Protein AF-A0A7V6M519-F1 (afdb_monomer_lite)

Sequence (469 aa):
MSTIDNIIKVLGYDQSEFLFYRNDFLSKRENNNLSLHAYRVIRELNPYAVYCVENKPFVLFFEYEYNSREYLKTLFKKIWNAQIPVVIISFEGHIGIYNGCSLNTEDHELLHVESVSNEFLSDTSIFSFWNISSPRFWHIYAKKFSTPTLDTVMLNNIKYITNVLKRSPCAPFAVQIILRLIFIRFLIDRGVDLNYKKFNSDIAKSRDYLLEVMESKDELYSLFSHLKRKFNGNLFELYKDIKSGKSECDILDSSSLAVLRDFMSGELVLDTGQYSLFPLYDFNIIPIELISAIYERFLGEVKQKEDKAFYTPPYLVDYVLDQTIKPHLKNNLTCTVLDPACGSGIFLVQTARNLIENSLYEEENIIYDDLLVNIVTNNIFGIDKNSEAIDVAIFSIYLTVLDYKDPKTLKDFKLPMLKGKNFFVCDFFSEEVDYLLRDKHFDFIIGNPPWGRVDDGLHIEYCKKNSLP

Secondary structure (DSSP, 8-state):
--HHHHHHHHTT-TT-TTEEETTHHHH-GGG----HHHHHHHHHH--SEEEEETTEEEEEEEE--S--HHHHHHHHHHHHHHT-SEEEEEETTEEEEEEEEEEETTTTEEEEEEEEEGGG--TTSTT-HHHHT-HHHHHHHHHHHSSPPHHHHHHHHHHHHHHHHTTSTTGGGHHHHHHHHHHHHHHHHTT----STT--S-HHHHHHHHHHHTT-HHHHHHHHHHHHHHHBTTTTPPPB-TTT--BHHHH--HHHHHHHHHHHHT-B-TTT-SB-STTT--TTTS-HHHHHHHHHHHHHHHHTTTT-PPP--HHHHHHHHHHTHHHHHTT-S---EEETT-TT-HHHHHHHHHHHHHHHHHTTT---HHHHHHHHHHHEEEEES-HHHHHHHHHHHHHHHHHTS-TTGGGS--BPP-BTTTEEES-TTSHHHHHHHTT---SEE------S--SSSHHHHHHHHHT--

pLDDT: mean 85.84, std 11.96, range [45.28, 98.31]

Foldseek 3Di:
DDPQVVLCVQLPNPPDLQKDALVNLVPDPVSAPAFPLQSLLCPVLRFRMFGDDPSHTAEGEHEDDVDPLVVQLVSLLSLLLQQHAWYWYDDVQKIWIFGSQAADPVSSHGQTDDMGGPVPGHNPDQPRPVLVPDPVNCVVCVVRNVPDGPLNLVLVLLLVLLVVCCPALLVVCSLLLLLVLVVQLLLLLLQFQLVPDPGGSPSVSNLVVVLVQLQALVSVLVSLVSVCVQAPEDSSPWDADPPVRDTSSNRCDNVSSVSSSCSSVQQDDPPDGDGGCNVSHRSSNHDLLSLLQSQQVSVCVVPVVPFQRDRDDLVNLVVVCVVPVLVVLVPDLAFAEEAAAQQLNSNLLVRLSSSQVSNCVVPVNDDDLVSSQCRCQQHAAYEHQDPSSLSNNLSSSVSSSCSSDNSHVSRRHYHDYCELRRYDNDNSLDPVVCVNCVPPDGPYYDHDHRDDDDPDDSVVVVCVVVVHD

Structure (mmCIF, N/CA/C/O backbone):
data_AF-A0A7V6M519-F1
#
_entry.id   AF-A0A7V6M519-F1
#
loop_
_atom_site.group_PDB
_atom_site.id
_atom_site.type_symbol
_atom_site.label_atom_id
_atom_site.label_alt_id
_atom_site.label_comp_id
_atom_site.label_asym_id
_atom_site.label_entity_id
_atom_site.label_seq_id
_atom_site.pdbx_PDB_ins_code
_atom_site.Cartn_x
_atom_site.Cartn_y
_atom_site.Cartn_z
_atom_site.occupancy
_atom_site.B_iso_or_equiv
_atom_site.auth_seq_id
_atom_site.auth_comp_id
_atom_site.auth_asym_id
_atom_site.auth_atom_id
_atom_site.pdbx_PDB_model_num
ATOM 1 N N . MET A 1 1 ? 15.648 3.338 -36.620 1.00 45.28 1 MET A N 1
ATOM 2 C CA . MET A 1 1 ? 15.006 2.678 -35.465 1.00 45.28 1 MET A CA 1
ATOM 3 C C . MET A 1 1 ? 15.945 2.843 -34.296 1.00 45.28 1 MET A C 1
ATOM 5 O O . MET A 1 1 ? 17.148 2.786 -34.533 1.00 45.28 1 MET A O 1
ATOM 9 N N . SER A 1 2 ? 15.424 3.155 -33.110 1.00 58.47 2 SER A N 1
ATOM 10 C CA . SER A 1 2 ? 16.269 3.287 -31.917 1.00 58.47 2 SER A CA 1
ATOM 11 C C . SER A 1 2 ? 17.000 1.966 -31.646 1.00 58.47 2 SER A C 1
ATOM 13 O O . SER A 1 2 ? 16.556 0.903 -32.097 1.00 58.47 2 SER A O 1
ATOM 15 N N . THR A 1 3 ? 18.129 2.011 -30.937 1.00 81.44 3 THR A N 1
ATOM 16 C CA . THR A 1 3 ? 18.890 0.798 -30.588 1.00 81.44 3 THR A CA 1
ATOM 17 C C . THR A 1 3 ? 18.015 -0.163 -29.780 1.00 81.44 3 THR A C 1
ATOM 19 O O . THR A 1 3 ? 18.052 -1.377 -29.984 1.00 81.44 3 THR A O 1
ATOM 22 N N . ILE A 1 4 ? 17.162 0.397 -28.920 1.00 90.88 4 ILE A N 1
ATOM 23 C CA . ILE A 1 4 ? 16.279 -0.352 -28.034 1.00 90.88 4 ILE A CA 1
ATOM 24 C C . ILE A 1 4 ? 15.069 -0.985 -28.739 1.00 90.88 4 ILE A C 1
ATOM 26 O O . ILE A 1 4 ? 14.688 -2.091 -28.364 1.00 90.88 4 ILE A O 1
ATOM 30 N N . ASP A 1 5 ? 14.525 -0.383 -29.805 1.00 91.38 5 ASP A N 1
ATOM 31 C CA . ASP A 1 5 ? 13.475 -1.014 -30.631 1.00 91.38 5 ASP A CA 1
ATOM 32 C C . ASP A 1 5 ? 13.937 -2.361 -31.188 1.00 91.38 5 ASP A C 1
ATOM 34 O O . ASP A 1 5 ? 13.224 -3.366 -31.130 1.00 91.38 5 ASP A O 1
ATOM 38 N N . ASN A 1 6 ? 15.162 -2.383 -31.719 1.00 90.88 6 ASN A N 1
ATOM 39 C CA . ASN A 1 6 ? 15.754 -3.604 -32.245 1.00 90.88 6 ASN A CA 1
ATOM 40 C C . ASN A 1 6 ? 15.974 -4.632 -31.137 1.00 90.88 6 ASN A C 1
ATOM 42 O O . ASN A 1 6 ? 15.706 -5.805 -31.359 1.00 90.88 6 ASN A O 1
ATOM 46 N N . ILE A 1 7 ? 16.415 -4.213 -29.949 1.00 93.62 7 ILE A N 1
ATOM 47 C CA . ILE A 1 7 ? 16.590 -5.115 -28.803 1.00 93.62 7 ILE A CA 1
ATOM 48 C C . ILE A 1 7 ? 15.257 -5.757 -28.406 1.00 93.62 7 ILE A C 1
ATOM 50 O O . ILE A 1 7 ? 15.192 -6.976 -28.271 1.00 93.62 7 ILE A O 1
ATOM 54 N N . ILE A 1 8 ? 14.190 -4.966 -28.265 1.00 95.44 8 ILE A N 1
ATOM 55 C CA . ILE A 1 8 ? 12.846 -5.455 -27.916 1.00 95.44 8 ILE A CA 1
ATOM 56 C C . ILE A 1 8 ? 12.369 -6.496 -28.936 1.00 95.44 8 ILE A C 1
ATOM 58 O O . ILE A 1 8 ? 11.890 -7.567 -28.555 1.00 95.44 8 ILE A O 1
ATOM 62 N N . LYS A 1 9 ? 12.557 -6.205 -30.227 1.00 94.69 9 LYS A N 1
ATOM 63 C CA . LYS A 1 9 ? 12.204 -7.107 -31.324 1.00 94.69 9 LYS A CA 1
ATOM 64 C C . LYS A 1 9 ? 13.035 -8.387 -31.334 1.00 94.69 9 LYS A C 1
ATOM 66 O O . LYS A 1 9 ? 12.495 -9.479 -31.460 1.00 94.69 9 LYS A O 1
ATOM 71 N N . VAL A 1 10 ? 14.351 -8.271 -31.180 1.00 94.06 10 VAL A N 1
ATOM 72 C CA . VAL A 1 10 ? 15.265 -9.421 -31.163 1.00 94.06 10 VAL A CA 1
ATOM 73 C C . VAL A 1 10 ? 14.981 -10.327 -29.966 1.00 94.06 10 VAL A C 1
ATOM 75 O O . VAL A 1 10 ? 15.022 -11.543 -30.106 1.00 94.06 10 VAL A O 1
ATOM 78 N N . LEU A 1 11 ? 14.625 -9.759 -28.813 1.00 95.44 11 LEU A N 1
ATOM 79 C CA . LEU A 1 11 ? 14.205 -10.515 -27.634 1.00 95.44 11 LEU A CA 1
ATOM 80 C C . LEU A 1 11 ? 12.778 -11.093 -27.747 1.00 95.44 11 LEU A C 1
ATOM 82 O O . LEU A 1 11 ? 12.359 -11.830 -26.853 1.00 95.44 11 LEU A O 1
ATOM 86 N N . GLY A 1 12 ? 12.041 -10.786 -28.820 1.00 94.56 12 GLY A N 1
ATOM 87 C CA . GLY A 1 12 ? 10.735 -11.368 -29.141 1.00 94.56 12 GLY A CA 1
ATOM 88 C C . GLY A 1 12 ? 9.536 -10.746 -28.423 1.00 94.56 12 GLY A C 1
ATOM 89 O O . GLY A 1 12 ? 8.484 -11.375 -28.362 1.00 94.56 12 GLY A O 1
ATOM 90 N N . TYR A 1 13 ? 9.670 -9.544 -27.856 1.00 95.00 13 TYR A N 1
ATOM 91 C CA . TYR A 1 13 ? 8.570 -8.882 -27.139 1.00 95.00 13 TYR A CA 1
ATOM 92 C C . TYR A 1 13 ? 7.627 -8.095 -28.060 1.00 95.00 13 TYR A C 1
ATOM 94 O O . TYR A 1 13 ? 6.477 -7.870 -27.690 1.00 95.00 13 TYR A O 1
ATOM 102 N N . ASP A 1 14 ? 8.088 -7.675 -29.242 1.00 93.12 14 ASP A N 1
ATOM 103 C CA . ASP A 1 14 ? 7.371 -6.774 -30.164 1.00 93.12 14 ASP A CA 1
ATOM 104 C C . ASP A 1 14 ? 6.068 -7.358 -30.731 1.00 93.12 14 ASP A C 1
ATOM 106 O O . ASP A 1 14 ? 5.222 -6.619 -31.225 1.00 93.12 14 ASP A O 1
ATOM 110 N N . GLN A 1 15 ? 5.904 -8.679 -30.659 1.00 89.31 15 GLN A N 1
ATOM 111 C CA . GLN A 1 15 ? 4.703 -9.384 -31.114 1.00 89.31 15 GLN A CA 1
ATOM 112 C C . GLN A 1 15 ? 3.636 -9.535 -30.018 1.00 89.31 15 GLN A C 1
ATOM 114 O O . GLN A 1 15 ? 2.552 -10.049 -30.285 1.00 89.31 15 GLN A O 1
ATOM 119 N N . SER A 1 16 ? 3.933 -9.140 -28.777 1.00 89.69 16 SER A N 1
ATOM 120 C CA . SER A 1 16 ? 3.002 -9.278 -27.659 1.00 89.69 16 SER A CA 1
ATOM 121 C C . SER A 1 16 ? 2.022 -8.109 -27.589 1.00 89.69 16 SER A C 1
ATOM 123 O O . SER A 1 16 ? 2.436 -6.958 -27.485 1.00 89.69 16 SER A O 1
ATOM 125 N N . GLU A 1 17 ? 0.725 -8.408 -27.489 1.00 88.12 17 GLU A N 1
ATOM 126 C CA . GLU A 1 17 ? -0.331 -7.417 -27.214 1.00 88.12 17 GLU A CA 1
ATOM 127 C C . GLU A 1 17 ? -0.212 -6.776 -25.815 1.00 88.12 17 GLU A C 1
ATOM 129 O O . GLU A 1 17 ? -0.827 -5.751 -25.542 1.00 88.12 17 GLU A O 1
ATOM 134 N N . PHE A 1 18 ? 0.595 -7.366 -24.925 1.00 89.12 18 PHE A N 1
ATOM 135 C CA . PHE A 1 18 ? 0.881 -6.845 -23.581 1.00 89.12 18 PHE A CA 1
ATOM 136 C C . PHE A 1 18 ? 2.185 -6.039 -23.496 1.00 89.12 18 PHE A C 1
ATOM 138 O O . PHE A 1 18 ? 2.638 -5.717 -22.392 1.00 89.12 18 PHE A O 1
ATOM 145 N N . LEU A 1 19 ? 2.835 -5.772 -24.633 1.00 91.94 19 LEU A N 1
ATOM 146 C CA . LEU A 1 19 ? 3.932 -4.817 -24.713 1.00 91.94 19 LEU A CA 1
ATOM 147 C C . LEU A 1 19 ? 3.367 -3.446 -25.076 1.00 91.94 19 LEU A C 1
ATOM 149 O O . LEU A 1 19 ? 2.680 -3.286 -26.078 1.00 91.94 19 LEU A O 1
ATOM 153 N N . PHE A 1 20 ? 3.735 -2.449 -24.288 1.00 90.62 20 PHE A N 1
ATOM 154 C CA . PHE A 1 20 ? 3.328 -1.073 -24.503 1.00 90.62 20 PHE A CA 1
ATOM 155 C C . PHE A 1 20 ? 4.572 -0.187 -24.586 1.00 90.62 20 PHE A C 1
ATOM 157 O O . PHE A 1 20 ? 5.527 -0.358 -23.822 1.00 90.62 20 PHE A O 1
ATOM 164 N N . TYR A 1 21 ? 4.567 0.779 -25.493 1.00 91.38 21 TYR A N 1
ATOM 165 C CA . TYR A 1 21 ? 5.622 1.767 -25.681 1.00 91.38 21 TYR A CA 1
ATOM 166 C C . TYR A 1 21 ? 5.268 3.081 -24.996 1.00 91.38 21 TYR A C 1
ATOM 168 O O . TYR A 1 21 ? 4.105 3.381 -24.736 1.00 91.38 21 TYR A O 1
ATOM 176 N N . ARG A 1 22 ? 6.279 3.922 -24.743 1.00 88.00 22 ARG A N 1
ATOM 177 C CA . ARG A 1 22 ? 6.134 5.214 -24.048 1.00 88.00 22 ARG A CA 1
ATOM 178 C C . ARG A 1 22 ? 4.928 6.038 -24.514 1.00 88.00 22 ARG A C 1
ATOM 180 O O . ARG A 1 22 ? 4.220 6.611 -23.691 1.00 88.00 22 ARG A O 1
ATOM 187 N N . ASN A 1 23 ? 4.689 6.092 -25.822 1.00 82.94 23 ASN A N 1
ATOM 188 C CA . ASN A 1 23 ? 3.603 6.878 -26.409 1.00 82.94 23 ASN A CA 1
ATOM 189 C C . ASN A 1 23 ? 2.205 6.311 -26.110 1.00 82.94 23 ASN A C 1
ATOM 191 O O . ASN A 1 23 ? 1.239 7.079 -26.056 1.00 82.94 23 ASN A O 1
ATOM 195 N N . ASP A 1 24 ? 2.092 5.011 -25.846 1.00 77.75 24 ASP A N 1
ATOM 196 C CA . ASP A 1 24 ? 0.826 4.357 -25.509 1.00 77.75 24 ASP A CA 1
ATOM 197 C C . ASP A 1 24 ? 0.328 4.837 -24.138 1.00 77.75 24 ASP A C 1
ATOM 199 O O . ASP A 1 24 ? -0.847 5.150 -23.972 1.00 77.75 24 ASP A O 1
ATOM 203 N N . PHE A 1 25 ? 1.235 5.047 -23.175 1.00 69.94 25 PHE A N 1
ATOM 204 C CA . PHE A 1 25 ? 0.888 5.603 -21.854 1.00 69.94 25 PHE A CA 1
ATOM 205 C C . PHE A 1 25 ? 0.784 7.130 -21.815 1.00 69.94 25 PHE A C 1
ATOM 207 O O . PHE A 1 25 ? 0.470 7.695 -20.770 1.00 69.94 25 PHE A O 1
ATOM 214 N N . LEU A 1 26 ? 1.123 7.827 -22.899 1.00 64.88 26 LEU A N 1
ATOM 215 C CA . LEU A 1 26 ? 0.974 9.283 -22.978 1.00 64.88 26 LEU A CA 1
ATOM 216 C C . LEU A 1 26 ? -0.351 9.685 -23.628 1.00 64.88 26 LEU A C 1
ATOM 218 O O . LEU A 1 26 ? -0.817 10.799 -23.396 1.00 64.88 26 LEU A O 1
ATOM 222 N N . SER A 1 27 ? -0.945 8.800 -24.434 1.00 55.75 27 SER A N 1
ATOM 223 C CA . SER A 1 27 ? -2.024 9.161 -25.352 1.00 55.75 27 SER A CA 1
ATOM 224 C C . SER A 1 27 ? -3.431 8.782 -24.886 1.00 55.75 27 SER A C 1
ATOM 226 O O . SER A 1 27 ? -4.336 9.534 -25.239 1.00 55.75 27 SER A O 1
ATOM 228 N N . LYS A 1 28 ? -3.644 7.716 -24.086 1.00 53.03 28 LYS A N 1
ATOM 229 C CA . LYS A 1 28 ? -4.928 7.398 -23.406 1.00 53.03 28 LYS A CA 1
ATOM 230 C C . LYS A 1 28 ? -4.828 6.160 -22.499 1.00 53.03 28 LYS A C 1
ATOM 232 O O . LYS A 1 28 ? -4.177 5.186 -22.848 1.00 53.03 28 LYS A O 1
ATOM 237 N N . ARG A 1 29 ? -5.553 6.164 -21.371 1.00 62.12 29 ARG A N 1
ATOM 238 C CA . ARG A 1 29 ? -5.680 5.014 -20.448 1.00 62.12 29 ARG A CA 1
ATOM 239 C C . ARG A 1 29 ? -6.484 3.848 -21.046 1.00 62.12 29 ARG A C 1
ATOM 241 O O . ARG A 1 29 ? -6.218 2.700 -20.717 1.00 62.12 29 ARG A O 1
ATOM 248 N N . GLU A 1 30 ? -7.441 4.153 -21.924 1.00 54.56 30 GLU A N 1
ATOM 249 C CA . GLU A 1 30 ? -8.464 3.225 -22.444 1.00 54.56 30 GLU A CA 1
ATOM 250 C C . GLU A 1 30 ? -7.902 1.967 -23.135 1.00 54.56 30 GLU A C 1
ATOM 252 O O . GLU A 1 30 ? -8.600 0.962 -23.207 1.00 54.56 30 GLU A O 1
ATOM 257 N N . ASN A 1 31 ? -6.644 1.990 -23.589 1.00 50.59 31 ASN A N 1
ATOM 258 C CA . ASN A 1 31 ? -6.024 0.873 -24.311 1.00 50.59 31 ASN A CA 1
ATOM 259 C C . ASN A 1 31 ? -5.240 -0.105 -23.423 1.00 50.59 31 ASN A C 1
ATOM 261 O O . ASN A 1 31 ? -4.806 -1.148 -23.909 1.00 50.59 31 ASN A O 1
ATOM 265 N N . ASN A 1 32 ? -5.055 0.204 -22.134 1.00 59.25 32 ASN A N 1
ATOM 266 C CA . ASN A 1 32 ? -4.179 -0.566 -21.256 1.00 59.25 32 ASN A CA 1
ATOM 267 C C . ASN A 1 32 ? -4.974 -1.008 -20.019 1.00 59.25 32 ASN A C 1
ATOM 269 O O . ASN A 1 32 ? -5.391 -0.174 -19.220 1.00 59.25 32 ASN A O 1
ATOM 273 N N . ASN A 1 33 ? -5.122 -2.317 -19.797 1.00 68.62 33 ASN A N 1
ATOM 274 C CA . ASN A 1 33 ? -5.804 -2.901 -18.625 1.00 68.62 33 ASN A CA 1
ATOM 275 C C . ASN A 1 33 ? -5.082 -2.649 -17.274 1.00 68.62 33 ASN A C 1
ATOM 277 O O . ASN A 1 33 ? -5.329 -3.341 -16.288 1.00 68.62 33 ASN A O 1
ATOM 281 N N . LEU A 1 34 ? -4.153 -1.691 -17.220 1.00 76.69 34 LEU A N 1
ATOM 282 C CA . LEU A 1 34 ? -3.378 -1.328 -16.039 1.00 76.69 34 LEU A CA 1
ATOM 283 C C . LEU A 1 34 ? -4.250 -0.597 -15.008 1.00 76.69 34 LEU A C 1
ATOM 285 O O . LEU A 1 34 ? -5.045 0.287 -15.345 1.00 76.69 34 LEU A O 1
ATOM 289 N N . SER A 1 35 ? -4.018 -0.884 -13.725 1.00 77.88 35 SER A N 1
ATOM 290 C CA . SER A 1 35 ? -4.582 -0.072 -12.641 1.00 77.88 35 SER A CA 1
ATOM 291 C C . SER A 1 35 ? -4.096 1.377 -12.735 1.00 77.88 35 SER A C 1
ATOM 293 O O . SER A 1 35 ? -3.001 1.654 -13.241 1.00 77.88 35 SER A O 1
ATOM 295 N N . LEU A 1 36 ? -4.881 2.323 -12.208 1.00 79.12 36 LEU A N 1
ATOM 296 C CA . LEU A 1 36 ? -4.493 3.741 -12.216 1.00 79.12 36 LEU A CA 1
ATOM 297 C C . LEU A 1 36 ? -3.142 3.972 -11.513 1.00 79.12 36 LEU A C 1
ATOM 299 O O . LEU A 1 36 ? -2.328 4.785 -11.959 1.00 79.12 36 LEU A O 1
ATOM 303 N N . HIS A 1 37 ? -2.892 3.215 -10.444 1.00 80.75 37 HIS A N 1
ATOM 304 C CA . HIS A 1 37 ? -1.622 3.208 -9.727 1.00 80.75 37 HIS A CA 1
ATOM 305 C C . HIS A 1 37 ? -0.456 2.820 -10.642 1.00 80.75 37 HIS A C 1
ATOM 307 O O . HIS A 1 37 ? 0.492 3.589 -10.796 1.00 80.75 37 HIS A O 1
ATOM 313 N N . ALA A 1 38 ? -0.544 1.651 -11.288 1.00 84.19 38 ALA A N 1
ATOM 314 C CA . ALA A 1 38 ? 0.506 1.144 -12.168 1.00 84.19 38 ALA A CA 1
ATOM 315 C C . ALA A 1 38 ? 0.773 2.110 -13.329 1.00 84.19 38 ALA A C 1
ATOM 317 O O . ALA A 1 38 ? 1.925 2.390 -13.655 1.00 84.19 38 ALA A O 1
ATOM 318 N N . TYR A 1 39 ? -0.288 2.685 -13.897 1.00 83.44 39 TYR A N 1
ATOM 319 C CA . TYR A 1 39 ? -0.182 3.708 -14.930 1.00 83.44 39 TYR A CA 1
ATOM 320 C C . TYR A 1 39 ? 0.581 4.953 -14.446 1.00 83.44 39 TYR A C 1
ATOM 322 O O . TYR A 1 39 ? 1.499 5.416 -15.125 1.00 83.44 39 TYR A O 1
ATOM 330 N N . ARG A 1 40 ? 0.260 5.482 -13.255 1.00 85.12 40 ARG A N 1
ATOM 331 C CA . ARG A 1 40 ? 0.984 6.623 -12.667 1.00 85.12 40 ARG A CA 1
ATOM 332 C C . ARG A 1 40 ? 2.457 6.294 -12.438 1.00 85.12 40 ARG A C 1
ATOM 334 O O . ARG A 1 40 ? 3.311 7.094 -12.810 1.00 85.12 40 ARG A O 1
ATOM 341 N N . VAL A 1 41 ? 2.748 5.128 -11.862 1.00 89.06 41 VAL A N 1
ATOM 342 C CA . VAL A 1 41 ? 4.120 4.677 -11.599 1.00 89.06 41 VAL A CA 1
ATOM 343 C C . VAL A 1 41 ? 4.916 4.563 -12.899 1.00 89.06 41 VAL A C 1
ATOM 345 O O . VAL A 1 41 ? 6.016 5.097 -12.981 1.00 89.06 41 VAL A O 1
ATOM 348 N N . ILE A 1 42 ? 4.356 3.959 -13.952 1.00 90.19 42 ILE A N 1
ATOM 349 C CA . ILE A 1 42 ? 5.024 3.874 -15.261 1.00 90.19 42 ILE A CA 1
ATOM 350 C C . ILE A 1 42 ? 5.320 5.269 -15.821 1.00 90.19 42 ILE A C 1
ATOM 352 O O . ILE A 1 42 ? 6.421 5.499 -16.316 1.00 90.19 42 ILE A O 1
ATOM 356 N N . ARG A 1 43 ? 4.387 6.224 -15.708 1.00 87.50 43 ARG A N 1
ATOM 357 C CA . ARG A 1 43 ? 4.622 7.609 -16.153 1.00 87.50 43 ARG A CA 1
ATOM 358 C C . ARG A 1 43 ? 5.727 8.307 -15.362 1.00 87.50 43 ARG A C 1
ATOM 360 O O . ARG A 1 43 ? 6.506 9.046 -15.954 1.00 87.50 43 ARG A O 1
ATOM 367 N N . GLU A 1 44 ? 5.804 8.058 -14.058 1.00 88.81 44 GLU A N 1
ATOM 368 C CA . GLU A 1 44 ? 6.846 8.596 -13.174 1.00 88.81 44 GLU A CA 1
ATOM 369 C C . GLU A 1 44 ? 8.234 8.002 -13.479 1.00 88.81 44 GLU A C 1
ATOM 371 O O . GLU A 1 44 ? 9.247 8.701 -13.404 1.00 88.81 44 GLU A O 1
ATOM 376 N N . LEU A 1 45 ? 8.287 6.715 -13.841 1.00 92.06 45 LEU A N 1
ATOM 377 C CA . LEU A 1 45 ? 9.511 6.016 -14.243 1.00 92.06 45 LEU A CA 1
ATOM 378 C C . LEU A 1 45 ? 9.948 6.362 -15.673 1.00 92.06 45 LEU A C 1
ATOM 380 O O . LEU A 1 45 ? 11.142 6.372 -15.960 1.00 92.06 45 LEU A O 1
ATOM 384 N N . ASN A 1 46 ? 8.992 6.655 -16.557 1.00 91.25 46 ASN A N 1
ATOM 385 C CA . ASN A 1 46 ? 9.188 7.006 -17.964 1.00 91.25 46 ASN A CA 1
ATOM 386 C C . ASN A 1 46 ? 10.061 6.007 -18.773 1.00 91.25 46 ASN A C 1
ATOM 388 O O . ASN A 1 46 ? 11.002 6.422 -19.469 1.00 91.25 46 ASN A O 1
ATOM 392 N N . PRO A 1 47 ? 9.774 4.689 -18.724 1.00 93.88 47 PRO A N 1
ATOM 393 C CA . PRO A 1 47 ? 10.498 3.708 -19.526 1.00 93.88 47 PRO A CA 1
ATOM 394 C C . PRO A 1 47 ? 10.288 3.950 -21.027 1.00 93.88 47 PRO A C 1
ATOM 396 O O . PRO A 1 47 ? 9.387 4.677 -21.454 1.00 93.88 47 PRO A O 1
ATOM 399 N N . TYR A 1 48 ? 11.143 3.343 -21.844 1.00 93.94 48 TYR A N 1
ATOM 400 C CA . TYR A 1 48 ? 10.953 3.278 -23.291 1.00 93.94 48 TYR A CA 1
ATOM 401 C C . TYR A 1 48 ? 9.748 2.396 -23.646 1.00 93.94 48 TYR A C 1
ATOM 403 O O . TYR A 1 48 ? 8.896 2.785 -24.444 1.00 93.94 48 TYR A O 1
ATOM 411 N N . ALA A 1 49 ? 9.662 1.232 -23.002 1.00 94.44 49 ALA A N 1
ATOM 412 C CA . ALA A 1 49 ? 8.553 0.296 -23.113 1.00 94.44 49 ALA A CA 1
ATOM 413 C C . ALA A 1 49 ? 8.368 -0.473 -21.798 1.00 94.44 49 ALA A C 1
ATOM 415 O O . ALA A 1 49 ? 9.302 -0.595 -20.998 1.00 94.44 49 ALA A O 1
ATOM 416 N N . VAL A 1 50 ? 7.171 -1.013 -21.585 1.00 94.50 50 VAL A N 1
ATOM 417 C CA . VAL A 1 50 ? 6.883 -1.961 -20.506 1.00 94.50 50 VAL A CA 1
ATOM 418 C C . VAL A 1 50 ? 6.137 -3.166 -21.057 1.00 94.50 50 VAL A C 1
ATOM 420 O O . VAL A 1 50 ? 5.180 -3.030 -21.813 1.00 94.50 50 VAL A O 1
ATOM 423 N N . TYR A 1 51 ? 6.583 -4.351 -20.656 1.00 94.00 51 TYR A N 1
ATOM 424 C CA . TYR A 1 51 ? 5.848 -5.591 -20.858 1.00 94.00 51 TYR A CA 1
ATOM 425 C C . TYR A 1 51 ? 5.087 -5.946 -19.583 1.00 94.00 51 TYR A C 1
ATOM 427 O O . TYR A 1 51 ? 5.657 -5.926 -18.483 1.00 94.00 51 TYR A O 1
ATOM 435 N N . CYS A 1 52 ? 3.808 -6.274 -19.735 1.00 91.19 52 CYS A N 1
ATOM 436 C CA . CYS A 1 52 ? 2.909 -6.579 -18.632 1.00 91.19 52 CYS A CA 1
ATOM 437 C C . CYS A 1 52 ? 2.536 -8.065 -18.582 1.00 91.19 52 CYS A C 1
ATOM 439 O O . CYS A 1 52 ? 2.338 -8.707 -19.607 1.00 91.19 52 CYS A O 1
ATOM 441 N N . VAL A 1 53 ? 2.383 -8.594 -17.369 1.00 87.50 53 VAL A N 1
ATOM 442 C CA . VAL A 1 53 ? 1.853 -9.938 -17.094 1.00 87.50 53 VAL A CA 1
ATOM 443 C C . VAL A 1 53 ? 0.668 -9.775 -16.155 1.00 87.50 53 VAL A C 1
ATOM 445 O O . VAL A 1 53 ? 0.786 -9.065 -15.160 1.00 87.50 53 VAL A O 1
ATOM 448 N N . GLU A 1 54 ? -0.481 -10.371 -16.488 1.00 80.38 54 GLU A N 1
ATOM 449 C CA . GLU A 1 54 ? -1.725 -10.238 -15.701 1.00 80.38 54 GLU A CA 1
ATOM 450 C C . GLU A 1 54 ? -2.070 -8.770 -15.384 1.00 80.38 54 GLU A C 1
ATOM 452 O O . GLU A 1 54 ? -2.451 -8.414 -14.270 1.00 80.38 54 GLU A O 1
ATOM 457 N N . ASN A 1 55 ? -1.891 -7.889 -16.377 1.00 79.00 55 ASN A N 1
ATOM 458 C CA . ASN A 1 55 ? -2.113 -6.444 -16.258 1.00 79.00 55 ASN A CA 1
ATOM 459 C C . ASN A 1 55 ? -1.251 -5.744 -15.188 1.00 79.00 55 ASN A C 1
ATOM 461 O O . ASN A 1 55 ? -1.601 -4.665 -14.703 1.00 79.00 55 ASN A O 1
ATOM 465 N N . LYS A 1 56 ? -0.106 -6.331 -14.827 1.00 86.25 56 LYS A N 1
ATOM 466 C CA . LYS A 1 56 ? 0.895 -5.732 -13.940 1.00 86.25 56 LYS A CA 1
ATOM 467 C C . LYS A 1 56 ? 2.213 -5.532 -14.697 1.00 86.25 56 LYS A C 1
ATOM 469 O O . LYS A 1 56 ? 2.599 -6.402 -15.479 1.00 86.25 56 LYS A O 1
ATOM 474 N N . PRO A 1 57 ? 2.919 -4.405 -14.499 1.00 91.75 57 PRO A N 1
ATOM 475 C CA . PRO A 1 57 ? 4.249 -4.191 -15.070 1.00 91.75 57 PRO A CA 1
ATOM 476 C C . PRO A 1 57 ? 5.212 -5.306 -14.651 1.00 91.75 57 PRO A C 1
ATOM 478 O O . PRO A 1 57 ? 5.318 -5.606 -13.463 1.00 91.75 57 PRO A O 1
ATOM 481 N N . PHE A 1 58 ? 5.914 -5.908 -15.612 1.00 93.06 58 PHE A N 1
ATOM 482 C CA . PHE A 1 58 ? 6.805 -7.039 -15.346 1.00 93.06 58 PHE A CA 1
ATOM 483 C C . PHE A 1 58 ? 8.237 -6.812 -15.842 1.00 93.06 58 PHE A C 1
ATOM 485 O O . PHE A 1 58 ? 9.182 -7.018 -15.079 1.00 93.06 58 PHE A O 1
ATOM 492 N N . VAL A 1 59 ? 8.397 -6.343 -17.087 1.00 96.19 59 VAL A N 1
ATOM 493 C CA . VAL A 1 59 ? 9.702 -5.954 -17.651 1.00 96.19 59 VAL A CA 1
ATOM 494 C C . VAL A 1 59 ? 9.676 -4.488 -18.051 1.00 96.19 59 VAL A C 1
ATOM 496 O O . VAL A 1 59 ? 8.803 -4.079 -18.814 1.00 96.19 59 VAL A O 1
ATOM 499 N N . LEU A 1 60 ? 10.643 -3.707 -17.575 1.00 96.88 60 LEU A N 1
ATOM 500 C CA . LEU A 1 60 ? 10.871 -2.333 -18.019 1.00 96.88 60 LEU A CA 1
ATOM 501 C C . LEU A 1 60 ? 12.062 -2.261 -18.967 1.00 96.88 60 LEU A C 1
ATOM 503 O O . LEU A 1 60 ? 13.122 -2.807 -18.668 1.00 96.88 60 LEU A O 1
ATOM 507 N N . PHE A 1 61 ? 11.904 -1.518 -20.058 1.00 96.19 61 PHE A N 1
ATOM 508 C CA . PHE A 1 61 ? 12.964 -1.251 -21.024 1.00 96.19 61 PHE A CA 1
ATOM 509 C C . PHE A 1 61 ? 13.390 0.214 -20.936 1.00 96.19 61 PHE A C 1
ATOM 511 O O . PHE A 1 61 ? 12.552 1.109 -21.043 1.00 96.19 61 PHE A O 1
ATOM 518 N N . PHE A 1 62 ? 14.686 0.470 -20.771 1.00 94.44 62 PHE A N 1
ATOM 519 C CA . PHE A 1 62 ? 15.270 1.814 -20.757 1.00 94.44 62 PHE A CA 1
ATOM 520 C C . PHE A 1 62 ? 16.439 1.910 -21.731 1.00 94.44 62 PHE A C 1
ATOM 522 O O . PHE A 1 62 ? 17.208 0.964 -21.879 1.00 94.44 62 PHE A O 1
ATOM 529 N N . GLU A 1 63 ? 16.611 3.070 -22.357 1.00 90.62 63 GLU A N 1
ATOM 530 C CA . GLU A 1 63 ? 17.801 3.388 -23.147 1.00 90.62 63 GLU A CA 1
ATOM 531 C C . GLU A 1 63 ? 18.685 4.337 -22.335 1.00 90.62 63 GLU A C 1
ATOM 533 O O . GLU A 1 63 ? 18.215 5.349 -21.808 1.00 90.62 63 GLU A O 1
ATOM 538 N N . TYR A 1 64 ? 19.959 3.981 -22.168 1.00 85.31 64 TYR A N 1
ATOM 539 C CA . TYR A 1 64 ? 20.907 4.814 -21.445 1.00 85.31 64 TYR A CA 1
ATOM 540 C C . TYR A 1 64 ? 21.434 5.930 -22.353 1.00 85.31 64 TYR A C 1
ATOM 542 O O . TYR A 1 64 ? 22.407 5.764 -23.085 1.00 85.31 64 TYR A O 1
ATOM 550 N N . GLU A 1 65 ? 20.795 7.093 -22.291 1.00 72.94 65 GLU A N 1
ATOM 551 C CA . GLU A 1 65 ? 21.183 8.277 -23.064 1.00 72.94 65 GLU A CA 1
ATOM 552 C C . GLU A 1 65 ? 22.187 9.145 -22.288 1.00 72.94 65 GLU A C 1
ATOM 554 O O . GLU A 1 65 ? 21.762 10.095 -21.649 1.00 72.94 65 GLU A O 1
ATOM 559 N N . TYR A 1 66 ? 23.493 8.818 -22.278 1.00 61.09 66 TYR A N 1
ATOM 560 C CA . TYR A 1 66 ? 24.597 9.608 -21.661 1.00 61.09 66 TYR A CA 1
ATOM 561 C C . TYR A 1 66 ? 24.260 10.357 -20.348 1.00 61.09 66 TYR A C 1
ATOM 563 O O . TYR A 1 66 ? 24.820 11.415 -20.046 1.00 61.09 66 TYR A O 1
ATOM 571 N N . ASN A 1 67 ? 23.336 9.815 -19.556 1.00 63.25 67 ASN A N 1
ATOM 572 C CA . ASN A 1 67 ? 22.832 10.474 -18.368 1.00 63.25 67 ASN A CA 1
ATOM 573 C C . ASN A 1 67 ? 23.900 10.381 -17.278 1.00 63.25 67 ASN A C 1
ATOM 575 O O . ASN A 1 67 ? 24.753 9.494 -17.290 1.00 63.25 67 ASN A O 1
ATOM 579 N N . SER A 1 68 ? 23.895 11.304 -16.319 1.00 75.06 68 SER A N 1
ATOM 580 C CA . SER A 1 68 ? 24.835 11.207 -15.202 1.00 75.06 68 SER A CA 1
ATOM 581 C C . SER A 1 68 ? 24.564 9.928 -14.398 1.00 75.06 68 SER A C 1
ATOM 583 O O . SER A 1 68 ? 23.422 9.482 -14.275 1.00 75.06 68 SER A O 1
ATOM 585 N N . ARG A 1 69 ? 25.602 9.350 -13.780 1.00 80.81 69 ARG A N 1
ATOM 586 C CA . ARG A 1 69 ? 25.449 8.228 -12.831 1.00 80.81 69 ARG A CA 1
ATOM 587 C C . ARG A 1 69 ? 24.405 8.530 -11.741 1.00 80.81 69 ARG A C 1
ATOM 589 O O . ARG A 1 69 ? 23.730 7.628 -11.261 1.00 80.81 69 ARG A O 1
ATOM 596 N N . GLU A 1 70 ? 24.237 9.805 -11.405 1.00 83.38 70 GLU A N 1
ATOM 597 C CA . GLU A 1 70 ? 23.242 10.298 -10.451 1.00 83.38 70 GLU A CA 1
ATOM 598 C C . GLU A 1 70 ? 21.790 10.081 -10.912 1.00 83.38 70 GLU A C 1
ATOM 600 O O . GLU A 1 70 ? 20.919 9.722 -10.115 1.00 83.38 70 GLU A O 1
ATOM 605 N N . TYR A 1 71 ? 21.526 10.230 -12.213 1.00 85.62 71 TYR A N 1
ATOM 606 C CA . TYR A 1 71 ? 20.219 9.921 -12.786 1.00 85.62 71 TYR A CA 1
ATOM 607 C C . TYR A 1 71 ? 19.883 8.434 -12.630 1.00 85.62 71 TYR A C 1
ATOM 609 O O . TYR A 1 71 ? 18.781 8.106 -12.194 1.00 85.62 71 TYR A O 1
ATOM 617 N N . LEU A 1 72 ? 20.838 7.535 -12.913 1.00 87.62 72 LEU A N 1
ATOM 618 C CA . LEU A 1 72 ? 20.629 6.092 -12.745 1.00 87.62 72 LEU A CA 1
ATOM 619 C C . LEU A 1 72 ? 20.336 5.717 -11.296 1.00 87.62 72 LEU A C 1
ATOM 621 O O . LEU A 1 72 ? 19.400 4.963 -11.059 1.00 87.62 72 LEU A O 1
ATOM 625 N N . LYS A 1 73 ? 21.067 6.280 -10.328 1.00 88.06 73 LYS A N 1
ATOM 626 C CA . LYS A 1 73 ? 20.788 6.058 -8.899 1.00 88.06 73 LYS A CA 1
ATOM 627 C C . LYS A 1 73 ? 19.364 6.468 -8.528 1.00 88.06 73 LYS A C 1
ATOM 629 O O . LYS A 1 73 ? 18.647 5.731 -7.851 1.00 88.06 73 LYS A O 1
ATOM 634 N N . THR A 1 74 ? 18.930 7.628 -9.021 1.00 88.12 74 THR A N 1
ATOM 635 C CA . THR A 1 74 ? 17.564 8.121 -8.805 1.00 88.12 74 THR A CA 1
ATOM 636 C C . THR A 1 74 ? 16.530 7.189 -9.443 1.00 88.12 74 THR A C 1
ATOM 638 O O . THR A 1 74 ? 15.545 6.833 -8.796 1.00 88.12 74 THR A O 1
ATOM 641 N N . LEU A 1 75 ? 16.756 6.753 -10.684 1.00 91.50 75 LEU A N 1
ATOM 642 C CA . LEU A 1 75 ? 15.869 5.837 -11.398 1.00 91.50 75 LEU A CA 1
ATOM 643 C C . LEU A 1 75 ? 15.787 4.469 -10.707 1.00 91.50 75 LEU A C 1
ATOM 645 O O . LEU A 1 75 ? 14.692 3.973 -10.467 1.00 91.50 75 LEU A O 1
ATOM 649 N N . PHE A 1 76 ? 16.922 3.883 -10.334 1.00 91.81 76 PHE A N 1
ATOM 650 C CA . PHE A 1 76 ? 17.005 2.600 -9.635 1.00 91.81 76 PHE A CA 1
ATOM 651 C C . PHE A 1 76 ? 16.268 2.603 -8.311 1.00 91.81 76 PHE A C 1
ATOM 653 O O . PHE A 1 76 ? 15.491 1.689 -8.041 1.00 91.81 76 PHE A O 1
ATOM 660 N N . LYS A 1 77 ? 16.416 3.672 -7.532 1.00 88.69 77 LYS A N 1
ATOM 661 C CA . LYS A 1 77 ? 15.611 3.880 -6.334 1.00 88.69 77 LYS A CA 1
ATOM 662 C C . LYS A 1 77 ? 14.115 3.904 -6.652 1.00 88.69 77 LYS A C 1
ATOM 664 O O . LYS A 1 77 ? 13.350 3.229 -5.969 1.00 88.69 77 LYS A O 1
ATOM 669 N N . LYS A 1 78 ? 13.672 4.642 -7.676 1.00 91.38 78 LYS A N 1
ATOM 670 C CA . LYS A 1 78 ? 12.248 4.677 -8.055 1.00 91.38 78 LYS A CA 1
ATOM 671 C C . LYS A 1 78 ? 11.737 3.306 -8.511 1.00 91.38 78 LYS A C 1
ATOM 673 O O . LYS A 1 78 ? 10.664 2.896 -8.085 1.00 91.38 78 LYS A O 1
ATOM 678 N N . ILE A 1 79 ? 12.504 2.575 -9.320 1.00 92.94 79 ILE A N 1
ATOM 679 C CA . ILE A 1 79 ? 12.129 1.225 -9.769 1.00 92.94 79 ILE A CA 1
ATOM 680 C C . ILE A 1 79 ? 12.039 0.263 -8.582 1.00 92.94 79 ILE A C 1
ATOM 682 O O . ILE A 1 79 ? 11.074 -0.493 -8.481 1.00 92.94 79 ILE A O 1
ATOM 686 N N . TRP A 1 80 ? 12.988 0.346 -7.648 1.00 90.56 80 TRP A N 1
ATOM 687 C CA . TRP A 1 80 ? 12.928 -0.415 -6.408 1.00 90.56 80 TRP A CA 1
ATOM 688 C C . TRP A 1 80 ? 11.667 -0.092 -5.605 1.00 90.56 80 TRP A C 1
ATOM 690 O O . TRP A 1 80 ? 10.995 -1.009 -5.155 1.00 90.56 80 TRP A O 1
ATOM 700 N N . ASN A 1 81 ? 11.248 1.171 -5.510 1.00 89.06 81 ASN A N 1
ATOM 701 C CA . ASN A 1 81 ? 9.962 1.506 -4.884 1.00 89.06 81 ASN A CA 1
ATOM 702 C C . ASN A 1 81 ? 8.753 0.913 -5.615 1.00 89.06 81 ASN A C 1
ATOM 704 O O . ASN A 1 81 ? 7.785 0.524 -4.967 1.00 89.06 81 ASN A O 1
ATOM 708 N N . ALA A 1 82 ? 8.821 0.812 -6.943 1.00 90.00 82 ALA A N 1
ATOM 709 C CA . ALA A 1 82 ? 7.758 0.241 -7.765 1.00 90.00 82 ALA A CA 1
ATOM 710 C C . ALA A 1 82 ? 7.678 -1.293 -7.672 1.00 90.00 82 ALA A C 1
ATOM 712 O O . ALA A 1 82 ? 6.650 -1.861 -8.035 1.00 90.00 82 ALA A O 1
ATOM 713 N N . GLN A 1 83 ? 8.747 -1.955 -7.205 1.00 88.69 83 GLN A N 1
ATOM 714 C CA . GLN A 1 83 ? 8.854 -3.417 -7.099 1.00 88.69 83 GLN A CA 1
ATOM 715 C C . GLN A 1 83 ? 8.557 -4.135 -8.431 1.00 88.69 83 GLN A C 1
ATOM 717 O O . GLN A 1 83 ? 7.895 -5.173 -8.462 1.00 88.69 83 GLN A O 1
ATOM 722 N N . ILE A 1 84 ? 9.043 -3.575 -9.546 1.00 91.38 84 ILE A N 1
ATOM 723 C CA . ILE A 1 84 ? 8.872 -4.172 -10.877 1.00 91.38 84 ILE A CA 1
ATOM 724 C C . ILE A 1 84 ? 10.016 -5.169 -11.126 1.00 91.38 84 ILE A C 1
ATOM 726 O O . ILE A 1 84 ? 11.174 -4.752 -11.077 1.00 91.38 84 ILE A O 1
ATOM 730 N N . PRO A 1 85 ? 9.741 -6.464 -11.389 1.00 92.25 85 PRO A N 1
ATOM 731 C CA . PRO A 1 85 ? 10.753 -7.517 -11.290 1.00 92.25 85 PRO A CA 1
ATOM 732 C C . PRO A 1 85 ? 11.973 -7.354 -12.194 1.00 92.25 85 PRO A C 1
ATOM 734 O O . PRO A 1 85 ? 13.102 -7.439 -11.711 1.00 92.25 85 PRO A O 1
ATOM 737 N N . VAL A 1 86 ? 11.779 -7.145 -13.497 1.00 95.62 86 VAL A N 1
ATOM 738 C CA . VAL A 1 86 ? 12.876 -7.174 -14.472 1.00 95.62 86 VAL A CA 1
ATOM 739 C C . VAL A 1 86 ? 13.084 -5.793 -15.072 1.00 95.62 86 VAL A C 1
ATOM 741 O O . VAL A 1 86 ? 12.150 -5.155 -15.555 1.00 95.62 86 VAL A O 1
ATOM 744 N N . VAL A 1 87 ? 14.338 -5.351 -15.097 1.00 96.94 87 VAL A N 1
ATOM 745 C CA . VAL A 1 87 ? 14.743 -4.112 -15.764 1.00 96.94 87 VAL A CA 1
ATOM 746 C C . VAL A 1 87 ? 15.812 -4.436 -16.789 1.00 96.94 87 VAL A C 1
ATOM 748 O O . VAL A 1 87 ? 16.837 -5.026 -16.449 1.00 96.94 87 VAL A O 1
ATOM 751 N N . ILE A 1 88 ? 15.582 -4.030 -18.031 1.00 96.75 88 ILE A N 1
ATOM 752 C CA . ILE A 1 88 ? 16.531 -4.155 -19.132 1.00 96.75 88 ILE A CA 1
ATOM 753 C C . ILE A 1 88 ? 16.936 -2.748 -19.558 1.00 96.75 88 ILE A C 1
ATOM 755 O O . ILE A 1 88 ? 16.099 -1.942 -19.964 1.00 96.75 88 ILE A O 1
ATOM 759 N N . ILE A 1 89 ? 18.229 -2.452 -19.459 1.00 94.81 89 ILE A N 1
ATOM 760 C CA . ILE A 1 89 ? 18.798 -1.172 -19.878 1.00 94.81 89 ILE A CA 1
ATOM 761 C C . ILE A 1 89 ? 19.716 -1.416 -21.066 1.00 94.81 89 ILE A C 1
ATOM 763 O O . ILE A 1 89 ? 20.658 -2.202 -20.977 1.00 94.81 89 ILE A O 1
ATOM 767 N N . SER A 1 90 ? 19.444 -0.733 -22.172 1.00 93.56 90 SER A N 1
ATOM 768 C CA . SER A 1 90 ? 20.316 -0.708 -23.340 1.00 93.56 90 SER A CA 1
ATOM 769 C C . SER A 1 90 ? 21.449 0.288 -23.122 1.00 93.56 90 SER A C 1
ATOM 771 O O . SER A 1 90 ? 21.198 1.476 -22.916 1.00 93.56 90 SER A O 1
ATOM 773 N N . PHE A 1 91 ? 22.683 -0.192 -23.225 1.00 90.88 91 PHE A N 1
ATOM 774 C CA . PHE A 1 91 ? 23.907 0.602 -23.252 1.00 90.88 91 PHE A CA 1
ATOM 775 C C . PHE A 1 91 ? 24.550 0.530 -24.643 1.00 90.88 91 PHE A C 1
ATOM 777 O O . PHE A 1 91 ? 24.090 -0.184 -25.539 1.00 90.88 91 PHE A O 1
ATOM 784 N N . GLU A 1 92 ? 25.653 1.252 -24.834 1.00 88.44 92 GLU A N 1
ATOM 785 C CA . GLU A 1 92 ? 26.453 1.121 -26.048 1.00 88.44 92 GLU A CA 1
ATOM 786 C C . GLU A 1 92 ? 27.040 -0.304 -26.137 1.00 88.44 92 GLU A C 1
ATOM 788 O O . GLU A 1 92 ? 27.796 -0.753 -25.271 1.00 88.44 92 GLU A O 1
ATOM 793 N N . GLY A 1 93 ? 26.624 -1.049 -27.165 1.00 88.69 93 GLY A N 1
ATOM 794 C CA . GLY A 1 93 ? 27.123 -2.391 -27.489 1.00 88.69 93 GLY A CA 1
ATOM 795 C C . GLY A 1 93 ? 26.574 -3.558 -26.659 1.00 88.69 93 GLY A C 1
ATOM 796 O O . GLY A 1 93 ? 26.842 -4.706 -27.006 1.00 88.69 93 GLY A O 1
ATOM 797 N N . HIS A 1 94 ? 25.798 -3.322 -25.600 1.00 92.69 94 HIS A N 1
ATOM 798 C CA . HIS A 1 94 ? 25.252 -4.396 -24.763 1.00 92.69 94 HIS A CA 1
ATOM 799 C C . HIS A 1 94 ? 23.978 -3.977 -24.022 1.00 92.69 94 HIS A C 1
ATOM 801 O O . HIS A 1 94 ? 23.681 -2.791 -23.888 1.00 92.69 94 HIS A O 1
ATOM 807 N N . ILE A 1 95 ? 23.270 -4.959 -23.467 1.00 95.06 95 ILE A N 1
ATOM 808 C CA . ILE A 1 95 ? 22.203 -4.747 -22.487 1.00 95.06 95 ILE A CA 1
ATOM 809 C C . ILE A 1 95 ? 22.660 -5.163 -21.091 1.00 95.06 95 ILE A C 1
ATOM 811 O O . ILE A 1 95 ? 23.393 -6.144 -20.936 1.00 95.06 95 ILE A O 1
ATOM 815 N N . GLY A 1 96 ? 22.201 -4.435 -20.076 1.00 95.19 96 GLY A N 1
ATOM 816 C CA . GLY A 1 96 ? 22.277 -4.829 -18.672 1.00 95.19 96 GLY A CA 1
ATOM 817 C C . GLY A 1 96 ? 20.903 -5.249 -18.160 1.00 95.19 96 GLY A C 1
ATOM 818 O O . GLY A 1 96 ? 19.906 -4.573 -18.420 1.00 95.19 96 GLY A O 1
ATOM 819 N N . ILE A 1 97 ? 20.855 -6.360 -17.430 1.00 96.06 97 ILE A N 1
ATOM 820 C CA . ILE A 1 97 ? 19.639 -6.923 -16.844 1.00 96.06 97 ILE A CA 1
ATOM 821 C C . ILE A 1 97 ? 19.752 -6.822 -15.329 1.00 96.06 97 ILE A C 1
ATOM 823 O O . ILE A 1 97 ? 20.743 -7.265 -14.745 1.00 96.06 97 ILE A O 1
ATOM 827 N N . TYR A 1 98 ? 18.727 -6.272 -14.690 1.00 95.44 98 TYR A N 1
ATOM 828 C CA . TYR A 1 98 ? 18.701 -6.019 -13.254 1.00 95.44 98 TYR A CA 1
ATOM 829 C C . TYR A 1 98 ? 17.424 -6.570 -12.622 1.00 95.44 98 TYR A C 1
ATOM 831 O O . TYR A 1 98 ? 16.362 -6.605 -13.249 1.00 95.44 98 TYR A O 1
ATOM 839 N N . ASN A 1 99 ? 17.534 -6.968 -11.357 1.00 94.31 99 ASN A N 1
ATOM 840 C CA . ASN A 1 99 ? 16.395 -7.278 -10.506 1.00 94.31 99 ASN A CA 1
ATOM 841 C C . ASN A 1 99 ? 15.873 -5.967 -9.902 1.00 94.31 99 ASN A C 1
ATOM 843 O O . ASN A 1 99 ? 16.494 -5.400 -9.003 1.00 94.31 99 ASN A O 1
ATOM 847 N N . GLY A 1 100 ? 14.726 -5.497 -10.390 1.00 92.81 100 GLY A N 1
ATOM 848 C CA . GLY A 1 100 ? 14.102 -4.256 -9.935 1.00 92.81 100 GLY A CA 1
ATOM 849 C C . GLY A 1 100 ? 13.477 -4.333 -8.545 1.00 92.81 100 GLY A C 1
ATOM 850 O O . GLY A 1 100 ? 13.148 -3.297 -7.981 1.00 92.81 100 GLY A O 1
ATOM 851 N N . CYS A 1 101 ? 13.376 -5.515 -7.935 1.00 90.00 101 CYS A N 1
ATOM 852 C CA . CYS A 1 101 ? 12.884 -5.669 -6.565 1.00 90.00 101 CYS A CA 1
ATOM 853 C C . CYS A 1 101 ? 13.995 -5.597 -5.504 1.00 90.00 101 CYS A C 1
ATOM 855 O O . CYS A 1 101 ? 13.686 -5.547 -4.313 1.00 90.00 101 CYS A O 1
ATOM 857 N N . SER A 1 102 ? 15.269 -5.555 -5.911 1.00 88.31 102 SER A N 1
ATOM 858 C CA . SER A 1 102 ? 16.429 -5.634 -5.019 1.00 88.31 102 SER A CA 1
ATOM 859 C C . SER A 1 102 ? 17.406 -4.490 -5.268 1.00 88.31 102 SER A C 1
ATOM 861 O O . SER A 1 102 ? 17.950 -4.363 -6.362 1.00 88.31 102 SER A O 1
ATOM 863 N N . LEU A 1 103 ? 17.691 -3.706 -4.230 1.00 86.06 103 LEU A N 1
ATOM 864 C CA . LEU A 1 103 ? 18.583 -2.547 -4.290 1.00 86.06 103 LEU A CA 1
ATOM 865 C C . LEU A 1 103 ? 19.769 -2.737 -3.338 1.00 86.06 103 LEU A C 1
ATOM 867 O O . LEU A 1 103 ? 19.575 -3.059 -2.167 1.00 86.06 103 LEU A O 1
ATOM 871 N N . ASN A 1 104 ? 20.988 -2.504 -3.827 1.00 82.25 104 ASN A N 1
ATOM 872 C CA . ASN A 1 104 ? 22.144 -2.285 -2.966 1.00 82.25 104 ASN A CA 1
ATOM 873 C C . ASN A 1 104 ? 22.065 -0.858 -2.405 1.00 82.25 104 ASN A C 1
ATOM 875 O O . ASN A 1 104 ? 22.157 0.121 -3.149 1.00 82.25 104 ASN A O 1
ATOM 879 N N . THR A 1 105 ? 21.879 -0.749 -1.093 1.00 73.69 105 THR A N 1
ATOM 880 C CA . THR A 1 105 ? 21.691 0.520 -0.382 1.00 73.69 105 THR A CA 1
ATOM 881 C C . THR A 1 105 ? 22.960 1.365 -0.292 1.00 73.69 105 THR A C 1
ATOM 883 O O . THR A 1 105 ? 22.852 2.581 -0.159 1.00 73.69 105 THR A O 1
ATOM 886 N N . GLU A 1 106 ? 24.149 0.768 -0.402 1.00 75.25 106 GLU A N 1
ATOM 887 C CA . GLU A 1 106 ? 25.417 1.509 -0.371 1.00 75.25 106 GLU A CA 1
ATOM 888 C C . GLU A 1 106 ? 25.614 2.277 -1.682 1.00 75.25 106 GLU A C 1
ATOM 890 O O . GLU A 1 106 ? 25.759 3.502 -1.701 1.00 75.25 106 GLU A O 1
ATOM 895 N N . ASP A 1 107 ? 25.511 1.567 -2.804 1.00 79.00 107 ASP A N 1
ATOM 896 C CA . ASP A 1 107 ? 25.788 2.128 -4.128 1.00 79.00 107 ASP A CA 1
ATOM 897 C C . ASP A 1 107 ? 24.561 2.766 -4.797 1.00 79.00 107 ASP A C 1
ATOM 899 O O . ASP A 1 107 ? 24.713 3.531 -5.754 1.00 79.00 107 ASP A O 1
ATOM 903 N N . HIS A 1 108 ? 23.359 2.518 -4.261 1.00 82.38 108 HIS A N 1
ATOM 904 C CA . HIS A 1 108 ? 22.066 2.903 -4.844 1.00 82.38 108 HIS A CA 1
ATOM 905 C C . HIS A 1 108 ? 21.845 2.295 -6.236 1.00 82.38 108 HIS A C 1
ATOM 907 O O . HIS A 1 108 ? 21.263 2.915 -7.129 1.00 82.38 108 HIS A O 1
ATOM 913 N N . GLU A 1 109 ? 22.323 1.066 -6.418 1.00 88.25 109 GLU A N 1
ATOM 914 C CA . GLU A 1 109 ? 22.232 0.323 -7.670 1.00 88.25 109 GLU A CA 1
ATOM 915 C C . GLU A 1 109 ? 21.327 -0.897 -7.501 1.00 88.25 109 GLU A C 1
ATOM 917 O O . GLU A 1 109 ? 21.360 -1.582 -6.474 1.00 88.25 109 GLU A O 1
ATOM 922 N N . LEU A 1 110 ? 20.480 -1.160 -8.500 1.00 90.88 110 LEU A N 1
ATOM 923 C CA . LEU A 1 110 ? 19.715 -2.404 -8.537 1.00 90.88 110 LEU A CA 1
ATOM 924 C C . LEU A 1 110 ? 20.672 -3.592 -8.626 1.00 90.88 110 LEU A C 1
ATOM 926 O O . LEU A 1 110 ? 21.746 -3.494 -9.224 1.00 90.88 110 LEU A O 1
ATOM 930 N N . LEU A 1 111 ? 20.265 -4.735 -8.077 1.00 91.38 111 LEU A N 1
ATOM 931 C CA . LEU A 1 111 ? 21.051 -5.957 -8.187 1.00 91.38 111 LEU A CA 1
ATOM 932 C C . LEU A 1 111 ? 21.202 -6.338 -9.665 1.00 91.38 111 LEU A C 1
ATOM 934 O O . LEU A 1 111 ? 20.236 -6.730 -10.325 1.00 91.38 111 LEU A O 1
ATOM 938 N N . HIS A 1 112 ? 22.428 -6.232 -10.173 1.00 93.38 112 HIS A N 1
ATOM 939 C CA . HIS A 1 112 ? 22.781 -6.688 -11.511 1.00 93.38 112 HIS A CA 1
ATOM 940 C C . HIS A 1 112 ? 22.644 -8.209 -11.600 1.00 93.38 112 HIS A C 1
ATOM 942 O O . HIS A 1 112 ? 23.105 -8.954 -10.731 1.00 93.38 112 HIS A O 1
ATOM 948 N N . VAL A 1 113 ? 21.964 -8.665 -12.646 1.00 93.69 113 VAL A N 1
ATOM 949 C CA . VAL A 1 113 ? 21.682 -10.078 -12.883 1.00 93.69 113 VAL A CA 1
ATOM 950 C C . VAL A 1 113 ? 22.633 -10.611 -13.939 1.00 93.69 113 VAL A C 1
ATOM 952 O O . VAL A 1 113 ? 23.341 -11.570 -13.650 1.00 93.69 113 VAL A O 1
ATOM 955 N N . GLU A 1 114 ? 22.646 -10.021 -15.133 1.00 92.94 114 GLU A N 1
ATOM 956 C CA . GLU A 1 114 ? 23.478 -10.433 -16.270 1.00 92.94 114 GLU A CA 1
ATOM 957 C C . GLU A 1 114 ? 23.684 -9.262 -17.245 1.00 92.94 114 GLU A C 1
ATOM 959 O O . GLU A 1 114 ? 22.914 -8.300 -17.247 1.00 92.94 114 GLU A O 1
ATOM 964 N N . SER A 1 115 ? 24.696 -9.362 -18.109 1.00 94.38 115 SER A N 1
ATOM 965 C CA . SER A 1 115 ? 24.866 -8.475 -19.269 1.00 94.38 115 SER A CA 1
ATOM 966 C C . SER A 1 115 ? 25.039 -9.298 -20.540 1.00 94.38 115 SER A C 1
ATOM 968 O O . SER A 1 115 ? 25.722 -10.321 -20.526 1.00 94.38 115 SER A O 1
ATOM 970 N N . VAL A 1 116 ? 24.449 -8.847 -21.647 1.00 93.00 116 VAL A N 1
ATOM 971 C CA . VAL A 1 116 ? 24.509 -9.552 -22.937 1.00 93.00 116 VAL A CA 1
ATOM 972 C C . VAL A 1 116 ? 24.928 -8.579 -24.031 1.00 93.00 116 VAL A C 1
ATOM 974 O O . VAL A 1 116 ? 24.328 -7.517 -24.172 1.00 93.00 116 VAL A O 1
ATOM 977 N N . SER A 1 117 ? 25.963 -8.930 -24.799 1.00 92.19 117 SER A N 1
ATOM 978 C CA . SER A 1 117 ? 26.400 -8.125 -25.950 1.00 92.19 117 SER A CA 1
ATOM 979 C C . SER A 1 117 ? 25.334 -8.121 -27.041 1.00 92.19 117 SER A C 1
ATOM 981 O O . SER A 1 117 ? 24.753 -9.167 -27.340 1.00 92.19 117 SER A O 1
ATOM 983 N N . ASN A 1 118 ? 25.131 -6.967 -27.678 1.00 89.12 118 ASN A N 1
ATOM 984 C CA . ASN A 1 118 ? 24.121 -6.788 -28.721 1.00 89.12 118 ASN A CA 1
ATOM 985 C C . ASN A 1 118 ? 24.347 -7.720 -29.924 1.00 89.12 118 ASN A C 1
ATOM 987 O O . ASN A 1 118 ? 23.386 -8.117 -30.575 1.00 89.12 118 ASN A O 1
ATOM 991 N N . GLU A 1 119 ? 25.596 -8.111 -30.190 1.00 87.81 119 GLU A N 1
ATOM 992 C CA . GLU A 1 119 ? 25.966 -9.032 -31.277 1.00 87.81 119 GLU A CA 1
ATOM 993 C C . GLU A 1 119 ? 25.456 -10.466 -31.069 1.00 87.81 119 GLU A C 1
ATOM 995 O O . GLU A 1 119 ? 25.300 -11.210 -32.035 1.00 87.81 119 GLU A O 1
ATOM 1000 N N . PHE A 1 120 ? 25.195 -10.858 -29.819 1.00 88.81 120 PHE A N 1
ATOM 1001 C CA . PHE A 1 120 ? 24.739 -12.204 -29.459 1.00 88.81 120 PHE A CA 1
ATOM 1002 C C . PHE A 1 120 ? 23.255 -12.256 -29.089 1.00 88.81 120 PHE A C 1
ATOM 1004 O O . PHE A 1 120 ? 22.773 -13.312 -28.676 1.00 88.81 120 PHE A O 1
ATOM 1011 N N . LEU A 1 121 ? 22.533 -11.137 -29.209 1.00 91.50 121 LEU A N 1
ATOM 1012 C CA . LEU A 1 121 ? 21.113 -11.100 -28.889 1.00 91.50 121 LEU A CA 1
ATOM 1013 C C . LEU A 1 121 ? 20.294 -11.879 -29.922 1.00 91.50 121 LEU A C 1
ATOM 1015 O O . LEU A 1 121 ? 20.494 -11.779 -31.132 1.00 91.50 121 LEU A O 1
ATOM 1019 N N . SER A 1 122 ? 19.335 -12.640 -29.409 1.00 90.62 122 SER A N 1
ATOM 1020 C CA . SER A 1 122 ? 18.381 -13.453 -30.161 1.00 90.62 122 SER A CA 1
ATOM 1021 C C . SER A 1 122 ? 17.118 -13.698 -29.330 1.00 90.62 122 SER A C 1
ATOM 1023 O O . SER A 1 122 ? 17.083 -13.437 -28.125 1.00 90.62 122 SER A O 1
ATOM 1025 N N . ASP A 1 123 ? 16.110 -14.305 -29.943 1.00 88.31 123 ASP A N 1
ATOM 1026 C CA . ASP A 1 123 ? 14.873 -14.741 -29.288 1.00 88.31 123 ASP A CA 1
ATOM 1027 C C . ASP A 1 123 ? 15.087 -15.897 -28.290 1.00 88.31 123 ASP A C 1
ATOM 1029 O O . ASP A 1 123 ? 14.236 -16.167 -27.440 1.00 88.31 123 ASP A O 1
ATOM 1033 N N . THR A 1 124 ? 16.252 -16.547 -28.329 1.00 88.81 124 THR A N 1
ATOM 1034 C CA . THR A 1 124 ? 16.692 -17.559 -27.356 1.00 88.81 124 THR A CA 1
ATOM 1035 C C . THR A 1 124 ? 17.573 -16.992 -26.243 1.00 88.81 124 THR A C 1
ATOM 1037 O O . THR A 1 124 ? 18.005 -17.746 -25.369 1.00 88.81 124 THR A O 1
ATOM 1040 N N . SER A 1 125 ? 17.888 -15.695 -26.277 1.00 90.12 125 SER A N 1
ATOM 1041 C CA . SER A 1 125 ? 18.711 -15.050 -25.252 1.00 90.12 125 SER A CA 1
ATOM 1042 C C . SER A 1 125 ? 18.049 -15.104 -23.879 1.00 90.12 125 SER A C 1
ATOM 1044 O O . SER A 1 125 ? 16.827 -15.175 -23.747 1.00 90.12 125 SER A O 1
ATOM 1046 N N . ILE A 1 126 ? 18.856 -15.064 -22.823 1.00 88.50 126 ILE A N 1
ATOM 1047 C CA . ILE A 1 126 ? 18.341 -14.962 -21.455 1.00 88.50 126 ILE A CA 1
ATOM 1048 C C . ILE A 1 126 ? 17.426 -13.734 -21.328 1.00 88.50 126 ILE A C 1
ATOM 1050 O O . ILE A 1 126 ? 17.691 -12.695 -21.926 1.00 88.50 126 ILE A O 1
ATOM 1054 N N . PHE A 1 127 ? 16.334 -13.867 -20.576 1.00 92.00 127 PHE A N 1
ATOM 1055 C CA . PHE A 1 127 ? 15.287 -12.843 -20.461 1.00 92.00 127 PHE A CA 1
ATOM 1056 C C . PHE A 1 127 ? 14.587 -12.443 -21.779 1.00 92.00 127 PHE A C 1
ATOM 1058 O O . PHE A 1 127 ? 13.857 -11.451 -21.798 1.00 92.00 127 PHE A O 1
ATOM 1065 N N . SER A 1 128 ? 14.733 -13.216 -22.862 1.00 94.25 128 SER A N 1
ATOM 1066 C CA . SER A 1 128 ? 13.821 -13.128 -24.009 1.00 94.25 128 SER A CA 1
ATOM 1067 C C . SER A 1 128 ? 12.392 -13.490 -23.603 1.00 94.25 128 SER A C 1
ATOM 1069 O O . SER A 1 128 ? 12.187 -14.178 -22.596 1.00 94.25 128 SER A O 1
ATOM 1071 N N . PHE A 1 129 ? 11.414 -13.072 -24.407 1.00 93.81 129 PHE A N 1
ATOM 1072 C CA . PHE A 1 129 ? 9.995 -13.355 -24.188 1.00 93.81 129 PHE A CA 1
ATOM 1073 C C . PHE A 1 129 ? 9.746 -14.844 -23.885 1.00 93.81 129 PHE A C 1
ATOM 1075 O O . PHE A 1 129 ? 9.163 -15.194 -22.861 1.00 93.81 129 PHE A O 1
ATOM 1082 N N . TRP A 1 130 ? 10.293 -15.744 -24.706 1.00 91.25 130 TRP A N 1
ATOM 1083 C CA . TRP A 1 130 ? 10.111 -17.190 -24.540 1.00 91.25 130 TRP A CA 1
ATOM 1084 C C . TRP A 1 130 ? 10.732 -17.746 -23.259 1.00 91.25 130 TRP A C 1
ATOM 1086 O O . TRP A 1 130 ? 10.169 -18.642 -22.627 1.00 91.25 130 TRP A O 1
ATOM 1096 N N . ASN A 1 131 ? 11.893 -17.222 -22.864 1.00 92.38 131 ASN A N 1
ATOM 1097 C CA . ASN A 1 131 ? 12.574 -17.672 -21.660 1.00 92.38 131 ASN A CA 1
ATOM 1098 C C . ASN A 1 131 ? 11.857 -17.183 -20.400 1.00 92.38 131 ASN A C 1
ATOM 1100 O O . ASN A 1 131 ? 11.632 -17.989 -19.498 1.00 92.38 131 ASN A O 1
ATOM 1104 N N . ILE A 1 132 ? 11.435 -15.914 -20.337 1.00 91.25 132 ILE A N 1
ATOM 1105 C CA . ILE A 1 132 ? 10.729 -15.396 -19.153 1.00 91.25 132 ILE A CA 1
ATOM 1106 C C . ILE A 1 132 ? 9.359 -16.053 -18.946 1.00 91.25 132 ILE A C 1
ATOM 1108 O O . ILE A 1 132 ? 8.904 -16.155 -17.810 1.00 91.25 132 ILE A O 1
ATOM 1112 N N . SER A 1 133 ? 8.719 -16.551 -20.004 1.00 87.12 133 SER A N 1
ATOM 1113 C CA . SER A 1 133 ? 7.458 -17.295 -19.904 1.00 87.12 133 SER A CA 1
ATOM 1114 C C . SER A 1 133 ? 7.643 -18.740 -19.421 1.00 87.12 133 SER A C 1
ATOM 1116 O O . SER A 1 133 ? 6.662 -19.438 -19.173 1.00 87.12 133 SER A O 1
ATOM 1118 N N . SER A 1 134 ? 8.885 -19.217 -19.275 1.00 89.19 134 SER A N 1
ATOM 1119 C CA . SER A 1 134 ? 9.191 -20.586 -18.862 1.00 89.19 134 SER A CA 1
ATOM 1120 C C . SER A 1 134 ? 9.396 -20.702 -17.344 1.00 89.19 134 SER A C 1
ATOM 1122 O O . SER A 1 134 ? 10.326 -20.104 -16.799 1.00 89.19 134 SER A O 1
ATOM 1124 N N . PRO A 1 135 ? 8.646 -21.563 -16.629 1.00 88.00 135 PRO A N 1
ATOM 1125 C CA . PRO A 1 135 ? 8.891 -21.816 -15.205 1.00 88.00 135 PRO A CA 1
ATOM 1126 C C . PRO A 1 135 ? 10.310 -22.329 -14.910 1.00 88.00 135 PRO A C 1
ATOM 1128 O O . PRO A 1 135 ? 10.893 -22.031 -13.867 1.00 88.00 135 PRO A O 1
ATOM 1131 N N . ARG A 1 136 ? 10.904 -23.081 -15.849 1.00 88.81 136 ARG A N 1
ATOM 1132 C CA . ARG A 1 136 ? 12.272 -23.605 -15.716 1.00 88.81 136 ARG A CA 1
ATOM 1133 C C . ARG A 1 136 ? 13.308 -22.483 -15.669 1.00 88.81 136 ARG A C 1
ATOM 1135 O O . ARG A 1 136 ? 14.288 -22.606 -14.939 1.00 88.81 136 ARG A O 1
ATOM 1142 N N . PHE A 1 137 ? 13.096 -21.411 -16.429 1.00 90.62 137 PHE A N 1
ATOM 1143 C CA . PHE A 1 137 ? 13.970 -20.242 -16.415 1.00 90.62 137 PHE A CA 1
ATOM 1144 C C . PHE A 1 137 ? 14.002 -19.611 -15.020 1.00 90.62 137 PHE A C 1
ATOM 1146 O O . PHE A 1 137 ? 15.074 -19.424 -14.445 1.00 90.62 137 PHE A O 1
ATOM 1153 N N . TRP A 1 138 ? 12.830 -19.402 -14.417 1.00 89.88 138 TRP A N 1
ATOM 1154 C CA . TRP A 1 138 ? 12.730 -18.847 -13.067 1.00 89.88 138 TRP A CA 1
ATOM 1155 C C . TRP A 1 138 ? 13.339 -19.746 -11.997 1.00 89.88 138 TRP A C 1
ATOM 1157 O O . TRP A 1 138 ? 13.901 -19.231 -11.038 1.00 89.88 138 TRP A O 1
ATOM 1167 N N . HIS A 1 139 ? 13.335 -21.069 -12.174 1.00 88.44 139 HIS A N 1
ATOM 1168 C CA . HIS A 1 139 ? 14.046 -21.968 -11.262 1.00 88.44 139 HIS A CA 1
ATOM 1169 C C . HIS A 1 139 ? 15.569 -21.733 -11.264 1.00 88.44 139 HIS A C 1
ATOM 1171 O O . HIS A 1 139 ? 16.204 -21.793 -10.214 1.00 88.44 139 HIS A O 1
ATOM 1177 N N . ILE A 1 140 ? 16.156 -21.416 -12.425 1.00 87.25 140 ILE A N 1
ATOM 1178 C CA . ILE A 1 140 ? 17.594 -21.128 -12.567 1.00 87.25 140 ILE A CA 1
ATOM 1179 C C . ILE A 1 140 ? 17.945 -19.786 -11.911 1.00 87.25 140 ILE A C 1
ATOM 1181 O O . ILE A 1 140 ? 18.947 -19.680 -11.202 1.00 87.25 140 ILE A O 1
ATOM 1185 N N . TYR A 1 141 ? 17.108 -18.767 -12.115 1.00 86.44 141 TYR A N 1
ATOM 1186 C CA . TYR A 1 141 ? 17.350 -17.410 -11.615 1.00 86.44 141 TYR A CA 1
ATOM 1187 C C . TYR A 1 141 ? 16.751 -17.130 -10.233 1.00 86.44 141 TYR A C 1
ATOM 1189 O O . TYR A 1 141 ? 16.968 -16.042 -9.698 1.00 86.44 141 TYR A O 1
ATOM 1197 N N . ALA A 1 142 ? 16.078 -18.108 -9.617 1.00 84.50 142 ALA A N 1
ATOM 1198 C CA . ALA A 1 142 ? 15.362 -17.953 -8.352 1.00 84.50 142 ALA A CA 1
ATOM 1199 C C . ALA A 1 142 ? 16.214 -17.254 -7.289 1.00 84.50 142 ALA A C 1
ATOM 1201 O O . ALA A 1 142 ? 15.766 -16.283 -6.697 1.00 84.50 142 ALA A O 1
ATOM 1202 N N . LYS A 1 143 ? 17.480 -17.662 -7.122 1.00 84.19 143 LYS A N 1
ATOM 1203 C CA . LYS A 1 143 ? 18.390 -17.077 -6.123 1.00 84.19 143 LYS A CA 1
ATOM 1204 C C . LYS A 1 143 ? 18.680 -15.585 -6.349 1.00 84.19 143 LYS A C 1
ATOM 1206 O O . LYS A 1 143 ? 18.817 -14.846 -5.380 1.00 84.19 143 LYS A O 1
ATOM 1211 N N . LYS A 1 144 ? 18.804 -15.143 -7.608 1.00 84.56 144 LYS A N 1
ATOM 1212 C CA . LYS A 1 144 ? 19.060 -13.729 -7.954 1.00 84.56 144 LYS A CA 1
ATOM 1213 C C . LYS A 1 144 ? 17.793 -12.868 -7.822 1.00 84.56 144 LYS A C 1
ATOM 1215 O O . LYS A 1 144 ? 17.907 -11.657 -7.674 1.00 84.56 144 LYS A O 1
ATOM 1220 N N . PHE A 1 145 ? 16.611 -13.487 -7.841 1.00 83.94 145 PHE A N 1
ATOM 1221 C CA . PHE A 1 145 ? 15.310 -12.820 -7.689 1.00 83.94 145 PHE A CA 1
ATOM 1222 C C . PHE A 1 145 ? 14.648 -13.038 -6.320 1.00 83.94 145 PHE A C 1
ATOM 1224 O O . PHE A 1 145 ? 13.617 -12.439 -6.042 1.00 83.94 145 PHE A O 1
ATOM 1231 N N . SER A 1 146 ? 15.255 -13.843 -5.446 1.00 74.25 146 SER A N 1
ATOM 1232 C CA . SER A 1 146 ? 14.799 -14.099 -4.076 1.00 74.25 146 SER A CA 1
ATOM 1233 C C . SER A 1 146 ? 15.510 -13.240 -3.026 1.00 74.25 146 SER A C 1
ATOM 1235 O O . SER A 1 146 ? 15.436 -13.548 -1.837 1.00 74.25 146 SER A O 1
ATOM 1237 N N . THR A 1 147 ? 16.291 -12.238 -3.437 1.00 67.69 147 THR A N 1
ATOM 1238 C CA . THR A 1 147 ? 16.947 -11.307 -2.510 1.00 67.69 147 THR A CA 1
ATOM 1239 C C . THR A 1 147 ? 15.915 -10.446 -1.775 1.00 67.69 147 THR A C 1
ATOM 1241 O O . THR A 1 147 ? 14.794 -10.308 -2.269 1.00 67.69 147 THR A O 1
ATOM 1244 N N . PRO A 1 148 ? 16.250 -9.895 -0.586 1.00 64.81 148 PRO A N 1
ATOM 1245 C CA . PRO A 1 148 ? 15.292 -9.138 0.212 1.00 64.81 148 PRO A CA 1
ATOM 1246 C C . PRO A 1 148 ? 14.644 -8.021 -0.606 1.00 64.81 148 PRO A C 1
ATOM 1248 O O . PRO A 1 148 ? 15.318 -7.126 -1.118 1.00 64.81 148 PRO A O 1
ATOM 1251 N N . THR A 1 149 ? 13.327 -8.107 -0.726 1.00 69.94 149 THR A N 1
ATOM 1252 C CA . THR A 1 149 ? 12.482 -7.129 -1.403 1.00 69.94 149 THR A CA 1
ATOM 1253 C C . THR A 1 149 ? 12.240 -5.924 -0.500 1.00 69.94 149 THR A C 1
ATOM 1255 O O . THR A 1 149 ? 12.534 -5.942 0.704 1.00 69.94 149 THR A O 1
ATOM 1258 N N . LEU A 1 150 ? 11.659 -4.867 -1.068 1.00 73.75 150 LEU A N 1
ATOM 1259 C CA . LEU A 1 150 ? 11.274 -3.679 -0.307 1.00 73.75 150 LEU A CA 1
ATOM 1260 C C . LEU A 1 150 ? 10.344 -4.029 0.861 1.00 73.75 150 LEU A C 1
ATOM 1262 O O . LEU A 1 150 ? 10.489 -3.475 1.951 1.00 73.75 150 LEU A O 1
ATOM 1266 N N . ASP A 1 151 ? 9.453 -5.007 0.656 1.00 71.38 151 ASP A N 1
ATOM 1267 C CA . ASP A 1 151 ? 8.541 -5.498 1.689 1.00 71.38 151 ASP A CA 1
ATOM 1268 C C . ASP A 1 151 ? 9.270 -5.975 2.943 1.00 71.38 151 ASP A C 1
ATOM 1270 O O . ASP A 1 151 ? 8.842 -5.673 4.052 1.00 71.38 151 ASP A O 1
ATOM 1274 N N . THR A 1 152 ? 10.398 -6.666 2.784 1.00 73.31 152 THR A N 1
ATOM 1275 C CA . THR A 1 152 ? 11.073 -7.349 3.888 1.00 73.31 152 THR A CA 1
ATOM 1276 C C . THR A 1 152 ? 11.837 -6.336 4.719 1.00 73.31 152 THR A C 1
ATOM 1278 O O . THR A 1 152 ? 11.809 -6.374 5.948 1.00 73.31 152 THR A O 1
ATOM 1281 N N . VAL A 1 153 ? 12.475 -5.381 4.047 1.00 74.00 153 VAL A N 1
ATOM 1282 C CA . VAL A 1 153 ? 13.223 -4.319 4.711 1.00 74.00 153 VAL A CA 1
ATOM 1283 C C . VAL A 1 153 ? 12.279 -3.360 5.443 1.00 74.00 153 VAL A C 1
ATOM 1285 O O . VAL A 1 153 ? 12.494 -3.046 6.616 1.00 74.00 153 VAL A O 1
ATOM 1288 N N . MET A 1 154 ? 11.193 -2.930 4.795 1.00 76.00 154 MET A N 1
ATOM 1289 C CA . MET A 1 154 ? 10.190 -2.067 5.421 1.00 76.00 154 MET A CA 1
ATOM 1290 C C . MET A 1 154 ? 9.477 -2.781 6.579 1.00 76.00 154 MET A C 1
ATOM 1292 O O . MET A 1 154 ? 9.283 -2.174 7.634 1.00 76.00 154 MET A O 1
ATOM 1296 N N . LEU A 1 155 ? 9.167 -4.075 6.430 1.00 76.62 155 LEU A N 1
ATOM 1297 C CA . LEU A 1 155 ? 8.618 -4.919 7.494 1.00 76.62 155 LEU A CA 1
ATOM 1298 C C . LEU A 1 155 ? 9.533 -4.978 8.713 1.00 76.62 155 LEU A C 1
ATOM 1300 O O . LEU A 1 155 ? 9.060 -4.754 9.824 1.00 76.62 155 LEU A O 1
ATOM 1304 N N . ASN A 1 156 ? 10.825 -5.245 8.526 1.00 77.31 156 ASN A N 1
ATOM 1305 C CA . ASN A 1 156 ? 11.777 -5.323 9.634 1.00 77.31 156 ASN A CA 1
ATOM 1306 C C . ASN A 1 156 ? 11.867 -3.995 10.394 1.00 77.31 156 ASN A C 1
ATOM 1308 O O . ASN A 1 156 ? 11.835 -3.991 11.625 1.00 77.31 156 ASN A O 1
ATOM 1312 N N . ASN A 1 157 ? 11.877 -2.870 9.675 1.00 77.88 157 ASN A N 1
ATOM 1313 C CA . ASN A 1 157 ? 11.904 -1.547 10.292 1.00 77.88 157 ASN A CA 1
ATOM 1314 C C . ASN A 1 157 ? 10.619 -1.254 11.073 1.00 77.88 157 ASN A C 1
ATOM 1316 O O . ASN A 1 157 ? 10.699 -0.877 12.241 1.00 77.88 157 ASN A O 1
ATOM 1320 N N . ILE A 1 158 ? 9.442 -1.472 10.466 1.00 80.75 158 ILE A N 1
ATOM 1321 C CA . ILE A 1 158 ? 8.139 -1.286 11.129 1.00 80.75 158 ILE A CA 1
ATOM 1322 C C . ILE A 1 158 ? 8.023 -2.203 12.351 1.00 80.75 158 ILE A C 1
ATOM 1324 O O . ILE A 1 158 ? 7.566 -1.777 13.415 1.00 80.75 158 ILE A O 1
ATOM 1328 N N . LYS A 1 159 ? 8.497 -3.445 12.240 1.00 80.19 159 LYS A N 1
ATOM 1329 C CA . LYS A 1 159 ? 8.541 -4.405 13.342 1.00 80.19 159 LYS A CA 1
ATOM 1330 C C . LYS A 1 159 ? 9.429 -3.921 14.477 1.00 80.19 159 LYS A C 1
ATOM 1332 O O . LYS A 1 159 ? 9.019 -3.976 15.637 1.00 80.19 159 LYS A O 1
ATOM 1337 N N . TYR A 1 160 ? 10.626 -3.438 14.160 1.00 82.81 160 TYR A N 1
ATOM 1338 C CA . TYR A 1 160 ? 11.552 -2.904 15.148 1.00 82.81 160 TYR A CA 1
ATOM 1339 C C . TYR A 1 160 ? 10.934 -1.725 15.906 1.00 82.81 160 TYR A C 1
ATOM 1341 O O . TYR A 1 160 ? 10.815 -1.791 17.132 1.00 82.81 160 TYR A O 1
ATOM 1349 N N . ILE A 1 161 ? 10.485 -0.679 15.197 1.00 85.50 161 ILE A N 1
ATOM 1350 C CA . ILE A 1 161 ? 9.936 0.525 15.842 1.00 85.50 161 ILE A CA 1
ATOM 1351 C C . ILE A 1 161 ? 8.707 0.172 16.675 1.00 85.50 161 ILE A C 1
ATOM 1353 O O . ILE A 1 161 ? 8.603 0.591 17.825 1.00 85.50 161 ILE A O 1
ATOM 1357 N N . THR A 1 162 ? 7.816 -0.675 16.154 1.00 85.44 162 THR A N 1
ATOM 1358 C CA . THR A 1 162 ? 6.622 -1.073 16.899 1.00 85.44 162 THR A CA 1
ATOM 1359 C C . THR A 1 162 ? 6.996 -1.822 18.175 1.00 85.44 162 THR A C 1
ATOM 1361 O O . THR A 1 162 ? 6.444 -1.524 19.229 1.00 85.44 162 THR A O 1
ATOM 1364 N N . ASN A 1 163 ? 7.971 -2.736 18.129 1.00 86.06 163 ASN A N 1
ATOM 1365 C CA . ASN A 1 163 ? 8.444 -3.445 19.321 1.00 86.06 163 ASN A CA 1
ATOM 1366 C C . ASN A 1 163 ? 9.050 -2.506 20.372 1.00 86.06 163 ASN A C 1
ATOM 1368 O O . ASN A 1 163 ? 8.845 -2.724 21.567 1.00 86.06 163 ASN A O 1
ATOM 1372 N N . VAL A 1 164 ? 9.779 -1.471 19.945 1.00 89.50 164 VAL A N 1
ATOM 1373 C CA . VAL A 1 164 ? 10.314 -0.446 20.851 1.00 89.50 164 VAL A CA 1
ATOM 1374 C C . VAL A 1 164 ? 9.174 0.327 21.515 1.00 89.50 164 VAL A C 1
ATOM 1376 O O . VAL A 1 164 ? 9.111 0.387 22.742 1.00 89.50 164 VAL A O 1
ATOM 1379 N N . LEU A 1 165 ? 8.223 0.840 20.731 1.00 91.75 165 LEU A N 1
ATOM 1380 C CA . LEU A 1 165 ? 7.091 1.618 21.248 1.00 91.75 165 LEU A CA 1
ATOM 1381 C C . LEU A 1 165 ? 6.152 0.783 22.130 1.00 91.75 165 LEU A C 1
ATOM 1383 O O . LEU A 1 165 ? 5.616 1.276 23.117 1.00 91.75 165 LEU A O 1
ATOM 1387 N N . LYS A 1 166 ? 5.978 -0.509 21.829 1.00 90.56 166 LYS A N 1
ATOM 1388 C CA . LYS A 1 166 ? 5.177 -1.435 22.647 1.00 90.56 166 LYS A CA 1
ATOM 1389 C C . LYS A 1 166 ? 5.777 -1.713 24.025 1.00 90.56 166 LYS A C 1
ATOM 1391 O O . LYS A 1 166 ? 5.070 -2.204 24.899 1.00 90.56 166 LYS A O 1
ATOM 1396 N N . ARG A 1 167 ? 7.056 -1.391 24.232 1.00 93.56 167 ARG A N 1
ATOM 1397 C CA . ARG A 1 167 ? 7.748 -1.488 25.526 1.00 93.56 167 ARG A CA 1
ATOM 1398 C C . ARG A 1 167 ? 7.859 -0.142 26.245 1.00 93.56 167 ARG A C 1
ATOM 1400 O O . ARG A 1 167 ? 8.481 -0.082 27.302 1.00 93.56 167 ARG A O 1
ATOM 1407 N N . SER A 1 168 ? 7.275 0.919 25.693 1.00 95.00 168 SER A N 1
ATOM 1408 C CA . SER A 1 168 ? 7.281 2.258 26.278 1.00 95.00 168 SER A CA 1
ATOM 1409 C C . SER A 1 168 ? 5.885 2.665 26.774 1.00 95.00 168 SER A C 1
ATOM 1411 O O . SER A 1 168 ? 4.897 1.971 26.507 1.00 95.00 168 SER A O 1
ATOM 1413 N N . PRO A 1 169 ? 5.754 3.786 27.507 1.00 95.50 169 PRO A N 1
ATOM 1414 C CA . PRO A 1 169 ? 4.459 4.259 27.998 1.00 95.50 169 PRO A CA 1
ATOM 1415 C C . PRO A 1 169 ? 3.416 4.521 26.897 1.00 95.50 169 PRO A C 1
ATOM 1417 O O . PRO A 1 169 ? 2.221 4.473 27.181 1.00 95.50 169 PRO A O 1
ATOM 1420 N N . CYS A 1 170 ? 3.835 4.748 25.645 1.00 94.31 170 CYS A N 1
ATOM 1421 C CA . CYS A 1 170 ? 2.928 4.980 24.516 1.00 94.31 170 CYS A CA 1
ATOM 1422 C C . CYS A 1 170 ? 2.408 3.697 23.837 1.00 94.31 170 CYS A C 1
ATOM 1424 O O . CYS A 1 170 ? 1.696 3.785 22.836 1.00 94.31 170 CYS A O 1
ATOM 1426 N N . ALA A 1 171 ? 2.705 2.510 24.386 1.00 92.94 171 ALA A N 1
ATOM 1427 C CA . ALA A 1 171 ? 2.294 1.212 23.845 1.00 92.94 171 ALA A CA 1
ATOM 1428 C C . ALA A 1 171 ? 0.821 1.109 23.380 1.00 92.94 171 ALA A C 1
ATOM 1430 O O . ALA A 1 171 ? 0.598 0.491 22.329 1.00 92.94 171 ALA A O 1
ATOM 1431 N N . PRO A 1 172 ? -0.180 1.705 24.069 1.00 91.81 172 PRO A N 1
ATOM 1432 C CA . PRO A 1 172 ? -1.574 1.670 23.614 1.00 91.81 172 PRO A CA 1
ATOM 1433 C C . PRO A 1 172 ? -1.810 2.330 22.248 1.00 91.81 172 PRO A C 1
ATOM 1435 O O . PRO A 1 172 ? -2.718 1.926 21.532 1.00 91.81 172 PRO A O 1
ATOM 1438 N N . PHE A 1 173 ? -0.977 3.304 21.868 1.00 92.81 173 PHE A N 1
ATOM 1439 C CA . PHE A 1 173 ? -1.124 4.096 20.640 1.00 92.81 173 PHE A CA 1
ATOM 1440 C C . PHE A 1 173 ? 0.007 3.857 19.632 1.00 92.81 173 PHE A C 1
ATOM 1442 O O . PHE A 1 173 ? 0.032 4.492 18.582 1.00 92.81 173 PHE A O 1
ATOM 1449 N N . ALA A 1 174 ? 0.935 2.935 19.916 1.00 91.31 174 ALA A N 1
ATOM 1450 C CA . ALA A 1 174 ? 2.126 2.687 19.101 1.00 91.31 174 ALA A CA 1
ATOM 1451 C C . ALA A 1 174 ? 1.807 2.492 17.606 1.00 91.31 174 ALA A C 1
ATOM 1453 O O . ALA A 1 174 ? 2.358 3.193 16.760 1.00 91.31 174 ALA A O 1
ATOM 1454 N N . VAL A 1 175 ? 0.876 1.585 17.283 1.00 88.75 175 VAL A N 1
ATOM 1455 C CA . VAL A 1 175 ? 0.469 1.311 15.894 1.00 88.75 175 VAL A CA 1
ATOM 1456 C C . VAL A 1 175 ? -0.172 2.548 15.261 1.00 88.75 175 VAL A C 1
ATOM 1458 O O . VAL A 1 175 ? 0.206 2.939 14.161 1.00 88.75 175 VAL A O 1
ATOM 1461 N N . GLN A 1 176 ? -1.080 3.217 15.974 1.00 91.81 176 GLN A N 1
ATOM 1462 C CA . GLN A 1 176 ? -1.789 4.397 15.472 1.00 91.81 176 GLN A CA 1
ATOM 1463 C C . GLN A 1 176 ? -0.840 5.563 15.170 1.00 91.81 176 GLN A C 1
ATOM 1465 O O . GLN A 1 176 ? -0.981 6.212 14.135 1.00 91.81 176 GLN A O 1
ATOM 1470 N N . ILE A 1 177 ? 0.161 5.808 16.022 1.00 94.00 177 ILE A N 1
ATOM 1471 C CA . ILE A 1 177 ? 1.168 6.852 15.794 1.00 94.00 177 ILE A CA 1
ATOM 1472 C C . ILE A 1 177 ? 1.979 6.548 14.529 1.00 94.00 177 ILE A C 1
ATOM 1474 O O . ILE A 1 177 ? 2.160 7.440 13.700 1.00 94.00 177 ILE A O 1
ATOM 1478 N N . ILE A 1 178 ? 2.414 5.297 14.335 1.00 90.75 178 ILE A N 1
ATOM 1479 C CA . ILE A 1 178 ? 3.152 4.903 13.127 1.00 90.75 178 ILE A CA 1
ATOM 1480 C C . ILE A 1 178 ? 2.272 5.088 11.881 1.00 90.75 178 ILE A C 1
ATOM 1482 O O . ILE A 1 178 ? 2.720 5.706 10.917 1.00 90.75 178 ILE A O 1
ATOM 1486 N N . LEU A 1 179 ? 1.012 4.634 11.908 1.00 90.69 179 LEU A N 1
ATOM 1487 C CA . LEU A 1 179 ? 0.083 4.792 10.781 1.00 90.69 179 LEU A CA 1
ATOM 1488 C C . LEU A 1 179 ? -0.148 6.269 10.428 1.00 90.69 179 LEU A C 1
ATOM 1490 O O . LEU A 1 179 ? -0.128 6.629 9.252 1.00 90.69 179 LEU A O 1
ATOM 1494 N N . ARG A 1 180 ? -0.306 7.149 11.427 1.00 94.31 180 ARG A N 1
ATOM 1495 C CA . ARG A 1 180 ? -0.437 8.602 11.213 1.00 94.31 180 ARG A CA 1
ATOM 1496 C C . ARG A 1 180 ? 0.792 9.184 10.526 1.00 94.31 180 ARG A C 1
ATOM 1498 O O . ARG A 1 180 ? 0.650 9.974 9.599 1.00 94.31 180 ARG A O 1
ATOM 1505 N N . LEU A 1 181 ? 1.990 8.798 10.960 1.00 92.94 181 LEU A N 1
ATOM 1506 C CA . LEU A 1 181 ? 3.230 9.301 10.374 1.00 92.94 181 LEU A CA 1
ATOM 1507 C C . LEU A 1 181 ? 3.440 8.786 8.942 1.00 92.94 181 LEU A C 1
ATOM 1509 O O . LEU A 1 181 ? 3.791 9.571 8.064 1.00 92.94 181 LEU A O 1
ATOM 1513 N N . ILE A 1 182 ? 3.151 7.507 8.677 1.00 89.00 182 ILE A N 1
ATOM 1514 C CA . ILE A 1 182 ? 3.184 6.949 7.316 1.00 89.00 182 ILE A CA 1
ATOM 1515 C C . ILE A 1 182 ? 2.168 7.668 6.422 1.00 89.00 182 ILE A C 1
ATOM 1517 O O . ILE A 1 182 ? 2.495 8.031 5.296 1.00 89.00 182 ILE A O 1
ATOM 1521 N N . PHE A 1 183 ? 0.960 7.939 6.919 1.00 91.06 183 PHE A N 1
ATOM 1522 C CA . PHE A 1 183 ? -0.050 8.693 6.176 1.00 91.06 183 PHE A CA 1
ATOM 1523 C C . PHE A 1 183 ? 0.408 10.116 5.841 1.00 91.06 183 PHE A C 1
ATOM 1525 O O . PHE A 1 183 ? 0.247 10.580 4.715 1.00 91.06 183 PHE A O 1
ATOM 1532 N N . ILE A 1 184 ? 1.007 10.815 6.809 1.00 93.62 184 ILE A N 1
ATOM 1533 C CA . ILE A 1 184 ? 1.577 12.148 6.589 1.00 93.62 184 ILE A CA 1
ATOM 1534 C C . ILE A 1 184 ? 2.659 12.085 5.516 1.00 93.62 184 ILE A C 1
ATOM 1536 O O . ILE A 1 184 ? 2.664 12.914 4.607 1.00 93.62 184 ILE A O 1
ATOM 1540 N N . ARG A 1 185 ? 3.538 11.081 5.581 1.00 90.00 185 ARG A N 1
ATOM 1541 C CA . ARG A 1 185 ? 4.571 10.888 4.570 1.00 90.00 185 ARG A CA 1
ATOM 1542 C C . ARG A 1 185 ? 3.976 10.601 3.193 1.00 90.00 185 ARG A C 1
ATOM 1544 O O . ARG A 1 185 ? 4.427 11.199 2.225 1.00 90.00 185 ARG A O 1
ATOM 1551 N N . PHE A 1 186 ? 2.937 9.773 3.109 1.00 88.81 186 PHE A N 1
ATOM 1552 C CA . PHE A 1 186 ? 2.203 9.517 1.869 1.00 88.81 186 PHE A CA 1
ATOM 1553 C C . PHE A 1 186 ? 1.655 10.807 1.244 1.00 88.81 186 PHE A C 1
ATOM 1555 O O . PHE A 1 186 ? 1.813 11.027 0.045 1.00 88.81 186 PHE A O 1
ATOM 1562 N N . LEU A 1 187 ? 1.064 11.697 2.047 1.00 90.50 187 LEU A N 1
ATOM 1563 C CA . LEU A 1 187 ? 0.591 12.994 1.557 1.00 90.50 187 LEU A CA 1
ATOM 1564 C C . LEU A 1 187 ? 1.748 13.882 1.072 1.00 90.50 187 LEU A C 1
ATOM 1566 O O . LEU A 1 187 ? 1.671 14.446 -0.019 1.00 90.50 187 LEU A O 1
ATOM 1570 N N . ILE A 1 188 ? 2.822 13.987 1.859 1.00 92.19 188 ILE A N 1
ATOM 1571 C CA . ILE A 1 188 ? 3.996 14.805 1.520 1.00 92.19 188 ILE A CA 1
ATOM 1572 C C . ILE A 1 188 ? 4.654 14.315 0.228 1.00 92.19 188 ILE A C 1
ATOM 1574 O 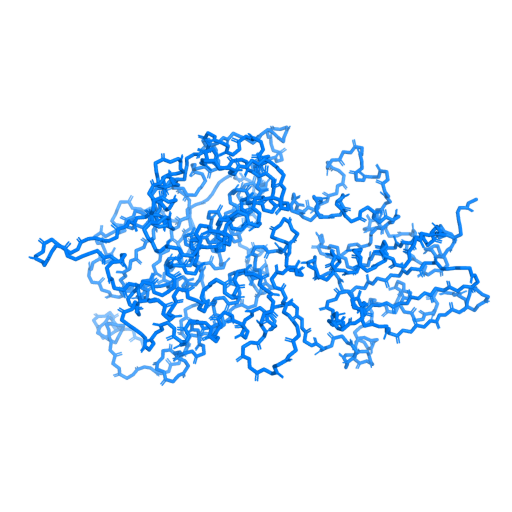O . ILE A 1 188 ? 4.943 15.124 -0.646 1.00 92.19 188 ILE A O 1
ATOM 1578 N N . ASP A 1 189 ? 4.850 13.006 0.079 1.00 88.69 189 ASP A N 1
ATOM 1579 C CA . ASP A 1 189 ? 5.530 12.398 -1.071 1.00 88.69 189 ASP A CA 1
ATOM 1580 C C . ASP A 1 189 ? 4.733 12.542 -2.370 1.00 88.69 189 ASP A C 1
ATOM 1582 O O . ASP A 1 189 ? 5.301 12.570 -3.457 1.00 88.69 189 ASP A O 1
ATOM 1586 N N . ARG A 1 190 ? 3.417 12.726 -2.259 1.00 86.12 190 ARG A N 1
ATOM 1587 C CA . ARG A 1 190 ? 2.540 13.077 -3.379 1.00 86.12 190 ARG A CA 1
ATOM 1588 C C . ARG A 1 190 ? 2.504 14.579 -3.683 1.00 86.12 190 ARG A C 1
ATOM 1590 O O . ARG A 1 190 ? 1.779 14.999 -4.580 1.00 86.12 190 ARG A O 1
ATOM 1597 N N . GLY A 1 191 ? 3.247 15.402 -2.944 1.00 89.56 191 GLY A N 1
ATOM 1598 C CA . GLY A 1 191 ? 3.260 16.858 -3.105 1.00 89.56 191 GLY A CA 1
ATOM 1599 C C . GLY A 1 191 ? 1.993 17.547 -2.588 1.00 89.56 191 GLY A C 1
ATOM 1600 O O . GLY A 1 191 ? 1.651 18.636 -3.056 1.00 89.56 191 GLY A O 1
ATOM 1601 N N . VAL A 1 192 ? 1.270 16.927 -1.647 1.00 90.75 192 VAL A N 1
ATOM 1602 C CA . VAL A 1 192 ? 0.081 17.529 -1.030 1.00 90.75 192 VAL A CA 1
ATOM 1603 C C . VAL A 1 192 ? 0.507 18.612 -0.045 1.00 90.75 192 VAL A C 1
ATOM 1605 O O . VAL A 1 192 ? 1.187 18.348 0.945 1.00 90.75 192 VAL A O 1
ATOM 1608 N N . ASP A 1 193 ? 0.015 19.831 -0.252 1.00 91.31 193 ASP A N 1
ATOM 1609 C CA . ASP A 1 193 ? 0.125 20.883 0.752 1.00 91.31 193 ASP A CA 1
ATOM 1610 C C . ASP A 1 193 ? -0.804 20.583 1.946 1.00 91.31 193 ASP A C 1
ATOM 1612 O O . ASP A 1 193 ? -2.042 20.624 1.853 1.00 91.31 193 ASP A O 1
ATOM 1616 N N . LEU A 1 194 ? -0.204 20.304 3.108 1.00 92.44 194 LEU A N 1
ATOM 1617 C CA . LEU A 1 194 ? -0.929 20.044 4.354 1.00 92.44 194 LEU A CA 1
ATOM 1618 C C . LEU A 1 194 ? -1.640 21.296 4.893 1.00 92.44 194 LEU A C 1
ATOM 1620 O O . LEU A 1 194 ? -2.562 21.163 5.704 1.00 92.44 194 LEU A O 1
ATOM 1624 N N . ASN A 1 195 ? -1.336 22.485 4.366 1.00 91.81 195 ASN A N 1
ATOM 1625 C CA . ASN A 1 195 ? -1.869 23.780 4.783 1.00 91.81 195 ASN A CA 1
ATOM 1626 C C . ASN A 1 195 ? -1.655 24.004 6.288 1.00 91.81 195 ASN A C 1
ATOM 1628 O O . ASN A 1 195 ? -2.577 24.364 7.022 1.00 91.81 195 ASN A O 1
ATOM 1632 N N . TYR A 1 196 ? -0.450 23.675 6.754 1.00 94.19 196 TYR A N 1
ATOM 1633 C CA . TYR A 1 196 ? -0.033 23.778 8.147 1.00 94.19 196 TYR A CA 1
ATOM 1634 C C . TYR A 1 196 ? 1.364 24.388 8.211 1.00 94.19 196 TYR A C 1
ATOM 1636 O O . TYR A 1 196 ? 2.347 23.758 7.823 1.00 94.19 196 TYR A O 1
ATOM 1644 N N . LYS A 1 197 ? 1.455 25.613 8.733 1.00 95.44 197 LYS A N 1
ATOM 1645 C CA . LYS A 1 197 ? 2.725 26.322 8.945 1.00 95.44 197 LYS A CA 1
ATOM 1646 C C . LYS A 1 197 ? 3.606 26.324 7.680 1.00 95.44 197 LYS A C 1
ATOM 1648 O O . LYS A 1 197 ? 3.222 26.964 6.709 1.00 95.44 197 LYS A O 1
ATOM 1653 N N . LYS A 1 198 ? 4.773 25.658 7.694 1.00 95.50 198 LYS A N 1
ATOM 1654 C CA . LYS A 1 198 ? 5.733 25.648 6.573 1.00 95.50 198 LYS A CA 1
ATOM 1655 C C . LYS A 1 198 ? 5.504 24.524 5.546 1.00 95.50 198 LYS A C 1
ATOM 1657 O O . LYS A 1 198 ? 6.190 24.527 4.523 1.00 95.50 198 LYS A O 1
ATOM 1662 N N . PHE A 1 199 ? 4.581 23.584 5.782 1.00 95.19 199 PHE A N 1
ATOM 1663 C CA . PHE A 1 199 ? 4.257 22.559 4.780 1.00 95.19 199 PHE A CA 1
ATOM 1664 C C . PHE A 1 199 ? 3.725 23.211 3.505 1.00 95.19 199 PHE A C 1
ATOM 1666 O O . PHE A 1 199 ? 2.971 24.178 3.568 1.00 95.19 199 PHE A O 1
ATOM 1673 N N . ASN A 1 200 ? 4.153 22.685 2.361 1.00 92.50 200 ASN A N 1
ATOM 1674 C CA . ASN A 1 200 ? 3.753 23.136 1.033 1.00 92.50 200 ASN A CA 1
ATOM 1675 C C . ASN A 1 200 ? 3.975 21.999 0.009 1.00 92.50 200 ASN A C 1
ATOM 1677 O O . ASN A 1 200 ? 4.329 20.883 0.388 1.00 92.50 200 ASN A O 1
ATOM 1681 N N . SER A 1 201 ? 3.764 22.257 -1.283 1.00 91.06 201 SER A N 1
ATOM 1682 C CA . SER A 1 201 ? 3.887 21.234 -2.335 1.00 91.06 201 SER A CA 1
ATOM 1683 C C . SER A 1 201 ? 5.329 20.826 -2.687 1.00 91.06 201 SER A C 1
ATOM 1685 O O . SER A 1 201 ? 5.519 19.899 -3.471 1.00 91.06 201 SER A O 1
ATOM 1687 N N . ASP A 1 202 ? 6.349 21.490 -2.133 1.00 93.88 202 ASP A N 1
ATOM 1688 C CA . ASP A 1 202 ? 7.755 21.090 -2.250 1.00 93.88 202 ASP A CA 1
ATOM 1689 C C . ASP A 1 202 ? 8.031 19.887 -1.336 1.00 93.88 202 ASP A C 1
ATOM 1691 O O . ASP A 1 202 ? 8.079 20.007 -0.108 1.00 93.88 202 ASP A O 1
ATOM 1695 N N . ILE A 1 203 ? 8.197 18.714 -1.952 1.00 91.19 203 ILE A N 1
ATOM 1696 C CA . ILE A 1 203 ? 8.340 17.429 -1.257 1.00 91.19 203 ILE A CA 1
ATOM 1697 C C . ILE A 1 203 ? 9.550 17.444 -0.316 1.00 91.19 203 ILE A C 1
ATOM 1699 O O . ILE A 1 203 ? 9.433 17.027 0.834 1.00 91.19 203 ILE A O 1
ATOM 1703 N N . ALA A 1 204 ? 10.705 17.934 -0.778 1.00 90.69 204 ALA A N 1
ATOM 1704 C CA . ALA A 1 204 ? 11.939 17.913 0.004 1.00 90.69 204 ALA A CA 1
ATOM 1705 C C . ALA A 1 204 ? 11.815 18.804 1.246 1.00 90.69 204 ALA A C 1
ATOM 1707 O O . ALA A 1 204 ? 12.004 18.332 2.364 1.00 90.69 204 ALA A O 1
ATOM 1708 N N . LYS A 1 205 ? 11.371 20.055 1.070 1.00 94.75 205 LYS A N 1
ATOM 1709 C CA . LYS A 1 205 ? 11.185 20.981 2.200 1.00 94.75 205 LYS A CA 1
ATOM 1710 C C . LYS A 1 205 ? 10.131 20.498 3.187 1.00 94.75 205 LYS A C 1
ATOM 1712 O O . LYS A 1 205 ? 10.284 20.687 4.389 1.00 94.75 205 LYS A O 1
ATOM 1717 N N . SER A 1 206 ? 9.051 19.896 2.695 1.00 95.06 206 SER A N 1
ATOM 1718 C CA . SER A 1 206 ? 8.006 19.344 3.555 1.00 95.06 206 SER A CA 1
ATOM 1719 C C . SER A 1 206 ? 8.492 18.121 4.338 1.00 95.06 206 SER A C 1
ATOM 1721 O O . SER A 1 206 ? 8.118 17.971 5.499 1.00 95.06 206 SER A O 1
ATOM 1723 N N . ARG A 1 207 ? 9.357 17.274 3.761 1.00 92.56 207 ARG A N 1
ATOM 1724 C CA . ARG A 1 207 ? 10.015 16.174 4.490 1.00 92.56 207 ARG A CA 1
ATOM 1725 C C . ARG A 1 207 ? 10.913 16.704 5.606 1.00 92.56 207 ARG A C 1
ATOM 1727 O O . ARG A 1 207 ? 10.764 16.260 6.740 1.00 92.56 207 ARG A O 1
ATOM 1734 N N . ASP A 1 208 ? 11.761 17.685 5.311 1.00 93.44 208 ASP A N 1
ATOM 1735 C CA . ASP A 1 208 ? 12.643 18.301 6.311 1.00 93.44 208 ASP A CA 1
ATOM 1736 C C . ASP A 1 208 ? 11.826 18.951 7.435 1.00 93.44 208 ASP A C 1
ATOM 1738 O O . ASP A 1 208 ? 12.090 18.749 8.621 1.00 93.44 208 ASP A O 1
ATOM 1742 N N . TYR A 1 209 ? 10.754 19.660 7.072 1.00 96.88 209 TYR A N 1
ATOM 1743 C CA . TYR A 1 209 ? 9.885 20.305 8.049 1.00 96.88 209 TYR A CA 1
ATOM 1744 C C . TYR A 1 209 ? 9.119 19.313 8.933 1.00 96.88 209 TYR A C 1
ATOM 1746 O O . TYR A 1 209 ? 8.861 19.608 10.100 1.00 96.88 209 TYR A O 1
ATOM 1754 N N . LEU A 1 210 ? 8.777 18.123 8.427 1.00 96.31 210 LEU A N 1
ATOM 1755 C CA . LEU A 1 210 ? 8.215 17.067 9.269 1.00 96.31 210 LEU A CA 1
ATOM 1756 C C . LEU A 1 210 ? 9.198 16.665 10.376 1.00 96.31 210 LEU A C 1
ATOM 1758 O O . LEU A 1 210 ? 8.777 16.510 11.521 1.00 96.31 210 LEU A O 1
ATOM 1762 N N . LEU A 1 211 ? 10.491 16.549 10.064 1.00 94.69 211 LEU A N 1
ATOM 1763 C CA . LEU A 1 211 ? 11.515 16.220 11.059 1.00 94.69 211 LEU A CA 1
ATOM 1764 C C . LEU A 1 211 ? 11.679 17.328 12.105 1.00 94.69 211 LEU A C 1
ATOM 1766 O O . LEU A 1 211 ? 11.826 16.997 13.280 1.00 94.69 211 LEU A O 1
ATOM 1770 N N . GLU A 1 212 ? 11.581 18.605 11.707 1.00 96.94 212 GLU A N 1
ATOM 1771 C CA . GLU A 1 212 ? 11.532 19.747 12.642 1.00 96.94 212 GLU A CA 1
ATOM 1772 C C . GLU A 1 212 ? 10.317 19.641 13.583 1.00 96.94 212 GLU A C 1
ATOM 1774 O O . GLU A 1 212 ? 10.437 19.794 14.797 1.00 96.94 212 GLU A O 1
ATOM 1779 N N . VAL A 1 213 ? 9.128 19.345 13.044 1.00 97.69 213 VAL A N 1
ATOM 1780 C CA . VAL A 1 213 ? 7.895 19.191 13.842 1.00 97.69 213 VAL A CA 1
ATOM 1781 C C . VAL A 1 213 ? 8.025 18.054 14.859 1.00 97.69 213 VAL A C 1
ATOM 1783 O O . VAL A 1 213 ? 7.533 18.170 15.980 1.00 97.69 213 VAL A O 1
ATOM 1786 N N . MET A 1 214 ? 8.708 16.969 14.495 1.00 96.88 214 MET A N 1
ATOM 1787 C CA . MET A 1 214 ? 8.918 15.803 15.357 1.00 96.88 214 MET A CA 1
ATOM 1788 C C . MET A 1 214 ? 9.955 16.021 16.469 1.00 96.88 214 MET A C 1
ATOM 1790 O O . MET A 1 214 ? 10.142 15.129 17.291 1.00 96.88 214 MET A O 1
ATOM 1794 N N . GLU A 1 215 ? 10.600 17.187 16.558 1.00 95.94 215 GLU A N 1
ATOM 1795 C CA . GLU A 1 215 ? 11.449 17.539 17.709 1.00 95.94 215 GLU A CA 1
ATOM 1796 C C . GLU A 1 215 ? 10.625 17.836 18.971 1.00 95.94 215 GLU A C 1
ATOM 1798 O O . GLU A 1 215 ? 11.138 17.768 20.088 1.00 95.94 215 GLU A O 1
ATOM 1803 N N . SER A 1 216 ? 9.330 18.126 18.810 1.00 96.81 216 SER A N 1
ATOM 1804 C CA . SER A 1 216 ? 8.405 18.393 19.907 1.00 96.81 216 SER A CA 1
ATOM 1805 C C . SER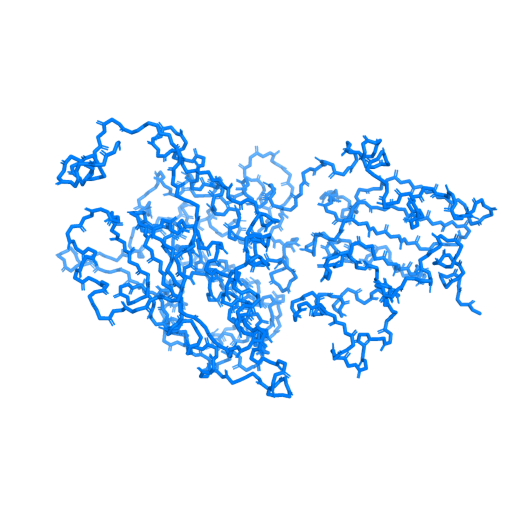 A 1 216 ? 7.132 17.570 19.760 1.00 96.81 216 SER A C 1
ATOM 1807 O O . SER A 1 216 ? 6.415 17.658 18.762 1.00 96.81 216 SER A O 1
ATOM 1809 N N . LYS A 1 217 ? 6.791 16.804 20.802 1.00 96.44 217 LYS A N 1
ATOM 1810 C CA . LYS A 1 217 ? 5.522 16.070 20.827 1.00 96.44 217 LYS A CA 1
ATOM 1811 C C . LYS A 1 217 ? 4.319 17.011 20.733 1.00 96.44 217 LYS A C 1
ATOM 1813 O O . LYS A 1 217 ? 3.365 16.689 20.038 1.00 96.44 217 LYS A O 1
ATOM 1818 N N . ASP A 1 218 ? 4.378 18.193 21.343 1.00 97.19 218 ASP A N 1
ATOM 1819 C CA . ASP A 1 218 ? 3.270 19.154 21.300 1.00 97.19 218 ASP A CA 1
ATOM 1820 C C . ASP A 1 218 ? 3.029 19.679 19.879 1.00 97.19 218 ASP A C 1
ATOM 1822 O O . ASP A 1 218 ? 1.884 19.824 19.440 1.00 97.19 218 ASP A O 1
ATOM 1826 N N . GLU A 1 219 ? 4.103 19.912 19.123 1.00 97.88 219 GLU A N 1
ATOM 1827 C CA . GLU A 1 219 ? 4.026 20.309 17.716 1.00 97.88 219 GLU A CA 1
ATOM 1828 C C . GLU A 1 219 ? 3.507 19.173 16.830 1.00 97.88 219 GLU A C 1
ATOM 1830 O O . GLU A 1 219 ? 2.611 19.390 16.008 1.00 97.88 219 GLU A O 1
ATOM 1835 N N . LEU A 1 220 ? 3.991 17.948 17.048 1.00 98.12 220 LEU A N 1
ATOM 1836 C CA . LEU A 1 220 ? 3.510 16.759 16.346 1.00 98.12 220 LEU A CA 1
A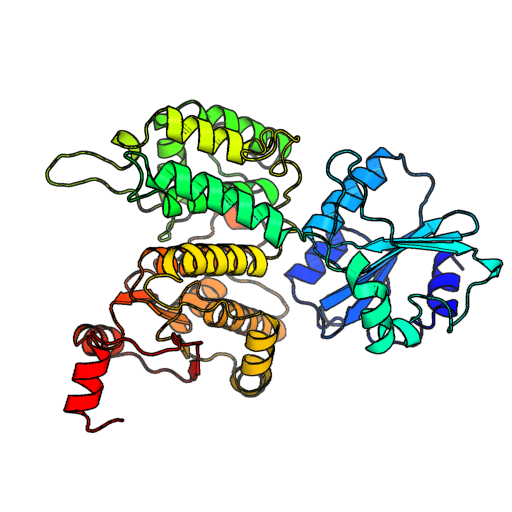TOM 1837 C C . LEU A 1 220 ? 2.008 16.523 16.577 1.00 98.12 220 LEU A C 1
ATOM 1839 O O . LEU A 1 220 ? 1.251 16.301 15.629 1.00 98.12 220 LEU A O 1
ATOM 1843 N N . TYR A 1 221 ? 1.540 16.628 17.819 1.00 97.69 221 TYR A N 1
ATOM 1844 C CA . TYR A 1 221 ? 0.123 16.466 18.148 1.00 97.69 221 TYR A CA 1
ATOM 1845 C C . TYR A 1 221 ? -0.742 17.647 17.689 1.00 97.69 221 TYR A C 1
ATOM 1847 O O . TYR A 1 221 ? -1.922 17.465 17.365 1.00 97.69 221 TYR A O 1
ATOM 1855 N N . SER A 1 222 ? -0.164 18.845 17.571 1.00 97.94 222 SER A N 1
ATOM 1856 C CA . SER A 1 222 ? -0.816 19.986 16.918 1.00 97.94 222 SER A CA 1
ATOM 1857 C C . SER A 1 222 ? -1.015 19.738 15.420 1.00 97.94 222 SER A C 1
ATOM 1859 O O . SER A 1 222 ? -2.095 20.016 14.890 1.00 97.94 222 SER A O 1
ATOM 1861 N N . LEU A 1 223 ? -0.025 19.137 14.749 1.00 98.06 223 LEU A N 1
ATOM 1862 C CA . LEU A 1 223 ? -0.158 18.681 13.365 1.00 98.06 223 LEU A CA 1
ATOM 1863 C C . LEU A 1 223 ? -1.245 17.602 13.240 1.00 98.06 223 LEU A C 1
ATOM 1865 O O . LEU A 1 223 ? -2.119 17.727 12.382 1.00 98.06 223 LEU A O 1
ATOM 1869 N N . PHE A 1 224 ? -1.266 16.587 14.110 1.00 97.62 224 PHE A N 1
ATOM 1870 C CA . PHE A 1 224 ? -2.326 15.568 14.093 1.00 97.62 224 PHE A CA 1
ATOM 1871 C C . PHE A 1 224 ? -3.722 16.178 14.279 1.00 97.62 224 PHE A C 1
ATOM 1873 O O . PHE A 1 224 ? -4.641 15.866 13.523 1.00 97.62 224 PHE A O 1
ATOM 1880 N N . SER A 1 225 ? -3.873 17.110 15.223 1.00 97.00 225 SER A N 1
ATOM 1881 C CA . SER A 1 225 ? -5.132 17.833 15.455 1.00 97.00 225 SER A CA 1
ATOM 1882 C C . SER A 1 225 ? -5.566 18.642 14.229 1.00 97.00 225 SER A C 1
ATOM 1884 O O . SER A 1 225 ? -6.750 18.708 13.885 1.00 97.00 225 SER A O 1
ATOM 1886 N N . HIS A 1 226 ? -4.611 19.267 13.535 1.00 96.56 226 HIS A N 1
ATOM 1887 C CA . HIS A 1 226 ? -4.876 19.968 12.283 1.00 96.56 226 HIS A CA 1
ATOM 1888 C C . HIS A 1 226 ? -5.366 19.015 11.192 1.00 96.56 226 HIS A C 1
ATOM 1890 O O . HIS A 1 226 ? -6.396 19.280 10.570 1.00 96.56 226 HIS A O 1
ATOM 1896 N N . LEU A 1 227 ? -4.680 17.887 11.006 1.00 95.19 227 LEU A N 1
ATOM 1897 C CA . LEU A 1 227 ? -5.044 16.882 10.011 1.00 95.19 227 LEU A CA 1
ATOM 1898 C C . LEU A 1 227 ? -6.393 16.231 10.317 1.00 95.19 227 LEU A C 1
ATOM 1900 O O . LEU A 1 227 ? -7.163 16.010 9.386 1.00 95.19 227 LEU A O 1
ATOM 1904 N N . LYS A 1 228 ? -6.756 16.050 11.594 1.00 95.00 228 LYS A N 1
ATOM 1905 C CA . LYS A 1 228 ? -8.109 15.636 11.987 1.00 95.00 228 LYS A CA 1
ATOM 1906 C C . LYS A 1 228 ? -9.173 16.609 11.488 1.00 95.00 228 LYS A C 1
ATOM 1908 O O . LYS A 1 228 ? -10.156 16.191 10.889 1.00 95.00 228 LYS A O 1
ATOM 1913 N N . ARG A 1 229 ? -8.990 17.917 11.679 1.00 94.06 229 ARG A N 1
ATOM 1914 C CA . ARG A 1 229 ? -9.949 18.918 11.166 1.00 94.06 229 ARG A CA 1
ATOM 1915 C C . ARG A 1 229 ? -9.975 18.949 9.637 1.00 94.06 229 ARG A C 1
ATOM 1917 O O . ARG A 1 229 ? -11.040 19.107 9.034 1.00 94.06 229 ARG A O 1
ATOM 1924 N N . LYS A 1 230 ? -8.806 18.799 9.008 1.00 91.00 230 LYS A N 1
ATOM 1925 C CA . LYS A 1 230 ? -8.652 18.870 7.554 1.00 91.00 230 LYS A CA 1
ATOM 1926 C C . LYS A 1 230 ? -9.230 17.656 6.837 1.00 91.00 230 LYS A C 1
ATOM 1928 O O . LYS A 1 230 ? -10.050 17.855 5.955 1.00 91.00 230 LYS A O 1
ATOM 1933 N N . PHE A 1 231 ? -8.870 16.442 7.228 1.00 90.88 231 PHE A N 1
ATOM 1934 C CA . PHE A 1 231 ? -9.258 15.217 6.530 1.00 90.88 231 PHE A CA 1
ATOM 1935 C C . PHE A 1 231 ? -10.360 14.431 7.235 1.00 90.88 231 PHE A C 1
ATOM 1937 O O . PHE A 1 231 ? -10.977 13.585 6.606 1.00 90.88 231 PHE A O 1
ATOM 1944 N N . ASN A 1 232 ? -10.655 14.702 8.508 1.00 91.94 232 ASN A N 1
ATOM 1945 C CA . ASN A 1 232 ? -11.520 13.856 9.330 1.00 91.94 232 ASN A CA 1
ATOM 1946 C C . ASN A 1 232 ? -10.983 12.408 9.429 1.00 91.94 232 ASN A C 1
ATOM 1948 O O . ASN A 1 232 ? -9.804 12.228 9.731 1.00 91.94 232 ASN A O 1
ATOM 1952 N N . GLY A 1 233 ? -11.833 11.394 9.238 1.00 89.88 233 GLY A N 1
ATOM 1953 C CA . GLY A 1 233 ? -11.482 9.978 9.338 1.00 89.88 233 GLY A CA 1
ATOM 1954 C C . GLY A 1 233 ? -11.090 9.492 10.739 1.00 89.88 233 GLY A C 1
ATOM 1955 O O . GLY A 1 233 ? -10.942 10.265 11.688 1.00 89.88 233 GLY A O 1
ATOM 1956 N N . ASN A 1 234 ? -10.913 8.178 10.864 1.00 94.12 234 ASN A N 1
ATOM 1957 C CA . ASN A 1 234 ? -10.553 7.517 12.119 1.00 94.12 234 ASN A CA 1
ATOM 1958 C C . ASN A 1 234 ? -9.084 7.724 12.512 1.00 94.12 234 ASN A C 1
ATOM 1960 O O . ASN A 1 234 ? -8.765 7.710 13.695 1.00 94.12 234 ASN A O 1
ATOM 1964 N N . LEU A 1 235 ? -8.193 7.923 11.535 1.00 90.38 235 LEU A N 1
ATOM 1965 C CA . LEU A 1 235 ? -6.743 7.865 11.744 1.00 90.38 235 LEU A CA 1
ATOM 1966 C C . LEU A 1 235 ? -6.219 8.930 12.721 1.00 90.38 235 LEU A C 1
ATOM 1968 O O . LEU A 1 235 ? -5.291 8.668 13.482 1.00 90.38 235 LEU A O 1
ATOM 1972 N N . PHE A 1 236 ? -6.822 10.120 12.717 1.00 93.06 236 PHE A N 1
ATOM 1973 C CA . PHE A 1 236 ? -6.430 11.247 13.569 1.00 93.06 236 PHE A CA 1
ATOM 1974 C C . PHE A 1 236 ? -7.408 11.493 14.731 1.00 93.06 236 PHE A C 1
ATOM 1976 O O . PHE A 1 236 ? -7.476 12.603 15.254 1.00 93.06 236 PHE A O 1
ATOM 1983 N N . GLU A 1 237 ? -8.193 10.489 15.130 1.00 92.56 237 GLU A N 1
ATOM 1984 C CA . GLU A 1 237 ? -8.904 10.525 16.415 1.00 92.56 237 GLU A CA 1
ATOM 1985 C C . GLU A 1 237 ? -7.876 10.511 17.548 1.00 92.56 237 GLU A C 1
ATOM 1987 O O . GLU A 1 237 ? -7.100 9.563 17.649 1.00 92.56 237 GLU A O 1
ATOM 1992 N N . LEU A 1 238 ? -7.842 11.568 18.365 1.00 93.31 238 LEU A N 1
ATOM 1993 C CA . LEU A 1 238 ? -6.860 11.722 19.440 1.00 93.31 238 LEU A CA 1
ATOM 1994 C C . LEU A 1 238 ? -7.482 11.348 20.780 1.00 93.31 238 LEU A C 1
ATOM 1996 O O . LEU A 1 238 ? -8.493 11.927 21.186 1.00 93.31 238 LEU A O 1
ATOM 2000 N N . TYR A 1 239 ? -6.864 10.406 21.487 1.00 91.94 239 TYR A N 1
ATOM 2001 C CA . TYR A 1 239 ? -7.377 9.950 22.768 1.00 91.94 239 TYR A CA 1
ATOM 2002 C C . TYR A 1 239 ? -7.064 10.921 23.911 1.00 91.94 239 TYR A C 1
ATOM 2004 O O . TYR A 1 239 ? -5.929 11.370 24.108 1.00 91.94 239 TYR A O 1
ATOM 2012 N N . LYS A 1 240 ? -8.082 11.168 24.737 1.00 91.56 240 LYS A N 1
ATOM 2013 C CA . LYS A 1 240 ? -7.943 11.807 26.042 1.00 91.56 240 LYS A CA 1
ATOM 2014 C C . LYS A 1 240 ? -8.766 11.050 27.070 1.00 91.56 240 LYS A C 1
ATOM 2016 O O . LYS A 1 240 ? -9.984 10.942 26.948 1.00 91.56 240 LYS A O 1
ATOM 2021 N N . ASP A 1 241 ? -8.094 10.552 28.097 1.00 88.94 241 ASP A N 1
ATOM 2022 C CA . ASP A 1 241 ? -8.734 9.866 29.203 1.00 88.94 241 ASP A CA 1
ATOM 2023 C C . ASP A 1 241 ? -9.588 10.852 30.004 1.00 88.94 241 ASP A C 1
ATOM 2025 O O . ASP A 1 241 ? -9.095 11.847 30.538 1.00 88.94 241 ASP A O 1
ATOM 2029 N N . ILE A 1 242 ? -10.886 10.574 30.097 1.00 88.06 242 ILE A N 1
ATOM 2030 C CA . ILE A 1 242 ? -11.852 11.479 30.733 1.00 88.06 242 ILE A CA 1
ATOM 2031 C C . ILE A 1 242 ? -11.611 11.573 32.247 1.00 88.06 242 ILE A C 1
ATOM 2033 O O . ILE A 1 242 ? -11.835 12.626 32.840 1.00 88.06 242 ILE A O 1
ATOM 2037 N N . LYS A 1 243 ? -11.153 10.487 32.884 1.00 87.81 243 LYS A N 1
ATOM 2038 C CA . LYS A 1 243 ? -11.012 10.404 34.346 1.00 87.81 243 LYS A CA 1
ATOM 2039 C C . LYS A 1 243 ? -9.740 11.084 34.846 1.00 87.81 243 LYS A C 1
ATOM 2041 O O . LYS A 1 243 ? -9.779 11.835 35.813 1.00 87.81 243 LYS A O 1
ATOM 2046 N N . SER A 1 244 ? -8.614 10.795 34.210 1.00 87.69 244 SER A N 1
ATOM 2047 C CA . SER A 1 244 ? -7.290 11.306 34.572 1.00 87.69 244 SER A CA 1
ATOM 2048 C C . SER A 1 244 ? -6.925 12.596 33.841 1.00 87.69 244 SER A C 1
ATOM 2050 O O . SER A 1 244 ? -5.966 13.260 34.229 1.00 87.69 244 SER A O 1
ATOM 2052 N N . GLY A 1 245 ? -7.648 12.945 32.773 1.00 89.06 245 GLY A N 1
ATOM 2053 C CA . GLY A 1 245 ? -7.346 14.086 31.912 1.00 89.06 245 GLY A CA 1
ATOM 2054 C C . GLY A 1 245 ? -6.120 13.889 31.016 1.00 89.06 245 GLY A C 1
ATOM 2055 O O . GLY A 1 245 ? -5.839 14.775 30.206 1.00 89.06 245 GLY A O 1
ATOM 2056 N N . LYS A 1 246 ? -5.408 12.759 31.138 1.00 90.00 246 LYS A N 1
ATOM 2057 C CA . LYS A 1 246 ? -4.202 12.458 30.360 1.00 90.00 246 LYS A CA 1
ATOM 2058 C C . LYS A 1 246 ? -4.554 12.101 28.922 1.00 90.00 246 LYS A C 1
ATOM 2060 O O . LYS A 1 246 ? -5.454 11.307 28.664 1.00 90.00 246 LYS A O 1
ATOM 2065 N N . SER A 1 247 ? -3.814 12.673 27.991 1.00 93.81 247 SER A N 1
ATOM 2066 C CA . SER A 1 247 ? -3.896 12.416 26.559 1.00 93.81 247 SER A CA 1
ATOM 2067 C C . SER A 1 247 ? -2.824 11.435 26.088 1.00 93.81 247 SER A C 1
ATOM 2069 O O . SER A 1 247 ? -1.837 11.173 26.778 1.00 93.81 247 SER A O 1
ATOM 2071 N N . GLU A 1 248 ? -2.989 10.927 24.869 1.00 93.75 248 GLU A N 1
ATOM 2072 C CA . GLU A 1 248 ? -1.941 10.175 24.168 1.00 93.75 248 GLU A CA 1
ATOM 2073 C C . GLU A 1 248 ? -0.638 10.987 23.966 1.00 93.75 248 GLU A C 1
ATOM 2075 O O . GLU A 1 248 ? 0.448 10.406 23.949 1.00 93.75 248 GLU A O 1
ATOM 2080 N N . CYS A 1 249 ? -0.707 12.327 23.917 1.00 95.81 249 CYS A N 1
ATOM 2081 C CA . CYS A 1 249 ? 0.475 13.201 23.899 1.00 95.81 249 CYS A CA 1
ATOM 2082 C C . CYS A 1 249 ? 1.263 13.136 25.216 1.00 95.81 249 CYS A C 1
ATOM 2084 O O . CYS A 1 249 ? 2.498 13.106 25.226 1.00 95.81 249 CYS A O 1
ATOM 2086 N N . ASP A 1 250 ? 0.567 13.057 26.352 1.00 94.81 250 ASP A N 1
ATOM 2087 C CA . ASP A 1 250 ? 1.208 13.053 27.669 1.00 94.81 250 ASP A CA 1
ATOM 2088 C C . ASP A 1 250 ? 2.065 11.804 27.884 1.00 94.81 250 ASP A C 1
ATOM 2090 O O . ASP A 1 250 ? 3.111 11.883 28.530 1.00 94.81 250 ASP A O 1
ATOM 2094 N N . ILE A 1 251 ? 1.653 10.674 27.305 1.00 94.94 251 ILE A N 1
ATOM 2095 C CA . ILE A 1 251 ? 2.335 9.384 27.455 1.00 94.94 251 ILE A CA 1
ATOM 2096 C C . ILE A 1 251 ? 3.355 9.091 26.347 1.00 94.94 251 ILE A C 1
ATOM 2098 O O . ILE A 1 251 ? 4.076 8.101 26.448 1.00 94.94 251 ILE A O 1
ATOM 2102 N N . LEU A 1 252 ? 3.457 9.936 25.312 1.00 96.62 252 LEU A N 1
ATOM 2103 C CA . LEU A 1 252 ? 4.578 9.880 24.375 1.00 96.62 252 LEU A CA 1
ATOM 2104 C C . LEU A 1 252 ? 5.818 10.485 25.045 1.00 96.62 252 LEU A C 1
ATOM 2106 O O . LEU A 1 252 ? 5.902 11.698 25.269 1.00 96.62 252 LEU A O 1
ATOM 2110 N N . ASP A 1 253 ? 6.765 9.622 25.401 1.00 95.50 253 ASP A N 1
ATOM 2111 C CA . ASP A 1 253 ? 8.038 10.017 25.993 1.00 95.50 253 ASP A CA 1
ATOM 2112 C C . ASP A 1 253 ? 9.064 10.437 24.922 1.00 95.50 253 ASP A C 1
ATOM 2114 O O . ASP A 1 253 ? 8.954 10.084 23.745 1.00 95.50 253 ASP A O 1
ATOM 2118 N N . SER A 1 254 ? 10.084 11.192 25.338 1.00 95.69 254 SER A N 1
ATOM 2119 C CA . SER A 1 254 ? 11.094 11.744 24.428 1.00 95.69 254 SER A CA 1
ATOM 2120 C C . SER A 1 254 ? 11.935 10.677 23.725 1.00 95.69 254 SER A C 1
ATOM 2122 O O . SER A 1 254 ? 12.377 10.914 22.605 1.00 95.69 254 SER A O 1
ATOM 2124 N N . SER A 1 255 ? 12.156 9.513 24.349 1.00 94.56 255 SER A N 1
ATOM 2125 C CA . SER A 1 255 ? 12.918 8.432 23.716 1.00 94.56 255 SER A CA 1
ATOM 2126 C C . SER A 1 255 ? 12.111 7.807 22.583 1.00 94.56 255 SER A C 1
ATOM 2128 O O . SER A 1 255 ? 12.613 7.704 21.469 1.00 94.56 255 SER A O 1
ATOM 2130 N N . SER A 1 256 ? 10.827 7.520 22.817 1.00 95.44 256 SER A N 1
ATOM 2131 C CA . SER A 1 256 ? 9.894 7.046 21.792 1.00 95.44 256 SER A CA 1
ATOM 2132 C C . SER A 1 256 ? 9.762 8.036 20.628 1.00 95.44 256 SER A C 1
ATOM 2134 O O . SER A 1 256 ? 9.782 7.624 19.468 1.00 95.44 256 SER A O 1
ATOM 2136 N N . LEU A 1 257 ? 9.670 9.342 20.916 1.00 96.31 257 LEU A N 1
ATOM 2137 C CA . LEU A 1 257 ? 9.634 10.387 19.886 1.00 96.31 257 LEU A CA 1
ATOM 2138 C C . LEU A 1 257 ? 10.921 10.418 19.049 1.00 96.31 257 LEU A C 1
ATOM 2140 O O . LEU A 1 257 ? 10.840 10.531 17.828 1.00 96.31 257 LEU A O 1
ATOM 2144 N N . ALA A 1 258 ? 12.088 10.274 19.684 1.00 92.88 258 ALA A N 1
ATOM 2145 C CA . ALA A 1 258 ? 13.366 10.224 18.982 1.00 92.88 258 ALA A CA 1
ATOM 2146 C C . ALA A 1 258 ? 13.428 9.031 18.016 1.00 92.88 258 ALA A C 1
ATOM 2148 O O . ALA A 1 258 ? 13.725 9.228 16.844 1.00 92.88 258 ALA A O 1
ATOM 2149 N N . VAL A 1 259 ? 13.030 7.825 18.449 1.00 90.19 259 VAL A N 1
ATOM 2150 C CA . VAL A 1 259 ? 13.029 6.652 17.552 1.00 90.19 259 VAL A CA 1
ATOM 2151 C C . VAL A 1 259 ? 12.039 6.829 16.392 1.00 90.19 259 VAL A C 1
ATOM 2153 O O . VAL A 1 259 ? 12.335 6.442 15.265 1.00 90.19 259 VAL A O 1
ATOM 2156 N N . LEU A 1 260 ? 10.876 7.447 16.628 1.00 91.69 260 LEU A N 1
ATOM 2157 C CA . LEU A 1 260 ? 9.929 7.786 15.559 1.00 91.69 260 LEU A CA 1
ATOM 2158 C C . LEU A 1 260 ? 10.518 8.792 14.561 1.00 91.69 260 LEU A C 1
ATOM 2160 O O . LEU A 1 260 ? 10.315 8.648 13.356 1.00 91.69 260 LEU A O 1
ATOM 2164 N N . ARG A 1 261 ? 11.236 9.808 15.050 1.00 91.75 261 ARG A N 1
ATOM 2165 C CA . ARG A 1 261 ? 11.915 10.802 14.212 1.00 91.75 261 ARG A CA 1
ATOM 2166 C C . ARG A 1 261 ? 13.022 10.155 13.387 1.00 91.75 261 ARG A C 1
ATOM 2168 O O . ARG A 1 261 ? 13.083 10.410 12.192 1.00 91.75 261 ARG A O 1
ATOM 2175 N N . ASP A 1 262 ? 13.826 9.283 13.987 1.00 85.12 262 ASP A N 1
ATOM 2176 C CA . ASP A 1 262 ? 14.885 8.541 13.294 1.00 85.12 262 ASP A CA 1
ATOM 2177 C C . ASP A 1 262 ? 14.304 7.592 12.234 1.00 85.12 262 ASP A C 1
ATOM 2179 O O . ASP A 1 262 ? 14.833 7.462 11.129 1.00 85.12 262 ASP A O 1
ATOM 2183 N N . PHE A 1 263 ? 13.160 6.970 12.536 1.00 82.81 263 PHE A N 1
ATOM 2184 C CA . PHE A 1 263 ? 12.405 6.178 11.569 1.00 82.81 263 PHE A CA 1
ATOM 2185 C C . PHE A 1 263 ? 11.933 7.028 10.377 1.00 82.81 263 PHE A C 1
ATOM 2187 O O . PHE A 1 263 ? 12.052 6.587 9.238 1.00 82.81 263 PHE A O 1
ATOM 2194 N N . MET A 1 264 ? 11.442 8.249 10.619 1.00 85.25 264 MET A N 1
ATOM 2195 C CA . MET A 1 264 ? 10.951 9.160 9.572 1.00 85.25 264 MET A CA 1
ATOM 2196 C C . MET A 1 264 ? 12.060 9.873 8.791 1.00 85.25 264 MET A C 1
ATOM 2198 O O . MET A 1 264 ? 11.859 10.182 7.613 1.00 85.25 264 MET A O 1
ATOM 2202 N N . SER A 1 265 ? 13.215 10.138 9.414 1.00 81.06 265 SER A N 1
ATOM 2203 C CA . SER A 1 265 ? 14.384 10.686 8.714 1.00 81.06 265 SER A CA 1
ATOM 2204 C C . SER A 1 265 ? 14.928 9.667 7.731 1.00 81.06 265 SER A C 1
ATOM 2206 O O . SER A 1 265 ? 15.354 10.017 6.634 1.00 81.06 265 SER A O 1
ATOM 2208 N N . GLY A 1 266 ? 14.854 8.391 8.120 1.00 68.81 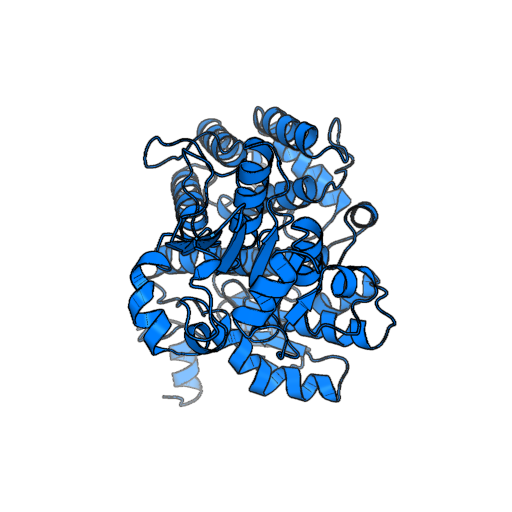266 GLY A N 1
ATOM 2209 C CA . GLY A 1 266 ? 15.446 7.293 7.392 1.00 68.81 266 GLY A CA 1
ATOM 2210 C C . GLY A 1 266 ? 16.949 7.446 7.256 1.00 68.81 266 GLY A C 1
ATOM 2211 O O . GLY A 1 266 ? 17.520 7.063 6.247 1.00 68.81 266 GLY A O 1
ATOM 2212 N N . GLU A 1 267 ? 17.607 7.981 8.276 1.00 61.53 267 GLU A N 1
ATOM 2213 C CA . GLU A 1 267 ? 19.070 8.013 8.352 1.00 61.53 267 GLU A CA 1
ATOM 2214 C C . GLU A 1 267 ? 19.634 6.841 9.177 1.00 61.53 267 GLU A C 1
ATOM 2216 O O . GLU A 1 267 ? 20.783 6.453 8.984 1.00 61.53 267 GLU A O 1
ATOM 2221 N N . LEU A 1 268 ? 18.798 6.183 9.996 1.00 52.03 268 LEU A N 1
ATOM 2222 C CA . LEU A 1 268 ? 19.192 5.102 10.902 1.00 52.03 268 LEU A CA 1
ATOM 2223 C C . LEU A 1 268 ? 18.545 3.739 10.574 1.00 52.03 268 LEU A C 1
ATOM 2225 O O . LEU A 1 268 ? 17.316 3.633 10.520 1.00 52.03 268 LEU A O 1
ATOM 2229 N N . VAL A 1 269 ? 19.349 2.694 10.317 1.00 54.91 269 VAL A N 1
ATOM 2230 C CA . VAL A 1 269 ? 18.875 1.299 10.362 1.00 54.91 269 VAL A CA 1
ATOM 2231 C C . VAL A 1 269 ? 19.125 0.789 11.769 1.00 54.91 269 VAL A C 1
ATOM 2233 O O . VAL A 1 269 ? 20.260 0.681 12.231 1.00 54.91 269 VAL A O 1
ATOM 2236 N N . LEU A 1 270 ? 18.026 0.515 12.458 1.00 54.44 270 LEU A N 1
ATOM 2237 C CA . LEU A 1 270 ? 17.982 0.338 13.901 1.00 54.44 270 LEU A CA 1
ATOM 2238 C C . LEU A 1 270 ? 18.481 -1.047 14.387 1.00 54.44 270 LEU A C 1
ATOM 2240 O O . LEU A 1 270 ? 18.523 -1.274 15.594 1.00 54.44 270 LEU A O 1
ATOM 2244 N N . ASP A 1 271 ? 18.886 -1.954 13.484 1.00 47.66 271 ASP A N 1
ATOM 2245 C CA . ASP A 1 271 ? 19.359 -3.312 13.813 1.00 47.66 271 ASP A CA 1
ATOM 2246 C C . ASP A 1 271 ? 20.802 -3.660 13.368 1.00 47.66 271 ASP A C 1
ATOM 2248 O O . ASP A 1 271 ? 21.406 -4.556 13.957 1.00 47.66 271 ASP A O 1
ATOM 2252 N N . THR A 1 272 ? 21.379 -2.967 12.377 1.00 55.56 272 THR A N 1
ATOM 2253 C CA . THR A 1 272 ? 22.596 -3.416 11.654 1.00 55.56 272 THR A CA 1
ATOM 2254 C C . THR A 1 272 ? 23.669 -2.339 11.437 1.00 55.56 272 THR A C 1
ATOM 2256 O O . THR A 1 272 ? 24.802 -2.681 11.103 1.00 55.56 272 THR A O 1
ATOM 2259 N N . GLY A 1 273 ? 23.372 -1.052 11.667 1.00 46.75 273 GLY A N 1
ATOM 2260 C CA . GLY A 1 273 ? 24.352 0.042 11.551 1.00 46.75 273 GLY A CA 1
ATOM 2261 C C . GLY A 1 273 ? 24.672 0.516 10.123 1.00 46.75 273 GLY A C 1
ATOM 2262 O O . GLY A 1 273 ? 25.648 1.237 9.933 1.00 46.75 273 GLY A O 1
ATOM 2263 N N . GLN A 1 274 ? 23.866 0.143 9.126 1.00 51.47 274 GLN A N 1
ATOM 2264 C CA . GLN A 1 274 ? 23.932 0.672 7.754 1.00 51.47 274 GLN A CA 1
ATOM 2265 C C . GLN A 1 274 ? 23.030 1.924 7.609 1.00 51.47 274 GLN A C 1
ATOM 2267 O O . GLN A 1 274 ? 22.086 2.102 8.383 1.00 51.47 274 GLN A O 1
ATOM 2272 N N . TYR A 1 275 ? 23.312 2.811 6.642 1.00 48.91 275 TYR A N 1
ATOM 2273 C CA . TYR A 1 275 ? 22.464 3.979 6.326 1.00 48.91 275 TYR A CA 1
ATOM 2274 C C . TYR A 1 275 ? 21.028 3.560 5.939 1.00 48.91 275 TYR A C 1
ATOM 2276 O O . TYR A 1 275 ? 20.818 2.466 5.414 1.00 48.91 275 TYR A O 1
ATOM 2284 N N . SER A 1 276 ? 20.031 4.417 6.199 1.00 53.38 276 SER A N 1
ATOM 2285 C CA . SER A 1 276 ? 18.607 4.034 6.211 1.00 53.38 276 SER A CA 1
ATOM 2286 C C . SER A 1 276 ? 17.755 4.458 5.021 1.00 53.38 276 SER A C 1
ATOM 2288 O O . SER A 1 276 ? 18.139 5.209 4.128 1.00 53.38 276 SER A O 1
ATOM 2290 N N . LEU A 1 277 ? 16.581 3.830 4.991 1.00 51.53 277 LEU A N 1
ATOM 2291 C CA . LEU A 1 277 ? 15.757 3.583 3.820 1.00 51.53 277 LEU A CA 1
ATOM 2292 C C . LEU A 1 277 ? 14.536 4.495 3.719 1.00 51.53 277 LEU A C 1
ATOM 2294 O O . LEU A 1 277 ? 13.906 4.526 2.674 1.00 51.53 277 LEU A O 1
ATOM 2298 N N . PHE A 1 278 ? 14.182 5.274 4.741 1.00 51.09 278 PHE A N 1
ATOM 2299 C CA . PHE A 1 278 ? 13.068 6.226 4.623 1.00 51.09 278 PHE A CA 1
ATOM 2300 C C . PHE A 1 278 ? 13.297 7.408 3.655 1.00 51.09 278 PHE A C 1
ATOM 2302 O O . PHE A 1 278 ? 12.312 7.868 3.072 1.00 51.09 278 PHE A O 1
ATOM 2309 N N . PRO A 1 279 ? 14.526 7.889 3.360 1.00 60.06 279 PRO A N 1
ATOM 2310 C CA . PRO A 1 279 ? 14.745 8.727 2.193 1.00 60.06 279 PRO A CA 1
ATOM 2311 C C . PRO A 1 279 ? 14.642 7.897 0.918 1.00 60.06 279 PRO A C 1
ATOM 2313 O O . PRO A 1 279 ? 14.280 8.466 -0.108 1.00 60.06 279 PRO A O 1
ATOM 2316 N N . LEU A 1 280 ? 14.937 6.588 0.953 1.00 63.47 280 LEU A N 1
ATOM 2317 C CA . LEU A 1 280 ? 14.792 5.678 -0.186 1.00 63.47 280 LEU A CA 1
ATOM 2318 C C . LEU A 1 280 ? 13.324 5.388 -0.515 1.00 63.47 280 LEU A C 1
ATOM 2320 O O . LEU A 1 280 ? 13.030 5.236 -1.695 1.00 63.47 280 LEU A O 1
ATOM 2324 N N . TYR A 1 281 ? 12.425 5.384 0.473 1.00 76.12 281 TYR A N 1
ATOM 2325 C CA . TYR A 1 281 ? 10.994 5.192 0.274 1.00 76.12 281 TYR A CA 1
ATOM 2326 C C . TYR A 1 281 ? 10.331 6.402 -0.374 1.00 76.12 281 TYR A C 1
ATOM 2328 O O . TYR A 1 281 ? 10.479 7.550 0.058 1.00 76.12 281 TYR A O 1
ATOM 2336 N N . ASP A 1 282 ? 9.565 6.106 -1.411 1.00 80.38 282 ASP A N 1
ATOM 2337 C CA . ASP A 1 282 ? 8.721 7.046 -2.117 1.00 80.38 282 ASP A CA 1
ATOM 2338 C C . ASP A 1 282 ? 7.286 6.523 -2.089 1.00 80.38 282 ASP A C 1
ATOM 2340 O O . ASP A 1 282 ? 6.895 5.662 -2.879 1.00 80.38 282 ASP A O 1
ATOM 2344 N N . PHE A 1 283 ? 6.488 7.046 -1.158 1.00 80.75 283 PHE A N 1
ATOM 2345 C CA . PHE A 1 283 ? 5.094 6.636 -0.991 1.00 80.75 283 PHE A CA 1
ATOM 2346 C C . PHE A 1 283 ? 4.181 7.077 -2.148 1.00 80.75 283 PHE A C 1
ATOM 2348 O O . PHE A 1 283 ? 3.027 6.655 -2.205 1.00 80.75 283 PHE A O 1
ATOM 2355 N N . ASN A 1 284 ? 4.675 7.884 -3.096 1.00 83.06 284 ASN A N 1
ATOM 2356 C CA . ASN A 1 284 ? 3.986 8.106 -4.367 1.00 83.06 284 ASN A CA 1
ATOM 2357 C C . ASN A 1 284 ? 4.084 6.881 -5.302 1.00 83.06 284 ASN A C 1
ATOM 2359 O O . ASN A 1 284 ? 3.217 6.691 -6.163 1.00 83.06 284 ASN A O 1
ATOM 2363 N N . ILE A 1 285 ? 5.121 6.055 -5.122 1.00 84.06 285 ILE A N 1
ATOM 2364 C CA . ILE A 1 285 ? 5.451 4.903 -5.969 1.00 84.06 285 ILE A CA 1
ATOM 2365 C C . ILE A 1 285 ? 5.133 3.567 -5.284 1.00 84.06 285 ILE A C 1
ATOM 2367 O O . ILE A 1 285 ? 4.694 2.642 -5.960 1.00 84.06 285 ILE A O 1
ATOM 2371 N N . ILE A 1 286 ? 5.347 3.452 -3.969 1.00 82.81 286 ILE A N 1
ATOM 2372 C CA . ILE A 1 286 ? 5.137 2.198 -3.230 1.00 82.81 286 ILE A CA 1
ATOM 2373 C C . ILE A 1 286 ? 3.685 1.704 -3.388 1.00 82.81 286 ILE A C 1
ATOM 2375 O O . ILE A 1 286 ? 2.751 2.466 -3.110 1.00 82.81 286 ILE A O 1
ATOM 2379 N N . PRO A 1 287 ? 3.472 0.424 -3.754 1.00 74.94 287 PRO A N 1
ATOM 2380 C CA . PRO A 1 287 ? 2.141 -0.168 -3.795 1.00 74.94 287 PRO A CA 1
ATOM 2381 C C . PRO A 1 287 ? 1.472 -0.181 -2.415 1.00 74.94 287 PRO A C 1
ATOM 2383 O O . PRO A 1 287 ? 2.078 -0.537 -1.405 1.00 74.94 287 PRO A O 1
ATOM 2386 N N . ILE A 1 288 ? 0.184 0.144 -2.362 1.00 70.94 288 ILE A N 1
ATOM 2387 C CA . ILE A 1 288 ? -0.597 0.211 -1.110 1.00 70.94 288 ILE A CA 1
ATOM 2388 C C . ILE A 1 288 ? -0.792 -1.184 -0.508 1.00 70.94 288 ILE A C 1
ATOM 2390 O O . ILE A 1 288 ? -0.810 -1.369 0.713 1.00 70.94 288 ILE A O 1
ATOM 2394 N N . GLU A 1 289 ? -0.882 -2.183 -1.384 1.00 70.94 289 GLU A N 1
ATOM 2395 C CA . GLU A 1 289 ? -0.885 -3.607 -1.062 1.00 70.94 289 GLU A CA 1
ATOM 2396 C C . GLU A 1 289 ? 0.304 -3.973 -0.187 1.00 70.94 289 GLU A C 1
ATOM 2398 O O . GLU A 1 289 ? 0.169 -4.756 0.750 1.00 70.94 289 GLU A O 1
ATOM 2403 N N . LEU A 1 290 ? 1.456 -3.365 -0.469 1.00 71.94 290 LEU A N 1
ATOM 2404 C CA . LEU A 1 290 ? 2.687 -3.639 0.242 1.00 71.94 290 LEU A CA 1
ATOM 2405 C C . LEU A 1 290 ? 2.594 -3.212 1.699 1.00 71.94 290 LEU A C 1
ATOM 2407 O O . LEU A 1 290 ? 2.979 -3.965 2.586 1.00 71.94 290 LEU A O 1
ATOM 2411 N N . ILE A 1 291 ? 2.030 -2.031 1.955 1.00 70.38 291 ILE A N 1
ATOM 2412 C CA . ILE A 1 291 ? 1.883 -1.508 3.314 1.00 70.38 291 ILE A CA 1
ATOM 2413 C C . ILE A 1 291 ? 0.927 -2.403 4.112 1.00 70.38 291 ILE A C 1
ATOM 2415 O O . ILE A 1 291 ? 1.237 -2.782 5.241 1.00 70.38 291 ILE A O 1
ATOM 2419 N N . SER A 1 292 ? -0.184 -2.819 3.497 1.00 69.06 292 SER A N 1
ATOM 2420 C CA . SER A 1 292 ? -1.147 -3.750 4.108 1.00 69.06 292 SER A CA 1
ATOM 2421 C C . SER A 1 292 ? -0.498 -5.100 4.434 1.00 69.06 292 SER A C 1
ATOM 2423 O O . SER A 1 292 ? -0.605 -5.588 5.559 1.00 69.06 292 SER A O 1
ATOM 2425 N N . ALA A 1 293 ? 0.245 -5.660 3.474 1.00 69.56 293 ALA A N 1
ATOM 2426 C CA . ALA A 1 293 ? 0.958 -6.925 3.613 1.00 69.56 293 ALA A CA 1
ATOM 2427 C C . ALA A 1 293 ? 2.028 -6.882 4.713 1.00 69.56 293 ALA A C 1
ATOM 2429 O O . ALA A 1 293 ? 2.181 -7.841 5.471 1.00 69.56 293 ALA A O 1
ATOM 2430 N N . ILE A 1 294 ? 2.753 -5.767 4.830 1.00 71.44 294 ILE A N 1
ATOM 2431 C CA . ILE A 1 294 ? 3.743 -5.555 5.888 1.00 71.44 294 ILE A CA 1
ATOM 2432 C C . ILE A 1 294 ? 3.071 -5.602 7.263 1.00 71.44 294 ILE A C 1
ATOM 2434 O O . ILE A 1 294 ? 3.516 -6.339 8.142 1.00 71.44 294 ILE A O 1
ATOM 2438 N N . TYR A 1 295 ? 1.974 -4.872 7.460 1.00 69.88 295 TYR A N 1
ATOM 2439 C CA . TYR A 1 295 ? 1.286 -4.887 8.750 1.00 69.88 295 TYR A CA 1
ATOM 2440 C C . TYR A 1 295 ? 0.655 -6.240 9.074 1.00 69.88 295 TYR A C 1
ATOM 2442 O O . TYR A 1 295 ? 0.721 -6.672 10.221 1.00 69.88 295 TYR A O 1
ATOM 2450 N N . GLU A 1 296 ? 0.093 -6.935 8.088 1.00 71.06 296 GLU A N 1
ATOM 2451 C CA . GLU A 1 296 ? -0.475 -8.270 8.285 1.00 71.06 296 GLU A CA 1
ATOM 2452 C C . GLU A 1 296 ? 0.590 -9.282 8.716 1.00 71.06 296 GLU A C 1
ATOM 2454 O O . GLU A 1 296 ? 0.403 -10.000 9.699 1.00 71.06 296 GLU A O 1
ATOM 2459 N N . ARG A 1 297 ? 1.751 -9.286 8.045 1.00 69.44 297 ARG A N 1
ATOM 2460 C CA . ARG A 1 297 ? 2.900 -10.122 8.426 1.00 69.44 297 ARG A CA 1
ATOM 2461 C C . ARG A 1 297 ? 3.409 -9.761 9.819 1.00 69.44 297 ARG A C 1
ATOM 2463 O O . ARG A 1 297 ? 3.648 -10.652 10.628 1.00 69.44 297 ARG A O 1
ATOM 2470 N N . PHE A 1 298 ? 3.521 -8.470 10.128 1.00 66.44 298 PHE A N 1
ATOM 2471 C CA . PHE A 1 298 ? 3.954 -8.004 11.444 1.00 66.44 298 PHE A CA 1
ATOM 2472 C C . PHE A 1 298 ? 2.994 -8.438 12.567 1.00 66.44 298 PHE A C 1
ATOM 2474 O O . PHE A 1 298 ? 3.430 -9.044 13.549 1.00 66.44 298 PHE A O 1
ATOM 2481 N N . LEU A 1 299 ? 1.693 -8.168 12.421 1.00 63.94 299 LEU A N 1
ATOM 2482 C CA . LEU A 1 299 ? 0.670 -8.541 13.404 1.00 63.94 299 LEU A CA 1
ATOM 2483 C C . LEU A 1 299 ? 0.556 -10.065 13.541 1.00 63.94 299 LEU A C 1
ATOM 2485 O O . LEU A 1 299 ? 0.400 -10.572 14.654 1.00 63.94 299 LEU A O 1
ATOM 2489 N N . GLY A 1 300 ? 0.690 -10.792 12.428 1.00 60.94 300 GLY A N 1
ATOM 2490 C CA . GLY A 1 300 ? 0.718 -12.250 12.392 1.00 60.94 300 GLY A CA 1
ATOM 2491 C C . GLY A 1 300 ? 1.912 -12.844 13.139 1.00 60.94 300 GLY A C 1
ATOM 2492 O O . GLY A 1 300 ? 1.741 -13.804 13.879 1.00 60.94 300 GLY A O 1
ATOM 2493 N N . GLU A 1 301 ? 3.111 -12.268 13.031 1.00 59.16 301 GLU A N 1
ATOM 2494 C CA . GLU A 1 301 ? 4.315 -12.767 13.715 1.00 59.16 301 GLU A CA 1
ATOM 2495 C C . GLU A 1 301 ? 4.312 -12.521 15.228 1.00 59.16 301 GLU A C 1
ATOM 2497 O O . GLU A 1 301 ? 4.725 -13.396 15.991 1.00 59.16 301 GLU A O 1
ATOM 2502 N N . VAL A 1 302 ? 3.828 -11.357 15.682 1.00 56.50 302 VAL A N 1
ATOM 2503 C CA . VAL A 1 302 ? 3.659 -11.074 17.122 1.00 56.50 302 VAL A CA 1
ATOM 2504 C C . VAL A 1 302 ? 2.696 -12.087 17.751 1.00 56.50 302 VAL A C 1
ATOM 2506 O O . VAL A 1 302 ? 2.884 -12.494 18.897 1.00 56.50 302 VAL A O 1
ATOM 2509 N N . LYS A 1 303 ? 1.708 -12.542 16.975 1.00 54.53 303 LYS A N 1
ATOM 2510 C CA . LYS A 1 303 ? 0.620 -13.407 17.427 1.00 54.53 303 LYS A CA 1
ATOM 2511 C C . LYS A 1 303 ? 0.695 -14.859 16.959 1.00 54.53 303 LYS A C 1
ATOM 2513 O O . LYS A 1 303 ? -0.154 -15.648 17.353 1.00 54.53 303 LYS A O 1
ATOM 2518 N N . GLN A 1 304 ? 1.700 -15.275 16.189 1.00 51.22 304 GLN A N 1
ATOM 2519 C CA . GLN A 1 304 ? 1.855 -16.674 15.752 1.00 51.22 304 GLN A CA 1
ATOM 2520 C C . GLN A 1 304 ? 2.017 -17.645 16.932 1.00 51.22 304 GLN A C 1
ATOM 2522 O O . GLN A 1 304 ? 1.791 -18.844 16.783 1.00 51.22 304 GLN A O 1
ATOM 2527 N N . LYS A 1 305 ? 2.365 -17.126 18.115 1.00 47.66 305 LYS A N 1
ATOM 2528 C CA . LYS A 1 305 ? 2.387 -17.883 19.368 1.00 47.66 305 LYS A CA 1
ATOM 2529 C C . LYS A 1 305 ? 1.014 -18.037 20.045 1.00 47.66 305 LYS A C 1
ATOM 2531 O O . LYS A 1 305 ? 0.909 -18.901 20.906 1.00 47.66 305 LYS A O 1
ATOM 2536 N N . GLU A 1 306 ? -0.010 -17.265 19.662 1.00 48.03 306 GLU A N 1
ATOM 2537 C CA . GLU A 1 306 ? -1.309 -17.195 20.365 1.00 48.03 306 GLU A CA 1
ATOM 2538 C C . GLU A 1 306 ? -2.550 -17.315 19.440 1.00 48.03 306 GLU A C 1
ATOM 2540 O O . GLU A 1 306 ? -3.456 -18.067 19.775 1.00 48.03 306 GLU A O 1
ATOM 2545 N N . ASP A 1 307 ? -2.591 -16.679 18.255 1.00 48.00 307 ASP A N 1
ATOM 2546 C CA . ASP A 1 307 ? -3.816 -16.538 17.424 1.00 48.00 307 ASP A CA 1
ATOM 2547 C C . ASP A 1 307 ? -3.759 -17.175 16.007 1.00 48.00 307 ASP A C 1
ATOM 2549 O O . ASP A 1 307 ? -4.749 -17.113 15.282 1.00 48.00 307 ASP A O 1
ATOM 2553 N N . LYS A 1 308 ? -2.634 -17.773 15.572 1.00 52.72 308 LYS A N 1
ATOM 2554 C CA . LYS A 1 308 ? -2.469 -18.428 14.239 1.00 52.72 308 LYS A CA 1
ATOM 2555 C C . LYS A 1 308 ? -2.989 -17.611 13.030 1.00 52.72 308 LYS A C 1
ATOM 2557 O O . LYS A 1 308 ? -3.515 -18.172 12.071 1.00 52.72 308 LYS A O 1
ATOM 2562 N N . ALA A 1 309 ? -2.836 -16.288 13.049 1.00 51.56 309 ALA A N 1
ATOM 2563 C CA . ALA A 1 309 ? -3.162 -15.443 11.900 1.00 51.56 309 ALA A CA 1
ATOM 2564 C C . ALA A 1 309 ? -2.169 -15.700 10.747 1.00 51.56 309 ALA A C 1
ATOM 2566 O O . ALA A 1 309 ? -0.954 -15.564 10.926 1.00 51.56 309 ALA A O 1
ATOM 2567 N N . PHE A 1 310 ? -2.679 -16.092 9.576 1.00 59.94 310 PHE A N 1
ATOM 2568 C CA . PHE A 1 310 ? -1.880 -16.363 8.379 1.00 59.94 310 PHE A CA 1
ATOM 2569 C C . PHE A 1 310 ? -1.997 -15.207 7.389 1.00 59.94 310 PHE A C 1
ATOM 2571 O O . PHE A 1 310 ? -3.100 -14.832 7.008 1.00 59.94 310 PHE A O 1
ATOM 2578 N N . TYR A 1 311 ? -0.847 -14.694 6.948 1.00 67.19 311 TYR A N 1
ATOM 2579 C CA . TYR A 1 311 ? -0.762 -13.739 5.846 1.00 67.19 311 TYR A CA 1
ATOM 2580 C C . TYR A 1 311 ? -1.423 -14.309 4.589 1.00 67.19 311 TYR A C 1
ATOM 2582 O O . TYR A 1 311 ? -1.068 -15.412 4.161 1.00 67.19 311 TYR A O 1
ATOM 2590 N N . THR A 1 312 ? -2.335 -13.549 3.985 1.00 73.75 312 THR A N 1
ATOM 2591 C CA . THR A 1 312 ? -2.959 -13.913 2.710 1.00 73.75 312 THR A CA 1
ATOM 2592 C C . THR A 1 312 ? -2.159 -13.317 1.548 1.00 73.75 312 THR A C 1
ATOM 2594 O O . THR A 1 312 ? -2.129 -12.096 1.388 1.00 73.75 312 THR A O 1
ATOM 2597 N N . PRO A 1 313 ? -1.510 -14.134 0.697 1.00 77.38 313 PRO A N 1
ATOM 2598 C CA . PRO A 1 313 ? -0.754 -13.605 -0.432 1.00 77.38 313 PRO A CA 1
ATOM 2599 C C . PRO A 1 313 ? -1.657 -12.847 -1.428 1.00 77.38 313 PRO A C 1
ATOM 2601 O O . PRO A 1 313 ? -2.719 -13.365 -1.778 1.00 77.38 313 PRO A O 1
ATOM 2604 N N . PRO A 1 314 ? -1.231 -11.687 -1.970 1.00 78.50 314 PRO A N 1
ATOM 2605 C CA . PRO A 1 314 ? -2.028 -10.895 -2.909 1.00 78.50 314 PRO A CA 1
ATOM 2606 C C . PRO A 1 314 ? -2.529 -11.673 -4.131 1.00 78.50 314 PRO A C 1
ATOM 2608 O O . PRO A 1 314 ? -3.672 -11.498 -4.530 1.00 78.50 314 PRO A O 1
ATOM 2611 N N . TYR A 1 315 ? -1.719 -12.588 -4.682 1.00 80.56 315 TYR A N 1
ATOM 2612 C CA . TYR A 1 315 ? -2.135 -13.411 -5.827 1.00 80.56 315 TYR A CA 1
ATOM 2613 C C . TYR A 1 315 ? -3.325 -14.326 -5.497 1.00 80.56 315 TYR A C 1
ATOM 2615 O O . TYR A 1 315 ? -4.134 -14.628 -6.369 1.00 80.56 315 TYR A O 1
ATOM 2623 N N . LEU A 1 316 ? -3.438 -14.780 -4.243 1.00 86.56 316 LEU A N 1
ATOM 2624 C CA . LEU A 1 316 ? -4.551 -15.617 -3.806 1.00 86.56 316 LEU A CA 1
ATOM 2625 C C . LEU A 1 316 ? -5.820 -14.775 -3.675 1.00 86.56 316 LEU A C 1
ATOM 2627 O O . LEU A 1 316 ? -6.890 -15.223 -4.074 1.00 86.56 316 LEU A O 1
ATOM 2631 N N . VAL A 1 317 ? -5.692 -13.550 -3.161 1.00 89.50 317 VAL A N 1
ATOM 2632 C CA . VAL A 1 317 ? -6.798 -12.586 -3.100 1.00 89.50 317 VAL A CA 1
ATOM 2633 C C . VAL A 1 317 ? -7.305 -12.278 -4.507 1.00 89.50 317 VAL A C 1
ATOM 2635 O O . VAL A 1 317 ? -8.498 -12.429 -4.760 1.00 89.50 317 VAL A O 1
ATOM 2638 N N . ASP A 1 318 ? -6.404 -11.937 -5.433 1.00 87.19 318 ASP A N 1
ATOM 2639 C CA . ASP A 1 318 ? -6.741 -11.673 -6.836 1.00 87.19 318 ASP A CA 1
ATOM 2640 C C . ASP A 1 318 ? -7.479 -12.862 -7.465 1.00 87.19 318 ASP A C 1
ATOM 2642 O O . ASP A 1 318 ? -8.560 -12.680 -8.025 1.00 87.19 318 ASP A O 1
ATOM 2646 N N . TYR A 1 319 ? -6.961 -14.082 -7.279 1.00 91.19 319 TYR A N 1
ATOM 2647 C CA . TYR A 1 319 ? -7.594 -15.305 -7.770 1.00 91.19 319 TYR A CA 1
ATOM 2648 C C . TYR A 1 319 ? -9.024 -15.482 -7.241 1.00 91.19 319 TYR A C 1
ATOM 2650 O O . TYR A 1 319 ? -9.940 -15.747 -8.018 1.00 91.19 319 TYR A O 1
ATOM 2658 N N . VAL A 1 320 ? -9.254 -15.323 -5.933 1.00 95.00 320 VAL A N 1
ATOM 2659 C CA . VAL A 1 320 ? -10.604 -15.476 -5.364 1.00 95.00 320 VAL A CA 1
ATOM 2660 C C . VAL A 1 320 ? -11.545 -14.398 -5.906 1.00 95.00 320 VAL A C 1
ATOM 2662 O O . VAL A 1 320 ? -12.683 -14.712 -6.257 1.00 95.00 320 VAL A O 1
ATOM 2665 N N . LEU A 1 321 ? -11.091 -13.148 -6.031 1.00 94.06 321 LEU A N 1
ATOM 2666 C CA . LEU A 1 321 ? -11.899 -12.054 -6.580 1.00 94.06 321 LEU A CA 1
ATOM 2667 C C . LEU A 1 321 ? -12.221 -12.252 -8.068 1.00 94.06 321 LEU A C 1
ATOM 2669 O O . LEU A 1 321 ? -13.344 -11.965 -8.485 1.00 94.06 321 LEU A O 1
ATOM 2673 N N . ASP A 1 322 ? -11.282 -12.787 -8.852 1.00 91.81 322 ASP A N 1
ATOM 2674 C CA . ASP A 1 322 ? -11.477 -13.143 -10.264 1.00 91.81 322 ASP A CA 1
ATOM 2675 C C . ASP A 1 322 ? -12.561 -14.206 -10.460 1.00 91.81 322 ASP A C 1
ATOM 2677 O O . ASP A 1 322 ? -13.267 -14.191 -11.468 1.00 91.81 322 ASP A O 1
ATOM 2681 N N . GLN A 1 323 ? -12.715 -15.118 -9.498 1.00 94.75 323 GLN A N 1
ATOM 2682 C CA . GLN A 1 323 ? -13.735 -16.167 -9.545 1.00 94.75 323 GLN A CA 1
ATOM 2683 C C . GLN A 1 323 ? -15.078 -15.745 -8.922 1.00 94.75 323 GLN A C 1
ATOM 2685 O O . GLN A 1 323 ? -16.057 -16.475 -9.061 1.00 94.75 323 GLN A O 1
ATOM 2690 N N . THR A 1 324 ? -15.152 -14.597 -8.236 1.00 95.31 324 THR A N 1
ATOM 2691 C CA . THR A 1 324 ? -16.334 -14.199 -7.443 1.00 95.31 324 THR A CA 1
ATOM 2692 C C . THR A 1 324 ? -16.840 -12.795 -7.787 1.00 95.31 324 THR A C 1
ATOM 2694 O O . THR A 1 324 ? -17.804 -12.651 -8.540 1.00 95.31 324 THR A O 1
ATOM 2697 N N . ILE A 1 325 ? -16.185 -11.754 -7.269 1.00 95.12 325 ILE A N 1
ATOM 2698 C CA . ILE A 1 325 ? -16.621 -10.355 -7.367 1.00 95.12 325 ILE A CA 1
ATOM 2699 C C . ILE A 1 325 ? -16.461 -9.804 -8.787 1.00 95.12 325 ILE A C 1
ATOM 2701 O O . ILE A 1 325 ? -17.401 -9.211 -9.309 1.00 95.12 325 ILE A O 1
ATOM 2705 N N . LYS A 1 326 ? -15.327 -10.022 -9.470 1.00 92.50 326 LYS A N 1
ATOM 2706 C CA . LYS A 1 326 ? -15.123 -9.445 -10.816 1.00 92.50 326 LYS A CA 1
ATOM 2707 C C . LYS A 1 326 ? -16.151 -9.936 -11.849 1.00 92.50 326 LYS A C 1
ATOM 2709 O O . LYS A 1 326 ? -16.651 -9.105 -12.605 1.00 92.50 326 LYS A O 1
ATOM 2714 N N . PRO A 1 327 ? -16.536 -11.229 -11.898 1.00 93.69 327 PRO A N 1
ATOM 2715 C CA . PRO A 1 327 ? -17.636 -11.688 -12.747 1.00 93.69 327 PRO A CA 1
ATOM 2716 C C . PRO A 1 327 ? -18.970 -10.998 -12.448 1.00 93.69 327 PRO A C 1
ATOM 2718 O O . PRO A 1 327 ? -19.720 -10.706 -13.378 1.00 93.69 327 PRO A O 1
ATOM 2721 N N . HIS A 1 328 ? -19.260 -10.717 -11.176 1.00 93.81 328 HIS A N 1
ATOM 2722 C CA . HIS A 1 328 ? -20.465 -9.994 -10.776 1.00 93.81 328 HIS A CA 1
ATOM 2723 C C . HIS A 1 328 ? -20.436 -8.535 -11.247 1.00 93.81 328 HIS A C 1
ATOM 2725 O O . HIS A 1 328 ? -21.437 -8.052 -11.781 1.00 93.81 328 HIS A O 1
ATOM 2731 N N . LEU A 1 329 ? -19.282 -7.869 -11.129 1.00 91.19 329 LEU A N 1
ATOM 2732 C CA . LEU A 1 329 ? -19.101 -6.475 -11.541 1.00 91.19 329 LEU A CA 1
ATOM 2733 C C . LEU A 1 329 ? -19.209 -6.251 -13.058 1.00 91.19 329 LEU A C 1
ATOM 2735 O O . LEU A 1 329 ? -19.507 -5.147 -13.492 1.00 91.19 329 LEU A O 1
ATOM 2739 N N . LYS A 1 330 ? -19.081 -7.303 -13.879 1.00 88.06 330 LYS A N 1
ATOM 2740 C CA . LYS A 1 330 ? -19.353 -7.210 -15.328 1.00 88.06 330 LYS A CA 1
ATOM 2741 C C . LYS A 1 330 ? -20.804 -6.856 -15.659 1.00 88.06 330 LYS A C 1
ATOM 2743 O O . LYS A 1 330 ? -21.065 -6.377 -16.755 1.00 88.06 330 LYS A O 1
ATOM 2748 N N . ASN A 1 331 ? -21.740 -7.160 -14.758 1.00 88.50 331 ASN A N 1
ATOM 2749 C CA . ASN A 1 331 ? -23.174 -6.931 -14.962 1.00 88.50 331 ASN A CA 1
ATOM 2750 C C . ASN A 1 331 ? -23.785 -5.986 -13.918 1.00 88.50 331 ASN A C 1
ATOM 2752 O O . ASN A 1 331 ? -24.966 -5.663 -14.014 1.00 88.50 331 ASN A O 1
ATOM 2756 N N . ASN A 1 332 ? -23.015 -5.585 -12.904 1.00 88.81 332 ASN A N 1
ATOM 2757 C CA . ASN A 1 332 ? -23.476 -4.752 -11.801 1.00 88.81 332 ASN A CA 1
ATOM 2758 C C . ASN A 1 332 ? -22.415 -3.703 -11.493 1.00 88.81 332 ASN A C 1
ATOM 2760 O O . ASN A 1 332 ? -21.232 -4.010 -11.401 1.00 88.81 332 ASN A O 1
ATOM 2764 N N . LEU A 1 333 ? -22.845 -2.472 -11.251 1.00 83.94 333 LEU A N 1
ATOM 2765 C CA . LEU A 1 333 ? -21.934 -1.376 -10.930 1.00 83.94 333 LEU A CA 1
ATOM 2766 C C . LEU A 1 333 ? -21.251 -1.522 -9.569 1.00 83.94 333 LEU A C 1
ATOM 2768 O O . LEU A 1 333 ? -20.198 -0.938 -9.325 1.00 83.94 333 LEU A O 1
ATOM 2772 N N . THR A 1 334 ? -21.875 -2.263 -8.657 1.00 91.31 334 THR A N 1
ATOM 2773 C CA . THR A 1 334 ? -21.516 -2.251 -7.247 1.00 91.31 334 THR A CA 1
ATOM 2774 C C . THR A 1 334 ? -21.899 -3.563 -6.568 1.00 91.31 334 THR A C 1
ATOM 2776 O O . THR A 1 334 ? -22.776 -4.268 -7.061 1.00 91.31 334 THR A O 1
ATOM 2779 N N . CYS A 1 335 ? -21.261 -3.885 -5.443 1.00 95.69 335 CYS A N 1
ATOM 2780 C CA . CYS A 1 335 ? -21.640 -5.010 -4.581 1.00 95.69 335 CYS A CA 1
ATOM 2781 C C . CYS A 1 335 ? -21.228 -4.753 -3.129 1.00 95.69 335 CYS A C 1
ATOM 2783 O O . CYS A 1 335 ? -20.186 -4.139 -2.897 1.00 95.69 335 CYS A O 1
ATOM 2785 N N . THR A 1 336 ? -21.991 -5.235 -2.155 1.00 97.50 336 THR A N 1
ATOM 2786 C CA . THR A 1 336 ? -21.707 -5.090 -0.723 1.00 97.50 336 THR A CA 1
ATOM 2787 C C . THR A 1 336 ? -21.054 -6.351 -0.159 1.00 97.50 336 THR A C 1
ATOM 2789 O O . THR A 1 336 ? -21.524 -7.466 -0.375 1.00 97.50 336 THR A O 1
ATOM 2792 N N . VAL A 1 337 ? -19.951 -6.185 0.570 1.00 98.25 337 VAL A N 1
ATOM 2793 C CA . VAL A 1 337 ? -19.039 -7.264 0.960 1.00 98.25 337 VAL A CA 1
ATOM 2794 C C . VAL A 1 337 ? -18.718 -7.200 2.449 1.00 98.25 337 VAL A C 1
ATOM 2796 O O . VAL A 1 337 ? -18.416 -6.129 2.979 1.00 98.25 337 VAL A O 1
ATOM 2799 N N . LEU A 1 338 ? -18.757 -8.362 3.104 1.00 98.31 338 LEU A N 1
ATOM 2800 C CA . LEU A 1 338 ? -18.310 -8.562 4.480 1.00 98.31 338 LEU A CA 1
ATOM 2801 C C . LEU A 1 338 ? -17.103 -9.500 4.525 1.00 98.31 338 LEU A C 1
ATOM 2803 O O . LEU A 1 338 ? -17.167 -10.613 4.004 1.00 98.31 338 LEU A O 1
ATOM 2807 N N . ASP A 1 339 ? -16.059 -9.093 5.241 1.00 97.56 339 ASP A N 1
ATOM 2808 C CA . ASP A 1 339 ? -15.025 -10.004 5.733 1.00 97.56 339 ASP A CA 1
ATOM 2809 C C . ASP A 1 339 ? -15.162 -10.171 7.262 1.00 97.56 339 ASP A C 1
ATOM 2811 O O . ASP A 1 339 ? -14.931 -9.209 8.005 1.00 97.56 339 ASP A O 1
ATOM 2815 N N . PRO A 1 340 ? -15.581 -11.353 7.759 1.00 96.00 340 PRO A N 1
ATOM 2816 C CA . PRO A 1 340 ? -15.868 -11.583 9.176 1.00 96.00 340 PRO A CA 1
ATOM 2817 C C . PRO A 1 340 ? -14.614 -11.785 10.045 1.00 96.00 340 PRO A C 1
ATOM 2819 O O . PRO A 1 340 ? -14.734 -11.897 11.265 1.00 96.00 340 PRO A O 1
ATOM 2822 N N . ALA A 1 341 ? -13.431 -11.874 9.434 1.00 92.75 341 ALA A N 1
ATOM 2823 C CA . ALA A 1 341 ? -12.147 -12.013 10.113 1.00 92.75 341 ALA A CA 1
ATOM 2824 C C . ALA A 1 341 ? -11.086 -11.229 9.331 1.00 92.75 341 ALA A C 1
ATOM 2826 O O . ALA A 1 341 ? -10.100 -11.785 8.847 1.00 92.75 341 ALA A O 1
ATOM 2827 N N . CYS A 1 342 ? -11.342 -9.932 9.152 1.00 91.81 342 CYS A N 1
ATOM 2828 C CA . CYS A 1 342 ? -10.736 -9.170 8.070 1.00 91.81 342 CYS A CA 1
ATOM 2829 C C . CYS A 1 342 ? -9.241 -8.919 8.225 1.00 91.81 342 CYS A C 1
ATOM 2831 O O . CYS A 1 342 ? -8.586 -8.564 7.244 1.00 91.81 342 CYS A O 1
ATOM 2833 N N . GLY A 1 343 ? -8.684 -9.058 9.431 1.00 89.06 343 GLY A N 1
ATOM 2834 C CA . GLY A 1 343 ? -7.289 -8.750 9.693 1.00 89.06 343 GLY A CA 1
ATOM 2835 C C . GLY A 1 343 ? -6.933 -7.342 9.208 1.00 89.06 343 GLY A C 1
ATOM 2836 O O . GLY A 1 343 ? -7.609 -6.366 9.528 1.00 89.06 343 GLY A O 1
ATOM 2837 N N . SER A 1 344 ? -5.876 -7.253 8.399 1.00 86.12 344 SER A N 1
ATOM 2838 C CA . SER A 1 344 ? -5.398 -6.029 7.732 1.00 86.12 344 SER A CA 1
ATOM 2839 C C . SER A 1 344 ? -6.318 -5.525 6.606 1.00 86.12 344 SER A C 1
ATOM 2841 O O . SER A 1 344 ? -6.042 -4.485 6.012 1.00 86.12 344 SER A O 1
ATOM 2843 N N . GLY A 1 345 ? -7.383 -6.258 6.274 1.00 90.88 345 GLY A N 1
ATOM 2844 C CA . GLY A 1 345 ? -8.388 -5.883 5.287 1.00 90.88 345 GLY A CA 1
ATOM 2845 C C . GLY A 1 345 ? -8.005 -6.152 3.834 1.00 90.88 345 GLY A C 1
ATOM 2846 O O . GLY A 1 345 ? -8.591 -5.526 2.958 1.00 90.88 345 GLY A O 1
ATOM 2847 N N . ILE A 1 346 ? -7.053 -7.041 3.530 1.00 89.25 346 ILE A N 1
ATOM 2848 C CA . ILE A 1 346 ? -6.552 -7.225 2.153 1.00 89.25 346 ILE A CA 1
ATOM 2849 C C . ILE A 1 346 ? -7.654 -7.555 1.126 1.00 89.25 346 ILE A C 1
ATOM 2851 O O . ILE A 1 346 ? -7.676 -6.953 0.050 1.00 89.25 346 ILE A O 1
ATOM 2855 N N . PHE A 1 347 ? -8.615 -8.427 1.460 1.00 93.38 347 PHE A N 1
ATOM 2856 C CA . PHE A 1 347 ? -9.767 -8.721 0.592 1.00 93.38 347 PHE A CA 1
ATOM 2857 C C . PHE A 1 347 ? -10.655 -7.494 0.379 1.00 93.38 347 PHE A C 1
ATOM 2859 O O . PHE A 1 347 ? -11.068 -7.204 -0.744 1.00 93.38 347 PHE A O 1
ATOM 2866 N N . LEU A 1 348 ? -10.919 -6.751 1.453 1.00 95.38 348 LEU A N 1
ATOM 2867 C CA . LEU A 1 348 ? -11.755 -5.553 1.443 1.00 95.38 348 LEU A CA 1
ATOM 2868 C C . LEU A 1 348 ? -11.110 -4.412 0.646 1.00 95.38 348 LEU A C 1
ATOM 2870 O O . LEU A 1 348 ? -11.785 -3.738 -0.128 1.00 95.38 348 LEU A O 1
ATOM 2874 N N . VAL A 1 349 ? -9.795 -4.238 0.777 1.00 92.62 349 VAL A N 1
ATOM 2875 C CA . VAL A 1 349 ? -8.997 -3.262 0.028 1.00 92.62 349 VAL A CA 1
ATOM 2876 C C . VAL A 1 349 ? -9.016 -3.572 -1.466 1.00 92.62 349 VAL A C 1
ATOM 2878 O O . VAL A 1 349 ? -9.316 -2.688 -2.269 1.00 92.62 349 VAL A O 1
ATOM 2881 N N . GLN A 1 350 ? -8.762 -4.827 -1.852 1.00 91.25 350 GLN A N 1
ATOM 2882 C CA . GLN A 1 350 ? -8.813 -5.217 -3.262 1.00 91.25 350 GLN A CA 1
ATOM 2883 C C . GLN A 1 350 ? -10.231 -5.147 -3.832 1.00 91.25 350 GLN A C 1
ATOM 2885 O O . GLN A 1 350 ? -10.416 -4.742 -4.979 1.00 91.25 350 GLN A O 1
ATOM 2890 N N . THR A 1 351 ? -11.249 -5.464 -3.035 1.00 95.06 351 THR A N 1
ATOM 2891 C CA . THR A 1 351 ? -12.650 -5.283 -3.434 1.00 95.06 351 THR A CA 1
ATOM 2892 C C . THR A 1 351 ? -12.961 -3.809 -3.693 1.00 95.06 351 THR A C 1
ATOM 2894 O O . THR A 1 351 ? -13.466 -3.478 -4.763 1.00 95.06 351 THR A O 1
ATOM 2897 N N . ALA A 1 352 ? -12.596 -2.910 -2.770 1.00 94.38 352 ALA A N 1
ATOM 2898 C CA . ALA A 1 352 ? -12.779 -1.469 -2.941 1.00 94.38 352 ALA A CA 1
ATOM 2899 C C . ALA A 1 352 ? -12.080 -0.958 -4.207 1.00 94.38 352 ALA A C 1
ATOM 2901 O O . ALA A 1 352 ? -12.671 -0.201 -4.974 1.00 94.38 352 ALA A O 1
ATOM 2902 N N . ARG A 1 353 ? -10.854 -1.429 -4.470 1.00 90.94 353 ARG A N 1
ATOM 2903 C CA . ARG A 1 353 ? -10.118 -1.125 -5.701 1.00 90.94 353 ARG A CA 1
ATOM 2904 C C . ARG A 1 353 ? -10.908 -1.545 -6.944 1.00 90.94 35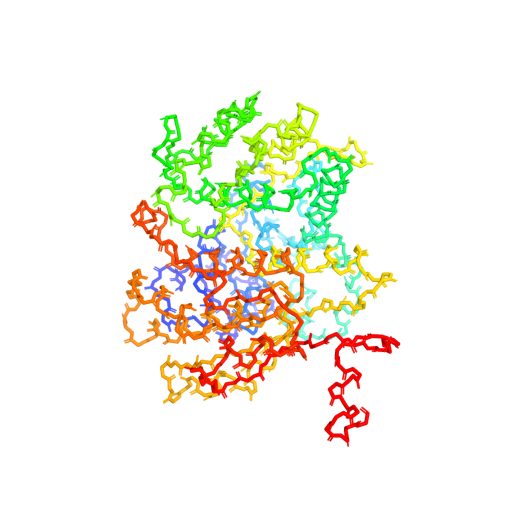3 ARG A C 1
ATOM 2906 O O . ARG A 1 353 ? -11.100 -0.725 -7.831 1.00 90.94 353 ARG A O 1
ATOM 2913 N N . ASN A 1 354 ? -11.401 -2.783 -6.999 1.00 90.69 354 ASN A N 1
ATOM 2914 C CA . ASN A 1 354 ? -12.177 -3.273 -8.143 1.00 90.69 354 ASN A CA 1
ATOM 2915 C C . ASN A 1 354 ? -13.482 -2.487 -8.348 1.00 90.69 354 ASN A C 1
ATOM 2917 O O . ASN A 1 354 ? -13.829 -2.196 -9.487 1.00 90.69 354 ASN A O 1
ATOM 2921 N N . LEU A 1 355 ? -14.172 -2.097 -7.271 1.00 92.38 355 LEU A N 1
ATOM 2922 C CA . LEU A 1 355 ? -15.379 -1.265 -7.343 1.00 92.38 355 LEU A CA 1
ATOM 2923 C C . LEU A 1 355 ? -15.088 0.131 -7.911 1.00 92.38 355 LEU A C 1
ATOM 2925 O O . LEU A 1 355 ? -15.824 0.610 -8.776 1.00 92.38 355 LEU A O 1
ATOM 2929 N N . ILE A 1 356 ? -14.005 0.769 -7.453 1.00 89.44 356 ILE A N 1
ATOM 2930 C CA . ILE A 1 356 ? -13.566 2.070 -7.974 1.00 89.44 356 ILE A CA 1
ATOM 2931 C C . ILE A 1 356 ? -13.217 1.942 -9.455 1.00 89.44 356 ILE A C 1
ATOM 2933 O O . ILE A 1 356 ? -13.729 2.706 -10.265 1.00 89.44 356 ILE A O 1
ATOM 2937 N N . GLU A 1 357 ? -12.393 0.958 -9.822 1.00 85.94 357 GLU A N 1
ATOM 2938 C CA . GLU A 1 357 ? -11.989 0.758 -11.215 1.00 85.94 357 GLU A CA 1
ATOM 2939 C C . GLU A 1 357 ? -13.195 0.499 -12.124 1.00 85.94 357 GLU A C 1
ATOM 2941 O O . GLU A 1 357 ? -13.311 1.146 -13.160 1.00 85.94 357 GLU A O 1
ATOM 2946 N N . ASN A 1 358 ? -14.133 -0.361 -11.710 1.00 85.44 358 ASN A N 1
ATOM 2947 C CA . ASN A 1 358 ? -15.353 -0.651 -12.466 1.00 85.44 358 ASN A CA 1
ATOM 2948 C C . ASN A 1 358 ? -16.202 0.608 -12.704 1.00 85.44 358 ASN A C 1
ATOM 2950 O O . ASN A 1 358 ? -16.671 0.833 -13.814 1.00 85.44 358 ASN A O 1
ATOM 2954 N N . SER A 1 359 ? -16.329 1.467 -11.689 1.00 82.62 359 SER A N 1
ATOM 2955 C CA . SER A 1 359 ? -17.078 2.728 -11.797 1.00 82.62 359 SER A CA 1
ATOM 2956 C C . SER A 1 359 ? -16.416 3.721 -12.765 1.00 82.62 359 SER A C 1
ATOM 2958 O O . SER A 1 359 ? -17.096 4.476 -13.454 1.00 82.62 359 SER A O 1
ATOM 2960 N N . LEU A 1 360 ? -15.081 3.710 -12.864 1.00 76.25 360 LEU A N 1
ATOM 2961 C CA . LEU A 1 360 ? -14.336 4.626 -13.737 1.00 76.25 360 LEU A CA 1
ATOM 2962 C C . LEU A 1 360 ? -14.383 4.269 -15.217 1.00 76.25 360 LEU A C 1
ATOM 2964 O O . LEU A 1 360 ? -14.217 5.162 -16.050 1.00 76.25 360 LEU A O 1
ATOM 2968 N N . TYR A 1 361 ? -14.606 2.995 -15.542 1.00 66.81 361 TYR A N 1
ATOM 2969 C CA . TYR A 1 361 ? -14.828 2.572 -16.922 1.00 66.81 361 TYR A CA 1
ATOM 2970 C C . TYR A 1 361 ? -16.151 3.110 -17.489 1.00 66.81 361 TYR A C 1
ATOM 2972 O O . TYR A 1 361 ? -16.232 3.315 -18.697 1.00 66.81 361 TYR A O 1
ATOM 2980 N N . GLU A 1 362 ? -17.157 3.378 -16.648 1.00 60.56 362 GLU A N 1
ATOM 2981 C CA . GLU A 1 362 ? -18.464 3.873 -17.101 1.00 60.56 362 GLU A CA 1
ATOM 2982 C C . GLU A 1 362 ? -18.574 5.412 -17.143 1.00 60.56 362 GLU A C 1
ATOM 2984 O O . GLU A 1 362 ? -19.231 5.943 -18.035 1.00 60.56 362 GLU A O 1
ATOM 2989 N N . GLU A 1 363 ? -17.906 6.151 -16.244 1.00 58.56 363 GLU A N 1
ATOM 2990 C CA . GLU A 1 363 ? -18.060 7.618 -16.091 1.00 58.56 363 GLU A CA 1
ATOM 2991 C C . GLU A 1 363 ? -16.943 8.473 -16.745 1.00 58.56 363 GLU A C 1
ATOM 2993 O O . GLU A 1 363 ? -16.523 9.496 -16.201 1.00 58.56 363 GLU A O 1
ATOM 2998 N N . GLU A 1 364 ? -16.411 8.068 -17.905 1.00 57.44 364 GLU A N 1
ATOM 2999 C CA . GLU A 1 364 ? -15.382 8.832 -18.652 1.00 57.44 364 GLU A CA 1
ATOM 3000 C C . GLU A 1 364 ? -14.140 9.236 -17.807 1.00 57.44 364 GLU A C 1
ATOM 3002 O O . GLU A 1 364 ? -13.513 10.272 -18.036 1.00 57.44 364 GLU A O 1
ATOM 3007 N N . ASN A 1 365 ? -13.732 8.400 -16.839 1.00 60.84 365 ASN A N 1
ATOM 3008 C CA . ASN A 1 365 ? -12.593 8.617 -15.926 1.00 60.84 365 ASN A CA 1
ATOM 3009 C C . ASN A 1 365 ? -12.683 9.846 -14.985 1.00 60.84 365 ASN A C 1
ATOM 3011 O O . ASN A 1 365 ? -11.646 10.296 -14.479 1.00 60.84 365 ASN A O 1
ATOM 3015 N N . ILE A 1 366 ? -13.870 10.395 -14.699 1.00 61.00 366 ILE A N 1
ATOM 3016 C CA . ILE A 1 366 ? -14.007 11.480 -13.709 1.00 61.00 366 ILE A CA 1
ATOM 3017 C C . ILE A 1 366 ? -14.178 10.896 -12.300 1.00 61.00 366 ILE A C 1
ATOM 3019 O O . ILE A 1 366 ? -15.096 10.135 -12.028 1.00 61.00 366 ILE A O 1
ATOM 3023 N N . ILE A 1 367 ? -13.286 11.268 -11.376 1.00 69.94 367 ILE A N 1
ATOM 3024 C CA . ILE A 1 367 ? -13.284 10.752 -9.998 1.00 69.94 367 ILE A CA 1
ATOM 3025 C C . ILE A 1 367 ? -13.885 11.795 -9.050 1.00 69.94 367 ILE A C 1
ATOM 3027 O O . ILE A 1 367 ? -13.196 12.732 -8.621 1.00 69.94 367 ILE A O 1
ATOM 3031 N N . TYR A 1 368 ? -15.160 11.612 -8.703 1.00 79.25 368 TYR A N 1
ATOM 3032 C CA . TYR A 1 368 ? -15.849 12.414 -7.690 1.00 79.25 368 TYR A CA 1
ATOM 3033 C C . TYR A 1 368 ? -15.537 11.925 -6.271 1.00 79.25 368 TYR A C 1
ATOM 3035 O O . TYR A 1 368 ? -15.469 10.724 -6.009 1.00 79.25 368 TYR A O 1
ATOM 3043 N N . ASP A 1 369 ? -15.390 12.864 -5.335 1.00 85.56 369 ASP A N 1
ATOM 3044 C CA . ASP A 1 369 ? -15.098 12.548 -3.931 1.00 85.56 369 ASP A CA 1
ATOM 3045 C C . ASP A 1 369 ? -16.205 11.694 -3.308 1.00 85.56 369 ASP A C 1
ATOM 3047 O O . ASP A 1 369 ? -15.923 10.685 -2.659 1.00 85.56 369 ASP A O 1
ATOM 3051 N N . ASP A 1 370 ? -17.460 12.057 -3.580 1.00 87.00 370 ASP A N 1
ATOM 3052 C CA . ASP A 1 370 ? -18.635 11.360 -3.064 1.00 87.00 370 ASP A CA 1
ATOM 3053 C C . ASP A 1 370 ? -18.716 9.919 -3.571 1.00 87.00 370 ASP A C 1
ATOM 3055 O O . ASP A 1 370 ? -19.097 9.037 -2.809 1.00 87.00 370 ASP A O 1
ATOM 3059 N N . LEU A 1 371 ? -18.310 9.647 -4.817 1.00 89.06 371 LEU A N 1
ATOM 3060 C CA . LEU A 1 371 ? -18.272 8.286 -5.359 1.00 89.06 371 LEU A CA 1
ATOM 3061 C C . LEU A 1 371 ? -17.305 7.411 -4.554 1.00 89.06 371 LEU A C 1
ATOM 3063 O O . LEU A 1 371 ? -17.687 6.340 -4.086 1.00 89.06 371 LEU A O 1
ATOM 3067 N N . LEU A 1 372 ? -16.071 7.881 -4.341 1.00 91.00 372 LEU A N 1
ATOM 3068 C CA . LEU A 1 372 ? -15.065 7.126 -3.590 1.00 91.00 372 LEU A CA 1
ATOM 3069 C C . LEU A 1 372 ? -15.494 6.886 -2.139 1.00 91.00 372 LEU A C 1
ATOM 3071 O O . LEU A 1 372 ? -15.315 5.789 -1.606 1.00 91.00 372 LEU A O 1
ATOM 3075 N N . VAL A 1 373 ? -16.065 7.911 -1.500 1.00 93.25 373 VAL A N 1
ATOM 3076 C CA . VAL A 1 373 ? -16.589 7.802 -0.137 1.00 93.25 373 VAL A CA 1
ATOM 3077 C C . VAL A 1 373 ? -17.738 6.797 -0.094 1.00 93.25 373 VAL A C 1
ATOM 3079 O O . VAL A 1 373 ? -17.700 5.897 0.742 1.00 93.25 373 VAL A O 1
ATOM 3082 N N . ASN A 1 374 ? -18.700 6.898 -1.017 1.00 93.69 374 ASN A N 1
ATOM 3083 C CA . ASN A 1 374 ? -19.866 6.019 -1.086 1.00 93.69 374 ASN A CA 1
ATOM 3084 C C . ASN A 1 374 ? -19.480 4.558 -1.304 1.00 93.69 374 ASN A C 1
ATOM 3086 O O . ASN A 1 374 ? -20.024 3.699 -0.613 1.00 93.69 374 ASN A O 1
ATOM 3090 N N . ILE A 1 375 ? -18.527 4.280 -2.203 1.00 94.44 375 ILE A N 1
ATOM 3091 C CA . ILE A 1 375 ? -18.017 2.920 -2.426 1.00 94.44 375 ILE A CA 1
ATOM 3092 C C . ILE A 1 375 ? -17.537 2.334 -1.101 1.00 94.44 375 ILE A C 1
ATOM 3094 O O . ILE A 1 375 ? -17.933 1.243 -0.714 1.00 94.44 375 ILE A O 1
ATOM 3098 N N . VAL A 1 376 ? -16.720 3.056 -0.340 1.00 95.75 376 VAL A N 1
ATOM 3099 C CA . VAL A 1 376 ? -16.214 2.501 0.917 1.00 95.75 376 VAL A CA 1
ATOM 3100 C C . VAL A 1 376 ? -17.310 2.395 1.980 1.00 95.75 376 VAL A C 1
ATOM 3102 O O . VAL A 1 376 ? -17.407 1.369 2.652 1.00 95.75 376 VAL A O 1
ATOM 3105 N N . THR A 1 377 ? -18.144 3.423 2.154 1.00 96.69 377 THR A N 1
ATOM 3106 C CA . THR A 1 377 ? -19.124 3.461 3.251 1.00 96.69 377 THR A CA 1
ATOM 3107 C C . THR A 1 377 ? -20.321 2.542 3.041 1.00 96.69 377 THR A C 1
ATOM 3109 O O . THR A 1 377 ? -20.921 2.118 4.029 1.00 96.69 377 THR A O 1
ATOM 3112 N N . ASN A 1 378 ? -20.679 2.221 1.798 1.00 96.25 378 ASN A N 1
ATOM 3113 C CA . ASN A 1 378 ? -21.876 1.430 1.497 1.00 96.25 378 ASN A CA 1
ATOM 3114 C C . ASN A 1 378 ? -21.561 -0.014 1.098 1.00 96.25 378 ASN A C 1
ATOM 3116 O O . ASN A 1 378 ? -22.453 -0.861 1.149 1.00 96.25 378 ASN A O 1
ATOM 3120 N N . ASN A 1 379 ? -20.311 -0.314 0.737 1.00 97.44 379 ASN A N 1
ATOM 3121 C CA . ASN A 1 379 ? -19.970 -1.611 0.163 1.00 97.44 379 ASN A CA 1
ATOM 3122 C C . ASN A 1 379 ? -18.964 -2.410 0.977 1.00 97.44 379 ASN A C 1
ATOM 3124 O O . ASN A 1 379 ? -18.925 -3.625 0.830 1.00 97.44 379 ASN A O 1
ATOM 3128 N N . ILE A 1 380 ? -18.148 -1.770 1.812 1.00 98.06 380 ILE A N 1
ATOM 3129 C CA . ILE A 1 380 ? -17.009 -2.435 2.444 1.00 98.06 380 ILE A CA 1
ATOM 3130 C C . ILE A 1 380 ? -17.244 -2.565 3.945 1.00 98.06 380 ILE A C 1
ATOM 3132 O O . ILE A 1 380 ? -17.358 -1.559 4.650 1.00 98.06 380 ILE A O 1
ATOM 3136 N N . PHE A 1 381 ? -17.305 -3.806 4.434 1.00 98.31 381 PHE A N 1
ATOM 3137 C CA . PHE A 1 381 ? -17.539 -4.118 5.841 1.00 98.31 381 PHE A CA 1
ATOM 3138 C C . PHE A 1 381 ? -16.559 -5.172 6.352 1.00 98.31 381 PHE A C 1
ATOM 3140 O O . PHE A 1 381 ? -16.274 -6.153 5.669 1.00 98.31 381 PHE A O 1
ATOM 3147 N N . GLY A 1 382 ? -16.056 -4.975 7.568 1.00 97.81 382 GLY A N 1
ATOM 3148 C CA . GLY A 1 382 ? -15.056 -5.851 8.174 1.00 97.81 382 GLY A CA 1
ATOM 3149 C C . GLY A 1 382 ? -15.281 -6.053 9.665 1.00 97.81 382 GLY A C 1
ATOM 3150 O O . GLY A 1 382 ? -15.686 -5.128 10.372 1.00 97.81 382 GLY A O 1
ATOM 3151 N N . ILE A 1 383 ? -15.004 -7.257 10.150 1.00 97.38 383 ILE A N 1
ATOM 3152 C CA . ILE A 1 383 ? -15.001 -7.592 11.574 1.00 97.38 383 ILE A CA 1
ATOM 3153 C C . ILE A 1 383 ? -13.653 -8.217 11.911 1.00 97.38 383 ILE A C 1
ATOM 3155 O O . ILE A 1 383 ? -13.173 -9.089 11.193 1.00 97.38 383 ILE A O 1
ATOM 3159 N N . ASP A 1 384 ? -13.046 -7.781 13.010 1.00 94.06 384 ASP A N 1
ATOM 3160 C CA . ASP A 1 384 ? -11.885 -8.452 13.587 1.00 94.06 384 ASP A CA 1
ATOM 3161 C C . ASP A 1 384 ? -11.826 -8.197 15.096 1.00 94.06 384 ASP A C 1
ATOM 3163 O O . ASP A 1 384 ? -12.090 -7.088 15.568 1.00 94.06 384 ASP A O 1
ATOM 3167 N N . LYS A 1 385 ? -11.429 -9.208 15.873 1.00 91.12 385 LYS A N 1
ATOM 3168 C CA . LYS A 1 385 ? -11.275 -9.080 17.331 1.00 91.12 385 LYS A CA 1
ATOM 3169 C C . LYS A 1 385 ? -10.124 -8.146 17.724 1.00 91.12 385 LYS A C 1
ATOM 3171 O O . LYS A 1 385 ? -10.078 -7.648 18.847 1.00 91.12 385 LYS A O 1
ATOM 3176 N N . ASN A 1 386 ? -9.164 -7.922 16.826 1.00 88.56 386 ASN A N 1
ATOM 3177 C CA . ASN A 1 386 ? -8.011 -7.067 17.051 1.00 88.56 386 ASN A CA 1
ATOM 3178 C C . ASN A 1 386 ? -8.270 -5.633 16.564 1.00 88.56 386 ASN A C 1
ATOM 3180 O O . ASN A 1 386 ? -8.271 -5.352 15.366 1.00 88.56 386 ASN A O 1
ATOM 3184 N N . SER A 1 387 ? -8.363 -4.689 17.507 1.00 91.12 387 SER A N 1
ATOM 3185 C CA . SER A 1 387 ? -8.499 -3.259 17.191 1.00 91.12 387 SER A CA 1
ATOM 3186 C C . SER A 1 387 ? -7.393 -2.731 16.274 1.00 91.12 387 SER A C 1
ATOM 3188 O O . SER A 1 387 ? -7.661 -1.858 15.455 1.00 91.12 387 SER A O 1
ATOM 3190 N N . GLU A 1 388 ? -6.157 -3.214 16.415 1.00 88.44 388 GLU A N 1
ATOM 3191 C CA . GLU A 1 388 ? -5.031 -2.739 15.602 1.00 88.44 388 GLU A CA 1
ATOM 3192 C C . GLU A 1 388 ? -5.145 -3.207 14.153 1.00 88.44 388 GLU A C 1
ATOM 3194 O O . GLU A 1 388 ? -4.788 -2.465 13.245 1.00 88.44 388 GLU A O 1
ATOM 3199 N N . ALA A 1 389 ? -5.682 -4.410 13.932 1.00 88.00 389 ALA A N 1
ATOM 3200 C CA . ALA A 1 389 ? -5.932 -4.931 12.595 1.00 88.00 389 ALA A CA 1
ATOM 3201 C C . ALA A 1 389 ? -7.012 -4.097 11.887 1.00 88.00 389 ALA A C 1
ATOM 3203 O O . ALA A 1 389 ? -6.804 -3.652 10.762 1.00 88.00 389 ALA A O 1
ATOM 3204 N N . ILE A 1 390 ? -8.090 -3.756 12.604 1.00 93.12 390 ILE A N 1
ATOM 3205 C CA . ILE A 1 390 ? -9.117 -2.823 12.121 1.00 93.12 390 ILE A CA 1
ATOM 3206 C C . ILE A 1 390 ? -8.534 -1.440 11.795 1.00 93.12 390 ILE A C 1
ATOM 3208 O O . ILE A 1 390 ? -8.866 -0.867 10.757 1.00 93.12 390 ILE A O 1
ATOM 3212 N N . ASP A 1 391 ? -7.654 -0.902 12.643 1.00 92.25 391 ASP A N 1
ATOM 3213 C CA . ASP A 1 391 ? -7.009 0.393 12.385 1.00 92.25 391 ASP A CA 1
ATOM 3214 C C . ASP A 1 391 ? -6.138 0.349 11.115 1.00 92.25 391 ASP A C 1
ATOM 3216 O O . ASP A 1 391 ? -6.175 1.286 10.314 1.00 92.25 391 ASP A O 1
ATOM 3220 N N . VAL A 1 392 ? -5.415 -0.755 10.889 1.00 90.44 392 VAL A N 1
ATOM 3221 C CA . VAL A 1 392 ? -4.642 -0.997 9.659 1.00 90.44 392 VAL A CA 1
ATOM 3222 C C . VAL A 1 392 ? -5.562 -1.127 8.443 1.00 90.44 392 VAL A C 1
ATOM 3224 O O . VAL A 1 392 ? -5.305 -0.476 7.435 1.00 90.44 392 VAL A O 1
ATOM 3227 N N . ALA A 1 393 ? -6.650 -1.895 8.532 1.00 92.31 393 ALA A N 1
ATOM 3228 C CA . ALA A 1 393 ? -7.592 -2.075 7.429 1.00 92.31 393 ALA A CA 1
ATOM 3229 C C . ALA A 1 393 ? -8.211 -0.747 6.976 1.00 92.31 393 ALA A C 1
ATOM 3231 O O . ALA A 1 393 ? -8.222 -0.426 5.786 1.00 92.31 393 ALA A O 1
ATOM 3232 N N . ILE A 1 394 ? -8.655 0.075 7.931 1.00 95.25 394 ILE A N 1
ATOM 3233 C CA . ILE A 1 394 ? -9.185 1.414 7.656 1.00 95.25 394 ILE A CA 1
ATOM 3234 C C . ILE A 1 394 ? -8.117 2.303 7.013 1.00 95.25 394 ILE A C 1
ATOM 3236 O O . ILE A 1 394 ? -8.397 3.006 6.042 1.00 95.25 394 ILE A O 1
ATOM 3240 N N . PHE A 1 395 ? -6.889 2.269 7.530 1.00 92.81 395 PHE A N 1
ATOM 3241 C CA . PHE A 1 395 ? -5.774 3.014 6.958 1.00 92.81 395 PHE A CA 1
ATOM 3242 C C . PHE A 1 395 ? -5.484 2.595 5.506 1.00 92.81 395 PHE A C 1
ATOM 3244 O O . PHE A 1 395 ? -5.351 3.459 4.638 1.00 92.81 395 PHE A O 1
ATOM 3251 N N . SER A 1 396 ? -5.453 1.296 5.209 1.00 91.00 396 SER A N 1
ATOM 3252 C CA . SER A 1 396 ? -5.219 0.779 3.858 1.00 91.00 396 SER A CA 1
ATOM 3253 C C . SER A 1 396 ? -6.330 1.160 2.881 1.00 91.00 396 SER A C 1
ATOM 3255 O O . SER A 1 396 ? -6.061 1.514 1.730 1.00 91.00 396 SER A O 1
ATOM 3257 N N . ILE A 1 397 ? -7.580 1.165 3.346 1.00 93.81 397 ILE A N 1
ATOM 3258 C CA . ILE A 1 397 ? -8.724 1.667 2.582 1.00 93.81 397 ILE A CA 1
ATOM 3259 C C . ILE A 1 397 ? -8.573 3.162 2.283 1.00 93.81 397 ILE A C 1
ATOM 3261 O O . ILE A 1 397 ? -8.774 3.578 1.142 1.00 93.81 397 ILE A O 1
ATOM 3265 N N . TYR A 1 398 ? -8.170 3.972 3.267 1.00 93.12 398 TYR A N 1
ATOM 3266 C CA . TYR A 1 398 ? -7.919 5.397 3.045 1.00 93.12 398 TYR A CA 1
ATOM 3267 C C . TYR A 1 398 ? -6.821 5.633 2.016 1.00 93.12 398 TYR A C 1
ATOM 3269 O O . TYR A 1 398 ? -7.019 6.436 1.109 1.00 93.12 398 TYR A O 1
ATOM 3277 N N . LEU A 1 399 ? -5.692 4.926 2.111 1.00 89.25 399 LEU A N 1
ATOM 3278 C CA . LEU A 1 399 ? -4.642 5.035 1.102 1.00 89.25 399 LEU A CA 1
ATOM 3279 C C . LEU A 1 399 ? -5.161 4.659 -0.283 1.00 89.25 399 LEU A C 1
ATOM 3281 O O . LEU A 1 399 ? -4.914 5.396 -1.233 1.00 89.25 399 LEU A O 1
ATOM 3285 N N . THR A 1 400 ? -5.921 3.565 -0.381 1.00 88.56 400 THR A N 1
ATOM 3286 C CA . THR A 1 400 ? -6.514 3.102 -1.643 1.00 88.56 400 THR A CA 1
ATOM 3287 C C . THR A 1 400 ? -7.382 4.185 -2.262 1.00 88.56 400 THR A C 1
ATOM 3289 O O . THR A 1 400 ? -7.138 4.567 -3.396 1.00 88.56 400 THR A O 1
ATOM 3292 N N . VAL A 1 401 ? -8.320 4.756 -1.505 1.00 89.38 401 VAL A N 1
ATOM 3293 C CA . VAL A 1 401 ? -9.180 5.860 -1.961 1.00 89.38 401 VAL A CA 1
ATOM 3294 C C . VAL A 1 401 ? -8.364 7.066 -2.433 1.00 89.38 401 VAL A C 1
ATOM 3296 O O . VAL A 1 401 ? -8.603 7.597 -3.516 1.00 89.38 401 VAL A O 1
ATOM 3299 N N . LEU A 1 402 ? -7.377 7.496 -1.646 1.00 87.06 402 LEU A N 1
ATOM 3300 C CA . LEU A 1 402 ? -6.564 8.674 -1.965 1.00 87.06 402 LEU A CA 1
ATOM 3301 C C . LEU A 1 402 ? -5.641 8.450 -3.165 1.00 87.06 402 LEU A C 1
ATOM 3303 O O . LEU A 1 402 ? -5.235 9.410 -3.821 1.00 87.06 402 LEU A O 1
ATOM 3307 N N . ASP A 1 403 ? -5.309 7.200 -3.477 1.00 84.81 403 ASP A N 1
ATOM 3308 C CA . ASP A 1 403 ? -4.480 6.863 -4.626 1.00 84.81 403 ASP A CA 1
ATOM 3309 C C . ASP A 1 403 ? -5.155 7.190 -5.961 1.00 84.81 403 ASP A C 1
ATOM 3311 O O . ASP A 1 403 ? -4.465 7.556 -6.917 1.00 84.81 403 ASP A O 1
ATOM 3315 N N . TYR A 1 404 ? -6.492 7.154 -5.969 1.00 83.62 404 TYR A N 1
ATOM 3316 C CA . TYR A 1 404 ? -7.361 7.561 -7.072 1.00 83.62 404 TYR A CA 1
ATOM 3317 C C . TYR A 1 404 ? -7.595 9.076 -7.145 1.00 83.62 404 TYR A C 1
ATOM 3319 O O . TYR A 1 404 ? -8.295 9.555 -8.029 1.00 83.62 404 TYR A O 1
ATOM 3327 N N . LYS A 1 405 ? -6.994 9.876 -6.262 1.00 82.81 405 LYS A N 1
ATOM 3328 C CA . LYS A 1 405 ? -7.149 11.334 -6.270 1.00 82.81 405 LYS A CA 1
ATOM 3329 C C . LYS A 1 405 ? -5.878 12.046 -6.723 1.00 82.81 405 LYS A C 1
ATOM 3331 O O . LYS A 1 405 ? -4.754 11.668 -6.369 1.00 82.81 405 LYS A O 1
ATOM 3336 N N . ASP A 1 406 ? -6.072 13.140 -7.464 1.00 77.50 406 ASP A N 1
ATOM 3337 C CA . ASP A 1 406 ? -5.004 14.101 -7.737 1.00 77.50 406 ASP A CA 1
ATOM 3338 C C . ASP A 1 406 ? -4.583 14.756 -6.407 1.00 77.50 406 ASP A C 1
ATOM 3340 O O . ASP A 1 406 ? -5.442 15.335 -5.723 1.00 77.50 406 ASP A O 1
ATOM 3344 N N . PRO A 1 407 ? -3.287 14.718 -6.046 1.00 77.00 407 PRO A N 1
ATOM 3345 C CA . PRO A 1 407 ? -2.757 15.358 -4.844 1.00 77.00 407 PRO A CA 1
ATOM 3346 C C . PRO A 1 407 ? -3.190 16.815 -4.642 1.00 77.00 407 PRO A C 1
ATOM 3348 O O . PRO A 1 407 ? -3.419 17.243 -3.511 1.00 77.00 407 PRO A O 1
ATOM 3351 N N . LYS A 1 408 ? -3.367 17.583 -5.723 1.00 73.19 408 LYS A N 1
ATOM 3352 C CA . LYS A 1 408 ? -3.811 18.985 -5.659 1.00 73.19 408 LYS A CA 1
ATOM 3353 C C . LYS A 1 408 ? -5.257 19.122 -5.189 1.00 73.19 408 LYS A C 1
ATOM 3355 O O . LYS A 1 408 ? -5.596 20.100 -4.529 1.00 73.19 408 LYS A O 1
ATOM 3360 N N . THR A 1 409 ? -6.095 18.138 -5.510 1.00 74.50 409 THR A N 1
ATOM 3361 C CA . THR A 1 409 ? -7.517 18.100 -5.127 1.00 74.50 409 THR A CA 1
ATOM 3362 C C . THR A 1 409 ? -7.740 17.491 -3.746 1.00 74.50 409 THR A C 1
ATOM 3364 O O . THR A 1 409 ? -8.780 17.715 -3.137 1.00 74.50 409 THR A O 1
ATOM 3367 N N . LEU A 1 410 ? -6.738 16.795 -3.192 1.00 78.69 410 LEU A N 1
ATOM 3368 C CA . LEU A 1 410 ? -6.817 16.219 -1.847 1.00 78.69 410 LEU A CA 1
ATOM 3369 C C . LEU A 1 410 ? -6.984 17.260 -0.739 1.00 78.69 410 LEU A C 1
ATOM 3371 O O . LEU A 1 410 ? -7.354 16.901 0.374 1.00 78.69 410 LEU A O 1
ATOM 3375 N N . LYS A 1 411 ? -6.728 18.544 -1.012 1.00 70.25 411 LYS A N 1
ATOM 3376 C CA . LYS A 1 411 ? -6.841 19.610 -0.012 1.00 70.25 411 LYS A CA 1
ATOM 3377 C C . LYS A 1 411 ? -8.224 19.668 0.650 1.00 70.25 411 LYS A C 1
ATOM 3379 O O . LYS A 1 411 ? -8.276 19.954 1.848 1.00 70.25 411 LYS A O 1
ATOM 3384 N N . ASP A 1 412 ? -9.280 19.381 -0.109 1.00 77.19 412 ASP A N 1
ATOM 3385 C CA . ASP A 1 412 ? -10.673 19.515 0.332 1.00 77.19 412 ASP A CA 1
ATOM 3386 C C . ASP A 1 412 ? -11.353 18.160 0.611 1.00 77.19 412 ASP A C 1
ATOM 3388 O O . ASP A 1 412 ? -12.459 18.121 1.152 1.00 77.19 412 ASP A O 1
ATOM 3392 N N . PHE A 1 413 ? -10.663 17.050 0.329 1.00 87.06 413 PHE A N 1
ATOM 3393 C CA . PHE A 1 413 ? -11.186 15.697 0.501 1.00 87.06 413 PHE A CA 1
ATOM 3394 C C . PHE A 1 413 ? -11.397 15.345 1.984 1.00 87.06 413 PHE A C 1
ATOM 3396 O O . PHE A 1 413 ? -10.506 15.528 2.823 1.00 87.06 413 PHE A O 1
ATOM 3403 N N . LYS A 1 414 ? -12.562 14.775 2.315 1.00 90.88 414 LYS A N 1
ATOM 3404 C CA . LYS A 1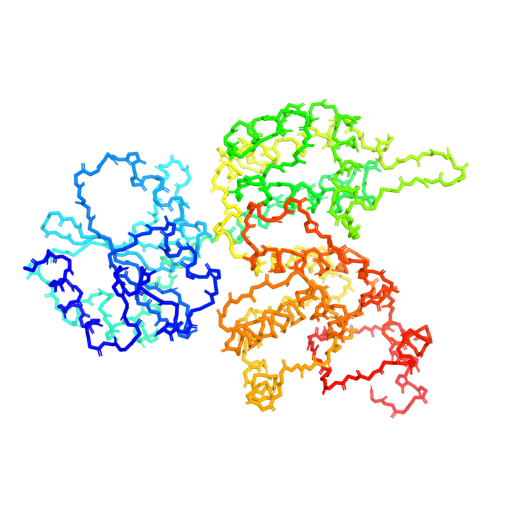 414 ? -12.893 14.299 3.667 1.00 90.88 414 LYS A CA 1
ATOM 3405 C C . LYS A 1 414 ? -12.981 12.778 3.706 1.00 90.88 414 LYS A C 1
ATOM 3407 O O . LYS A 1 414 ? -13.792 12.170 3.020 1.00 90.88 414 LYS A O 1
ATOM 3412 N N . LEU A 1 415 ? -12.193 12.172 4.586 1.00 93.44 415 LEU A N 1
ATOM 3413 C CA . LEU A 1 415 ? -12.244 10.747 4.875 1.00 93.44 415 LEU A CA 1
ATOM 3414 C C . LEU A 1 415 ? -13.472 10.411 5.742 1.00 93.44 415 LEU A C 1
ATOM 3416 O O . LEU A 1 415 ? -13.751 11.112 6.732 1.00 93.44 415 LEU A O 1
ATOM 3420 N N . PRO A 1 416 ? -14.192 9.321 5.421 1.00 95.38 416 PRO A N 1
ATOM 3421 C CA . PRO A 1 416 ? -15.352 8.887 6.187 1.00 95.38 416 PRO A CA 1
ATOM 3422 C C . PRO A 1 416 ? -14.944 8.252 7.517 1.00 95.38 416 PRO A C 1
ATOM 3424 O O . PRO A 1 416 ? -13.877 7.658 7.636 1.00 95.38 416 PRO A O 1
ATOM 3427 N N . MET A 1 417 ? -15.822 8.322 8.518 1.00 96.56 417 MET A N 1
ATOM 3428 C CA . MET A 1 417 ? -15.681 7.513 9.734 1.00 96.56 417 MET A CA 1
ATOM 3429 C C . MET A 1 417 ? -16.150 6.088 9.438 1.00 96.56 417 MET A C 1
ATOM 3431 O O . MET A 1 417 ? -17.327 5.892 9.155 1.00 96.56 417 MET A O 1
ATOM 3435 N N . LEU A 1 418 ? -15.244 5.121 9.530 1.00 97.31 418 LEU A N 1
ATOM 3436 C CA . LEU A 1 418 ? -15.474 3.712 9.209 1.00 97.31 418 LEU A CA 1
ATOM 3437 C C . LEU A 1 418 ? -15.490 2.819 10.455 1.00 97.31 418 LEU A C 1
ATOM 3439 O O . LEU A 1 418 ? -16.311 1.904 10.542 1.00 97.31 418 LEU A O 1
ATOM 3443 N N . LYS A 1 419 ? -14.633 3.094 11.448 1.00 96.56 419 LYS A N 1
ATOM 3444 C CA . LYS A 1 419 ? -14.618 2.337 12.713 1.00 96.56 419 LYS A CA 1
ATOM 3445 C C . LYS A 1 419 ? -15.945 2.509 13.457 1.00 96.56 419 LYS A C 1
ATOM 3447 O O . LYS A 1 419 ? -16.393 3.638 13.658 1.00 96.56 419 LYS A O 1
ATOM 3452 N N . GLY A 1 420 ? -16.563 1.397 13.846 1.00 94.88 420 GLY A N 1
ATOM 3453 C CA . GLY A 1 420 ? -17.878 1.344 14.489 1.00 94.88 420 GLY A CA 1
ATOM 3454 C C . GLY A 1 420 ? -19.071 1.550 13.545 1.00 94.88 420 GLY A C 1
ATOM 3455 O O . GLY A 1 420 ? -20.198 1.630 14.023 1.00 94.88 420 GLY A O 1
ATOM 3456 N N . LYS A 1 421 ? -18.853 1.657 12.225 1.00 95.19 421 LYS A N 1
ATOM 3457 C CA . LYS A 1 421 ? -19.924 1.808 11.215 1.00 95.19 421 LYS A CA 1
ATOM 3458 C C . LYS A 1 421 ? -19.850 0.770 10.096 1.00 95.19 421 LYS A C 1
ATOM 3460 O O . LYS A 1 421 ? -20.868 0.193 9.710 1.00 95.19 421 LYS A O 1
ATOM 3465 N N . ASN A 1 422 ? -18.636 0.565 9.598 1.00 97.38 422 ASN A N 1
ATOM 3466 C CA . ASN A 1 422 ? -18.265 -0.371 8.542 1.00 97.38 422 ASN A CA 1
ATOM 3467 C C . ASN A 1 422 ? -17.321 -1.447 9.079 1.00 97.38 422 ASN A C 1
ATOM 3469 O O . ASN A 1 422 ? -17.441 -2.614 8.725 1.00 97.38 422 ASN A O 1
ATOM 3473 N N . PHE A 1 423 ? -16.402 -1.033 9.951 1.00 97.75 423 PHE A N 1
ATOM 3474 C CA . PHE A 1 423 ? -15.387 -1.886 10.547 1.00 97.75 423 PHE A CA 1
ATOM 3475 C C . PHE A 1 423 ? -15.614 -2.002 12.049 1.00 97.75 423 PHE A C 1
ATOM 3477 O O . PHE A 1 423 ? -15.632 -0.983 12.749 1.00 97.75 423 PHE A O 1
ATOM 3484 N N . PHE A 1 424 ? -15.774 -3.222 12.548 1.00 97.12 424 PHE A N 1
ATOM 3485 C CA . PHE A 1 424 ? -16.159 -3.483 13.932 1.00 97.12 424 PHE A CA 1
ATOM 3486 C C . PHE A 1 424 ? -15.088 -4.285 14.668 1.00 97.12 424 PHE A C 1
ATOM 3488 O O . PHE A 1 424 ? -14.539 -5.246 14.135 1.00 97.12 424 PHE A O 1
ATOM 3495 N N . VAL A 1 425 ? -14.795 -3.862 15.901 1.00 95.62 425 VAL A N 1
ATOM 3496 C CA . VAL A 1 425 ? -13.840 -4.542 16.779 1.00 95.62 425 VAL A CA 1
ATOM 3497 C C . VAL A 1 425 ? -14.612 -5.462 17.713 1.00 95.62 425 VAL A C 1
ATOM 3499 O O . VAL A 1 425 ? -15.038 -5.031 18.782 1.00 95.62 425 VAL A O 1
ATOM 3502 N N . CYS A 1 426 ? -14.812 -6.709 17.306 1.00 94.56 426 CYS A N 1
ATOM 3503 C CA . CYS A 1 426 ? -15.480 -7.720 18.120 1.00 94.56 426 CYS A CA 1
ATOM 3504 C C . CYS A 1 426 ? -15.092 -9.131 17.665 1.00 94.56 426 CYS A C 1
ATOM 3506 O O . CYS A 1 426 ? -14.545 -9.334 16.581 1.00 94.56 426 CYS A O 1
ATOM 3508 N N . ASP A 1 427 ? -15.354 -10.119 18.519 1.00 92.81 427 ASP A N 1
ATOM 3509 C CA . ASP A 1 427 ? -15.323 -11.521 18.107 1.00 92.81 427 ASP A CA 1
ATOM 3510 C C . ASP A 1 427 ? -16.557 -11.800 17.235 1.00 92.81 427 ASP A C 1
ATOM 3512 O O . ASP A 1 427 ? -17.681 -11.499 17.652 1.00 92.81 427 ASP A O 1
ATOM 3516 N N . PHE A 1 428 ? -16.358 -12.371 16.042 1.00 93.56 428 PHE A N 1
ATOM 3517 C CA . PHE A 1 428 ? -17.437 -12.657 15.092 1.00 93.56 428 PHE A CA 1
ATOM 3518 C C . PHE A 1 428 ? -18.541 -13.553 15.683 1.00 93.56 428 PHE A C 1
ATOM 3520 O O . PHE A 1 428 ? -19.700 -13.453 15.293 1.00 93.56 428 PHE A O 1
ATOM 3527 N N . PHE A 1 429 ? -18.198 -14.411 16.645 1.00 92.50 429 PHE A N 1
ATOM 3528 C CA . PHE A 1 429 ? -19.145 -15.320 17.292 1.00 92.50 429 PHE A CA 1
ATOM 3529 C C . PHE A 1 429 ? -19.829 -14.715 18.528 1.00 92.50 429 PHE A C 1
ATOM 3531 O O . PHE A 1 429 ? -20.576 -15.411 19.215 1.00 92.50 429 PHE A O 1
ATOM 3538 N N . SER A 1 430 ? -19.577 -13.440 18.840 1.00 92.62 430 SER A N 1
ATOM 3539 C CA . SER A 1 430 ? -20.254 -12.736 19.933 1.00 92.62 430 SER A CA 1
ATOM 3540 C C . SER A 1 430 ? -21.676 -12.309 19.566 1.00 92.62 430 SER A C 1
ATOM 3542 O O . SER A 1 430 ? -21.967 -11.972 18.422 1.00 92.62 430 SER A O 1
ATOM 3544 N N . GLU A 1 431 ? -22.561 -12.241 20.566 1.00 88.75 431 GLU A N 1
ATOM 3545 C CA . GLU A 1 431 ? -23.947 -11.768 20.384 1.00 88.75 431 GLU A CA 1
ATOM 3546 C C . GLU A 1 431 ? -24.024 -10.299 19.922 1.00 88.75 431 GLU A C 1
ATOM 3548 O O . GLU A 1 431 ? -25.045 -9.856 19.396 1.00 88.75 431 GLU A O 1
ATOM 3553 N N . GLU A 1 432 ? -22.943 -9.528 20.088 1.00 91.81 432 GLU A N 1
ATOM 3554 C CA . GLU A 1 432 ? -22.855 -8.146 19.611 1.00 91.81 432 GLU A CA 1
ATOM 3555 C C . GLU A 1 432 ? -22.952 -8.065 18.079 1.00 91.81 432 GLU A C 1
ATOM 3557 O O . GLU A 1 432 ? -23.526 -7.117 17.541 1.00 91.81 432 GLU A O 1
ATOM 3562 N N . VAL A 1 433 ? -22.452 -9.077 17.365 1.00 91.88 433 VAL A N 1
ATOM 3563 C CA . VAL A 1 433 ? -22.416 -9.099 15.896 1.00 91.88 433 VAL A CA 1
ATOM 3564 C C . VAL A 1 433 ? -23.818 -9.101 15.299 1.00 91.88 433 VAL A C 1
ATOM 3566 O O . VAL A 1 433 ? -24.074 -8.352 14.356 1.00 91.88 433 VAL A O 1
ATOM 3569 N N . ASP A 1 434 ? -24.753 -9.841 15.897 1.00 89.69 434 ASP A N 1
ATOM 3570 C CA . ASP A 1 434 ? -26.155 -9.863 15.465 1.00 89.69 434 ASP A CA 1
ATOM 3571 C C . ASP A 1 434 ? -26.803 -8.474 15.558 1.00 89.69 434 ASP A C 1
ATOM 3573 O O . ASP A 1 434 ? -27.666 -8.122 14.753 1.00 89.69 434 ASP A O 1
ATOM 3577 N N . TYR A 1 435 ? -26.398 -7.661 16.539 1.00 91.31 435 TYR A N 1
ATOM 3578 C CA . TYR A 1 435 ? -26.857 -6.279 16.660 1.00 91.31 435 TYR A CA 1
ATOM 3579 C C . TYR A 1 435 ? -26.186 -5.366 15.627 1.00 91.31 435 TYR A C 1
ATOM 3581 O O . TYR A 1 435 ? -26.872 -4.586 14.968 1.00 91.31 435 TYR A O 1
ATOM 3589 N N . LEU A 1 436 ? -24.867 -5.479 15.452 1.00 92.44 436 LEU A N 1
ATOM 3590 C CA . LEU A 1 436 ? -24.092 -4.639 14.531 1.00 92.44 436 LEU A CA 1
ATOM 3591 C C . LEU A 1 436 ? -24.449 -4.874 13.054 1.00 92.44 436 LEU A C 1
ATOM 3593 O O . LEU A 1 436 ? -24.381 -3.943 12.245 1.00 92.44 436 LEU A O 1
ATOM 3597 N N . LEU A 1 437 ? -24.831 -6.105 12.701 1.00 93.12 437 LEU A N 1
ATOM 3598 C CA . LEU A 1 437 ? -25.147 -6.516 11.331 1.00 93.12 437 LEU A CA 1
ATOM 3599 C C . LEU A 1 437 ? -26.650 -6.571 11.018 1.00 93.12 437 LEU A C 1
ATOM 3601 O O . LEU A 1 437 ? -26.998 -6.802 9.864 1.00 93.12 437 LEU A O 1
ATOM 3605 N N . ARG A 1 438 ? -27.536 -6.334 11.996 1.00 89.81 438 ARG A N 1
ATOM 3606 C CA . ARG A 1 438 ? -28.994 -6.550 11.876 1.00 89.81 438 ARG A CA 1
ATOM 3607 C C . ARG A 1 438 ? -29.629 -5.971 10.611 1.00 89.81 438 ARG A C 1
ATOM 3609 O O . ARG A 1 438 ? -30.440 -6.636 9.978 1.00 89.81 438 ARG A O 1
ATOM 3616 N N . ASP A 1 439 ? -29.266 -4.739 10.270 1.00 88.62 439 ASP A N 1
ATOM 3617 C CA . ASP A 1 439 ? -29.852 -3.987 9.155 1.00 88.62 439 ASP A CA 1
ATOM 3618 C C . ASP A 1 439 ? -28.920 -3.955 7.930 1.00 88.62 439 ASP A C 1
ATOM 3620 O O . ASP A 1 439 ? -28.993 -3.047 7.099 1.00 88.62 439 ASP A O 1
ATOM 3624 N N . LYS A 1 440 ? -27.984 -4.908 7.840 1.00 91.69 440 LYS A N 1
ATOM 3625 C CA . LYS A 1 440 ? -27.006 -5.004 6.754 1.00 91.69 440 LYS A CA 1
ATOM 3626 C C . LYS A 1 440 ? -27.253 -6.255 5.920 1.00 91.69 440 LYS A C 1
ATOM 3628 O O . LYS A 1 440 ? -27.436 -7.348 6.446 1.00 91.69 440 LYS A O 1
ATOM 3633 N N . HIS A 1 441 ? -27.195 -6.084 4.604 1.00 93.19 441 HIS A N 1
ATOM 3634 C CA . HIS A 1 441 ? -27.235 -7.169 3.632 1.00 93.19 441 HIS A CA 1
ATOM 3635 C C . HIS A 1 441 ? -25.939 -7.169 2.827 1.00 93.19 441 HIS A C 1
ATOM 3637 O O . HIS A 1 441 ? -25.423 -6.105 2.484 1.00 93.19 441 HIS A O 1
ATOM 3643 N N . PHE A 1 442 ? -25.418 -8.363 2.554 1.00 97.00 442 PHE A N 1
ATOM 3644 C CA . PHE A 1 442 ? -24.145 -8.559 1.869 1.00 97.00 442 PHE A CA 1
ATOM 3645 C C . PHE A 1 442 ? -24.361 -9.442 0.646 1.00 97.00 442 PHE A C 1
ATOM 3647 O O . PHE A 1 442 ? -24.943 -10.521 0.762 1.00 97.00 442 PHE A O 1
ATOM 3654 N N . ASP A 1 443 ? -23.868 -8.992 -0.504 1.00 97.69 443 ASP A N 1
ATOM 3655 C CA . ASP A 1 443 ? -23.813 -9.786 -1.731 1.00 97.69 443 ASP A CA 1
ATOM 3656 C C . ASP A 1 443 ? -22.734 -10.869 -1.621 1.00 97.69 443 ASP A C 1
ATOM 3658 O O . ASP A 1 443 ? -22.902 -11.980 -2.123 1.00 97.69 443 ASP A O 1
ATOM 3662 N N . PHE A 1 444 ? -21.635 -10.557 -0.923 1.00 98.19 444 PHE A N 1
ATOM 3663 C CA . PHE A 1 444 ? -20.519 -11.473 -0.713 1.00 98.19 444 PHE A CA 1
ATOM 3664 C C . PHE A 1 444 ? -20.064 -11.500 0.744 1.00 98.19 444 PHE A C 1
ATOM 3666 O O . PHE A 1 444 ? -19.944 -10.469 1.406 1.00 98.19 444 PHE A O 1
ATOM 3673 N N . ILE A 1 445 ? -19.728 -12.702 1.210 1.00 97.56 445 ILE A N 1
ATOM 3674 C CA . ILE A 1 445 ? -18.925 -12.916 2.412 1.00 97.56 445 ILE A CA 1
ATOM 3675 C C . ILE A 1 445 ? -17.613 -13.537 1.942 1.00 97.56 445 ILE A C 1
ATOM 3677 O O . ILE A 1 445 ? -17.616 -14.628 1.371 1.00 97.56 445 ILE A O 1
ATOM 3681 N N . ILE A 1 446 ? -16.506 -12.825 2.127 1.00 96.12 446 ILE A N 1
ATOM 3682 C CA . ILE A 1 446 ? -15.194 -13.210 1.603 1.00 96.12 446 ILE A CA 1
ATOM 3683 C C . ILE A 1 446 ? -14.113 -12.834 2.606 1.00 96.12 446 ILE A C 1
ATOM 3685 O O . ILE A 1 446 ? -14.163 -11.766 3.200 1.00 96.12 446 ILE A O 1
ATOM 3689 N N . GLY A 1 447 ? -13.135 -13.710 2.791 1.00 92.44 447 GLY A N 1
ATOM 3690 C CA . GLY A 1 447 ? -12.050 -13.488 3.732 1.00 92.44 447 GLY A CA 1
ATOM 3691 C C . GLY A 1 447 ? -11.181 -14.725 3.876 1.00 92.44 447 GLY A C 1
ATOM 3692 O O . GLY A 1 447 ? -11.437 -15.762 3.256 1.00 92.44 447 GLY A O 1
ATOM 3693 N N . ASN A 1 448 ? -10.167 -14.623 4.727 1.00 89.56 448 ASN A N 1
ATOM 3694 C CA . ASN A 1 448 ? -9.332 -15.749 5.129 1.00 89.56 448 ASN A CA 1
ATOM 3695 C C . ASN A 1 448 ? -9.410 -15.906 6.656 1.00 89.56 448 ASN A C 1
ATOM 3697 O O . ASN A 1 448 ? -8.635 -15.267 7.370 1.00 89.56 448 ASN A O 1
ATOM 3701 N N . PRO A 1 449 ? -10.355 -16.713 7.175 1.00 88.69 449 PRO A N 1
ATOM 3702 C CA . PRO A 1 449 ? -10.489 -16.906 8.613 1.00 88.69 449 PRO A CA 1
ATOM 3703 C C . PRO A 1 449 ? -9.233 -17.568 9.208 1.00 88.69 449 PRO A C 1
ATOM 3705 O O . PRO A 1 449 ? -8.494 -18.258 8.501 1.00 88.69 449 PRO A O 1
ATOM 3708 N N . PRO A 1 450 ? -8.972 -17.396 10.516 1.00 81.12 450 PRO A N 1
ATOM 3709 C CA . PRO A 1 450 ? -7.823 -18.017 11.167 1.00 81.12 450 PRO A CA 1
ATOM 3710 C C . PRO A 1 450 ? -7.916 -19.549 11.125 1.00 81.12 450 PRO A C 1
ATOM 3712 O O . PRO A 1 450 ? -8.973 -20.131 11.370 1.00 81.12 450 PRO A O 1
ATOM 3715 N N . TRP A 1 451 ? -6.785 -20.212 10.864 1.00 78.44 451 TRP A N 1
ATOM 3716 C CA . TRP A 1 451 ? -6.714 -21.670 10.755 1.00 78.44 451 TRP A CA 1
ATOM 3717 C C . TRP A 1 451 ? -6.051 -22.298 11.979 1.00 78.44 451 TRP A C 1
ATOM 3719 O O . TRP A 1 451 ? -4.960 -21.913 12.399 1.00 78.44 451 TRP A O 1
ATOM 3729 N N . GLY A 1 452 ? -6.665 -23.360 12.494 1.00 73.00 452 GLY A N 1
ATOM 3730 C CA . GLY A 1 452 ? -6.063 -24.252 13.477 1.00 73.00 452 GLY A CA 1
ATOM 3731 C C . GLY A 1 452 ? -6.945 -24.503 14.691 1.00 73.00 452 GLY A C 1
ATOM 3732 O O . GLY A 1 452 ? -7.989 -23.895 14.875 1.00 73.00 452 GLY A O 1
ATOM 3733 N N . ARG A 1 453 ? -6.501 -25.435 15.535 1.00 72.25 453 ARG A N 1
ATOM 3734 C CA . ARG A 1 453 ? -7.187 -25.758 16.787 1.00 72.25 453 ARG A CA 1
ATOM 3735 C C . ARG A 1 453 ? -7.009 -24.627 17.803 1.00 72.25 453 ARG A C 1
ATOM 3737 O O . ARG A 1 453 ? -5.860 -24.277 18.092 1.00 72.25 453 ARG A O 1
ATOM 3744 N N . VAL A 1 454 ? -8.120 -24.095 18.294 1.00 72.75 454 VAL A N 1
ATOM 3745 C CA . VAL A 1 454 ? -8.216 -23.176 19.430 1.00 72.75 454 VAL A CA 1
ATOM 3746 C C . VAL A 1 454 ? -9.064 -23.904 20.473 1.00 72.75 454 VAL A C 1
ATOM 3748 O O . VAL A 1 454 ? -10.116 -24.440 20.130 1.00 72.75 454 VAL A O 1
ATOM 3751 N N . ASP A 1 455 ? -8.561 -24.038 21.699 1.00 72.38 455 ASP A N 1
ATOM 3752 C CA . ASP A 1 455 ? -9.199 -24.880 22.723 1.00 72.38 455 ASP A CA 1
ATOM 3753 C C . ASP A 1 455 ? -10.231 -24.105 23.576 1.00 72.38 455 ASP A C 1
ATOM 3755 O O . ASP A 1 455 ? -10.975 -24.711 24.350 1.00 72.38 455 ASP A O 1
ATOM 3759 N N . ASP A 1 456 ? -10.320 -22.783 23.401 1.00 75.12 456 ASP A N 1
ATOM 3760 C CA . ASP A 1 456 ? -11.236 -21.863 24.076 1.00 75.12 456 ASP A CA 1
ATOM 3761 C C . ASP A 1 456 ? -11.769 -20.751 23.139 1.00 75.12 456 ASP A C 1
ATOM 3763 O O . ASP A 1 456 ? -11.168 -20.408 22.124 1.00 75.12 456 ASP A O 1
ATOM 3767 N N . GLY A 1 457 ? -12.945 -20.191 23.447 1.00 84.25 457 GLY A N 1
ATOM 3768 C CA . GLY A 1 457 ? -13.521 -19.047 22.723 1.00 84.25 457 GLY A CA 1
ATOM 3769 C C . GLY A 1 457 ? -14.982 -19.216 22.298 1.00 84.25 457 GLY A C 1
ATOM 3770 O O . GLY A 1 457 ? -15.544 -20.313 22.322 1.00 84.25 457 GLY A O 1
ATOM 3771 N N . LEU A 1 458 ? -15.595 -18.106 21.877 1.00 90.19 458 LEU A N 1
ATOM 3772 C CA . LEU A 1 458 ? -17.028 -18.028 21.560 1.00 90.19 458 LEU A CA 1
ATOM 3773 C C . LEU A 1 458 ? -17.434 -18.915 20.375 1.00 90.19 458 LEU A C 1
ATOM 3775 O O . LEU A 1 458 ? -18.548 -19.432 20.347 1.00 90.19 458 LEU A O 1
ATOM 3779 N N . HIS A 1 459 ? -16.518 -19.179 19.442 1.00 89.19 459 HIS A N 1
ATOM 3780 C CA . HIS A 1 459 ? -16.745 -20.107 18.332 1.00 89.19 459 HIS A CA 1
ATOM 3781 C C . HIS A 1 459 ? -17.089 -21.535 18.800 1.00 89.19 459 HIS A C 1
ATOM 3783 O O . HIS A 1 459 ? -17.934 -22.188 18.192 1.00 89.19 459 HIS A O 1
ATOM 3789 N N . ILE A 1 460 ? -16.512 -22.015 19.912 1.00 89.44 460 ILE A N 1
ATOM 3790 C CA . ILE A 1 460 ? -16.820 -23.345 20.471 1.00 89.44 460 ILE A CA 1
ATOM 3791 C C . ILE A 1 460 ? -18.237 -23.368 21.038 1.00 89.44 460 ILE A C 1
ATOM 3793 O O . ILE A 1 460 ? -18.978 -24.334 20.842 1.00 89.44 460 ILE A O 1
ATOM 3797 N N . GLU A 1 461 ? -18.618 -22.319 21.767 1.00 90.81 461 GLU A N 1
ATOM 3798 C CA . GLU A 1 461 ? -19.970 -22.178 22.310 1.00 90.81 461 GLU A CA 1
ATOM 3799 C C . GLU A 1 461 ? -20.998 -22.080 21.182 1.00 90.81 461 GLU A C 1
ATOM 3801 O O . GLU A 1 461 ? -22.024 -22.762 21.226 1.00 90.81 461 GLU A O 1
ATOM 3806 N N . TYR A 1 462 ? -20.680 -21.321 20.132 1.00 90.44 462 TYR A N 1
ATOM 3807 C CA . TYR A 1 462 ? -21.485 -21.221 18.924 1.00 90.44 462 TYR A CA 1
ATOM 3808 C C . TYR A 1 462 ? -21.652 -22.581 18.234 1.00 90.44 462 TYR A C 1
ATOM 3810 O O . TYR A 1 462 ? -22.785 -22.971 17.945 1.00 90.44 462 TYR A O 1
ATOM 3818 N N . CYS A 1 463 ? -20.568 -23.338 18.017 1.00 90.62 463 CYS A N 1
ATOM 3819 C CA . CYS A 1 463 ? -20.652 -24.667 17.409 1.00 90.62 463 CYS A CA 1
ATOM 3820 C C . CYS A 1 463 ? -21.499 -25.622 18.257 1.00 90.62 463 CYS A C 1
ATOM 3822 O O . CYS A 1 463 ? -22.402 -26.271 17.730 1.00 90.62 463 CYS A O 1
ATOM 3824 N N . LYS A 1 464 ? -21.299 -25.645 19.584 1.00 91.00 464 LYS A N 1
ATOM 3825 C CA . LYS A 1 464 ? -22.110 -26.458 20.509 1.00 91.00 464 LYS A CA 1
ATOM 3826 C C . LYS A 1 464 ? -23.592 -26.084 20.461 1.00 91.00 464 LYS A C 1
ATOM 3828 O O . LYS A 1 464 ? -24.436 -26.972 20.381 1.00 91.00 464 LYS A O 1
ATOM 3833 N N . LYS A 1 465 ? -23.914 -24.786 20.491 1.00 91.75 465 LYS A N 1
ATOM 3834 C CA . LYS A 1 465 ? -25.292 -24.269 20.443 1.00 91.75 465 LYS A CA 1
ATOM 3835 C C . LYS A 1 465 ? -25.992 -24.622 19.129 1.00 91.75 465 LYS A C 1
ATOM 3837 O O . LYS A 1 465 ? -27.186 -24.907 19.141 1.00 91.75 465 LYS A O 1
ATOM 3842 N N . ASN A 1 466 ? -25.254 -24.635 18.020 1.00 91.06 466 ASN A N 1
ATOM 3843 C CA . ASN A 1 466 ? -25.788 -24.871 16.676 1.00 91.06 466 ASN A CA 1
ATOM 3844 C C . ASN A 1 466 ? -25.569 -26.303 16.157 1.00 91.06 466 ASN A C 1
ATOM 3846 O O . ASN A 1 466 ? -25.912 -26.589 15.014 1.00 91.06 466 ASN A O 1
ATOM 3850 N N . SER A 1 467 ? -25.039 -27.216 16.980 1.00 92.69 467 SER A N 1
ATOM 3851 C CA . SER A 1 467 ? -24.712 -28.596 16.578 1.00 92.69 467 SER A CA 1
ATOM 3852 C C . SER A 1 467 ? -23.776 -28.679 15.359 1.00 92.69 467 SER A C 1
ATOM 3854 O O . SER A 1 467 ? -23.946 -29.536 14.492 1.00 92.69 467 SER A O 1
ATOM 3856 N N . LEU A 1 468 ? -22.797 -27.775 15.289 1.00 86.69 468 LEU A N 1
ATOM 3857 C CA . LEU A 1 468 ? -21.757 -27.751 14.260 1.00 86.69 468 LEU A CA 1
ATOM 3858 C C . LEU A 1 468 ? -20.497 -28.495 14.750 1.00 86.69 468 LEU A C 1
ATOM 3860 O O . LEU A 1 468 ? -20.268 -28.534 15.964 1.00 86.69 468 LEU A O 1
ATOM 3864 N N . PRO A 1 469 ? -19.728 -29.115 13.831 1.00 73.75 469 PRO A N 1
ATOM 3865 C CA . PRO A 1 469 ? -18.527 -29.885 14.160 1.00 73.75 469 PRO A CA 1
ATOM 3866 C C . PRO A 1 469 ? -17.399 -29.064 14.792 1.00 73.75 469 PRO A C 1
ATOM 3868 O O . PRO A 1 469 ? -17.350 -27.828 14.586 1.00 73.75 469 PRO A O 1
#

Radius of gyration: 23.49 Å; chains: 1; bounding box: 57×56×70 Å